Protein AF-A0A2V8MGG4-F1 (afdb_monomer_lite)

Structure (mmCIF, N/CA/C/O backbone):
data_AF-A0A2V8MGG4-F1
#
_entry.id   AF-A0A2V8MGG4-F1
#
loop_
_atom_site.group_PDB
_atom_site.id
_atom_site.type_symbol
_atom_site.label_atom_id
_atom_site.label_alt_id
_atom_site.label_comp_id
_atom_site.label_asym_id
_atom_site.label_entity_id
_atom_site.label_seq_id
_atom_site.pdbx_PDB_ins_code
_atom_site.Cartn_x
_atom_site.Cartn_y
_atom_site.Cartn_z
_atom_site.occupancy
_atom_site.B_iso_or_equiv
_atom_site.auth_seq_id
_atom_site.auth_comp_id
_atom_site.auth_asym_id
_atom_site.auth_atom_id
_atom_site.pdbx_PDB_model_num
ATOM 1 N N . MET A 1 1 ? 18.552 -48.140 46.910 1.00 31.36 1 MET A N 1
ATOM 2 C CA . MET A 1 1 ? 17.535 -48.450 47.942 1.00 31.36 1 MET A CA 1
ATOM 3 C C . MET A 1 1 ? 17.022 -47.114 48.463 1.00 31.36 1 MET A C 1
ATOM 5 O O . MET A 1 1 ? 17.850 -46.298 48.822 1.00 31.36 1 MET A O 1
ATOM 9 N N . ALA A 1 2 ? 15.774 -46.733 48.157 1.00 27.06 2 ALA A N 1
ATOM 10 C CA . ALA A 1 2 ? 14.630 -46.834 49.088 1.00 27.06 2 ALA A CA 1
ATOM 11 C C . ALA A 1 2 ? 14.833 -45.947 50.341 1.00 27.06 2 ALA A C 1
ATOM 13 O O . ALA A 1 2 ? 15.861 -46.080 50.977 1.00 27.06 2 ALA A O 1
ATOM 14 N N . TYR A 1 3 ? 13.946 -45.072 50.822 1.00 26.23 3 TYR A N 1
ATOM 15 C CA . TYR A 1 3 ? 12.543 -44.726 50.566 1.00 26.23 3 TYR A CA 1
ATOM 16 C C . TYR A 1 3 ? 12.217 -43.520 51.492 1.00 26.23 3 TYR A C 1
ATOM 18 O O . TYR A 1 3 ? 12.835 -43.413 52.545 1.00 26.23 3 TYR A O 1
ATOM 26 N N . CYS A 1 4 ? 11.161 -42.747 51.179 1.00 27.66 4 CYS A N 1
ATOM 27 C CA . CYS A 1 4 ? 10.349 -41.919 52.108 1.00 27.66 4 CYS A CA 1
ATOM 28 C C . CYS A 1 4 ? 11.014 -40.667 52.742 1.00 27.66 4 CYS A C 1
ATOM 30 O O . CYS A 1 4 ? 12.132 -40.714 53.215 1.00 27.66 4 CYS A O 1
ATOM 32 N N . THR A 1 5 ? 10.402 -39.479 52.803 1.00 29.62 5 THR A N 1
ATOM 33 C CA . THR A 1 5 ? 9.021 -39.138 53.200 1.00 29.62 5 THR A CA 1
ATOM 34 C C . THR A 1 5 ? 8.644 -37.723 52.730 1.00 29.62 5 THR A C 1
ATOM 36 O O . THR A 1 5 ? 9.403 -36.795 52.980 1.00 29.62 5 THR A O 1
ATOM 39 N N . CYS A 1 6 ? 7.440 -37.524 52.179 1.00 26.05 6 CYS A N 1
ATOM 40 C CA . CYS A 1 6 ? 6.410 -36.662 52.792 1.00 26.05 6 CYS A CA 1
ATOM 41 C C . CYS A 1 6 ? 5.117 -36.689 51.953 1.00 26.05 6 CYS A C 1
ATOM 43 O O . CYS A 1 6 ? 5.014 -36.077 50.893 1.00 26.05 6 CYS A O 1
ATOM 45 N N . ARG A 1 7 ? 4.113 -37.417 52.455 1.00 30.97 7 ARG A N 1
ATOM 46 C CA . ARG A 1 7 ? 2.713 -37.385 52.011 1.00 30.97 7 ARG A CA 1
ATOM 47 C C . ARG A 1 7 ? 1.904 -36.714 53.127 1.00 30.97 7 ARG A C 1
ATOM 49 O O . ARG A 1 7 ? 1.801 -37.278 54.212 1.00 30.97 7 ARG A O 1
ATOM 56 N N . LYS A 1 8 ? 1.259 -35.582 52.842 1.00 32.91 8 LYS A N 1
ATOM 57 C CA . LYS A 1 8 ? 0.006 -35.142 53.489 1.00 32.91 8 LYS A CA 1
ATOM 58 C C . LYS A 1 8 ? -0.890 -34.578 52.382 1.00 32.91 8 LYS A C 1
ATOM 60 O O . LYS A 1 8 ? -0.556 -33.584 51.760 1.00 32.91 8 LYS A O 1
ATOM 65 N N . ARG A 1 9 ? -1.821 -35.407 51.896 1.00 35.81 9 ARG A N 1
ATOM 66 C CA . ARG A 1 9 ? -3.281 -35.276 52.092 1.00 35.81 9 ARG A CA 1
ATOM 67 C C . ARG A 1 9 ? -3.847 -33.926 51.645 1.00 35.81 9 ARG A C 1
ATOM 69 O O . ARG A 1 9 ? -3.934 -33.013 52.450 1.00 35.81 9 ARG A O 1
ATOM 76 N N . LEU A 1 10 ? -4.360 -33.907 50.416 1.00 29.72 10 LEU A N 1
ATOM 77 C CA . LEU A 1 10 ? -5.608 -33.237 50.046 1.00 29.72 10 LEU A CA 1
ATOM 78 C C . LEU A 1 10 ? -6.302 -34.134 49.006 1.00 29.72 10 LEU A C 1
ATOM 80 O O . LEU A 1 10 ? -5.956 -34.162 47.830 1.00 29.72 10 LEU A O 1
ATOM 84 N N . HIS A 1 11 ? -7.221 -34.962 49.493 1.00 41.19 11 HIS A N 1
ATOM 85 C CA . HIS A 1 11 ? -8.247 -35.630 48.701 1.00 41.19 11 HIS A CA 1
ATOM 86 C C . HIS A 1 11 ? -9.555 -34.939 49.069 1.00 41.19 11 HIS A C 1
ATOM 88 O O . HIS A 1 11 ? -9.943 -35.022 50.231 1.00 41.19 11 HIS A O 1
ATOM 94 N N . SER A 1 12 ? -10.225 -34.312 48.105 1.00 38.16 12 SER A N 1
ATOM 95 C CA . SER A 1 12 ? -11.690 -34.343 48.029 1.00 38.16 12 SER A CA 1
ATOM 96 C C . SER A 1 12 ? -12.196 -33.705 46.728 1.00 38.16 12 SER A C 1
ATOM 98 O O . SER A 1 12 ? -12.094 -32.508 46.487 1.00 38.16 12 SER A O 1
ATOM 100 N N . GLN A 1 13 ? -12.744 -34.572 45.876 1.00 37.41 13 GLN A N 1
ATOM 101 C CA . GLN A 1 13 ? -13.994 -34.394 45.122 1.00 37.41 13 GLN A CA 1
ATOM 102 C C . GLN A 1 13 ? -14.139 -33.305 44.036 1.00 37.41 13 GLN A C 1
ATOM 104 O O . GLN A 1 13 ? -15.021 -33.463 43.201 1.00 37.41 13 GLN A O 1
ATOM 109 N N . ASN A 1 14 ? -13.268 -32.301 43.908 1.00 39.56 14 ASN A N 1
ATOM 110 C CA . ASN A 1 14 ? -13.481 -31.226 42.915 1.00 39.56 14 ASN A CA 1
ATOM 111 C C . ASN A 1 14 ? -12.861 -31.440 41.520 1.00 39.56 14 ASN A C 1
ATOM 113 O O . ASN A 1 14 ? -13.164 -30.678 40.608 1.00 39.56 14 ASN A O 1
ATOM 117 N N . CYS A 1 15 ? -12.016 -32.454 41.301 1.00 36.41 15 CYS A N 1
ATOM 118 C CA . CYS A 1 15 ? -11.406 -32.671 39.977 1.00 36.41 15 CYS A CA 1
ATOM 119 C C . CYS A 1 15 ? -12.326 -33.414 38.996 1.00 36.41 15 CYS A C 1
ATOM 121 O O . CYS A 1 15 ? -12.366 -33.066 37.820 1.00 36.41 15 CYS A O 1
ATOM 123 N N . GLU A 1 16 ? -13.105 -34.401 39.447 1.00 37.25 16 GLU A N 1
ATOM 124 C CA . GLU A 1 16 ? -13.985 -35.146 38.533 1.00 37.25 16 GLU A CA 1
ATOM 125 C C . GLU A 1 16 ? -15.190 -34.330 38.061 1.00 37.25 16 GLU A C 1
ATOM 127 O O . GLU A 1 16 ? -15.629 -34.494 36.923 1.00 37.25 16 GLU A O 1
ATOM 132 N N . GLN A 1 17 ? -15.699 -33.418 38.892 1.00 36.41 17 GLN A N 1
ATOM 133 C CA . GLN A 1 17 ? -16.793 -32.523 38.513 1.00 36.41 17 GLN A CA 1
ATOM 134 C C . GLN A 1 17 ? -16.319 -31.466 37.501 1.00 36.41 17 GLN A C 1
ATOM 136 O O . GLN A 1 17 ? -17.002 -31.209 36.511 1.00 36.41 17 GLN A O 1
ATOM 141 N N . TRP A 1 18 ? -15.071 -30.998 37.645 1.00 37.34 18 TRP A N 1
ATOM 142 C CA . TRP A 1 18 ? -14.402 -30.116 36.680 1.00 37.34 18 TRP A CA 1
ATOM 143 C C . TRP A 1 18 ? -14.206 -30.771 35.297 1.00 37.34 18 TRP A C 1
ATOM 145 O O . TRP A 1 18 ? -14.292 -30.099 34.269 1.00 37.34 18 TRP A O 1
ATOM 155 N N . PHE A 1 19 ? -13.993 -32.094 35.246 1.00 36.19 19 PHE A N 1
ATOM 156 C CA . PHE A 1 19 ? -13.905 -32.847 33.986 1.00 36.19 19 PHE A CA 1
ATOM 157 C C . PHE A 1 19 ? -15.270 -33.269 33.413 1.00 36.19 19 PHE A C 1
ATOM 159 O O . PHE A 1 19 ? -15.405 -33.363 32.191 1.00 36.19 19 PHE A O 1
ATOM 166 N N . LYS A 1 20 ? -16.292 -33.498 34.249 1.00 35.09 20 LYS A N 1
ATOM 167 C CA . LYS A 1 20 ? -17.637 -33.902 33.796 1.00 35.09 20 LYS A CA 1
ATOM 168 C C . LYS A 1 20 ? -18.452 -32.736 33.222 1.00 35.09 20 LYS A C 1
ATOM 170 O O . LYS A 1 20 ? -19.134 -32.937 32.221 1.00 35.09 20 LYS A O 1
ATOM 175 N N . GLU A 1 21 ? -18.310 -31.514 33.739 1.00 32.06 21 GLU A N 1
ATOM 176 C CA . GLU A 1 21 ? -19.031 -30.334 33.218 1.00 32.06 21 GLU A CA 1
ATOM 177 C C . GLU A 1 21 ? -18.500 -29.834 31.857 1.00 32.06 21 GLU A C 1
ATOM 179 O O . GLU A 1 21 ? -19.222 -29.186 31.100 1.00 32.06 21 GLU A O 1
ATOM 184 N N . ARG A 1 22 ? -17.277 -30.217 31.457 1.00 37.38 22 ARG A N 1
ATOM 185 C CA . ARG A 1 22 ? -16.726 -29.900 30.123 1.00 37.38 22 ARG A CA 1
ATOM 186 C C . ARG A 1 22 ? -17.190 -30.822 28.993 1.00 37.38 22 ARG A C 1
ATOM 188 O O . ARG A 1 22 ? -16.948 -30.502 27.829 1.00 37.38 22 ARG A O 1
ATOM 195 N N . ARG A 1 23 ? -17.901 -31.919 29.285 1.00 30.75 23 ARG A N 1
ATOM 196 C CA . ARG A 1 23 ? -18.494 -32.776 28.238 1.00 30.75 23 ARG A CA 1
ATOM 197 C C . ARG A 1 23 ? -19.715 -32.159 27.544 1.00 30.75 23 ARG A C 1
ATOM 199 O O . ARG A 1 23 ? -20.125 -32.684 26.519 1.00 30.75 23 ARG A O 1
ATOM 206 N N . LEU A 1 24 ? -20.228 -31.022 28.022 1.00 31.31 24 LEU A N 1
ATOM 207 C CA . LEU A 1 24 ? -21.305 -30.267 27.361 1.00 31.31 24 LEU A CA 1
ATOM 208 C C . LEU A 1 24 ? -20.807 -29.226 26.336 1.00 31.31 24 LEU A C 1
ATOM 210 O O . LEU A 1 24 ? -21.617 -28.609 25.655 1.00 31.31 24 LEU A O 1
ATOM 214 N N . TYR A 1 25 ? -19.487 -29.070 26.166 1.00 33.94 25 TYR A N 1
ATOM 215 C CA . TYR A 1 25 ? -18.874 -28.221 25.129 1.00 33.94 25 TYR A CA 1
ATOM 216 C C . TYR A 1 25 ? -17.939 -28.996 24.189 1.00 33.94 25 TYR A C 1
ATOM 218 O O . TYR A 1 25 ? -17.080 -28.413 23.524 1.00 33.94 25 TYR A O 1
ATOM 226 N N . ALA A 1 26 ? -18.115 -30.314 24.087 1.00 33.47 26 ALA A N 1
ATOM 227 C CA . ALA A 1 26 ? -17.546 -31.077 22.986 1.00 33.47 26 ALA A CA 1
ATOM 228 C C . ALA A 1 26 ? -18.386 -30.804 21.728 1.00 33.47 26 ALA A C 1
ATOM 230 O O . ALA A 1 26 ? -19.297 -31.558 21.395 1.00 33.47 26 ALA A O 1
ATOM 231 N N . ARG A 1 27 ? -18.101 -29.678 21.056 1.00 34.84 27 ARG A N 1
ATOM 232 C CA . ARG A 1 27 ? -18.523 -29.459 19.665 1.00 34.84 27 ARG A CA 1
ATOM 233 C C . ARG A 1 27 ? -18.130 -30.694 18.853 1.00 34.84 27 ARG A C 1
ATOM 235 O O . ARG A 1 27 ? -17.010 -31.188 19.002 1.00 34.84 27 ARG A O 1
ATOM 242 N N . SER A 1 28 ? -19.070 -31.191 18.054 1.00 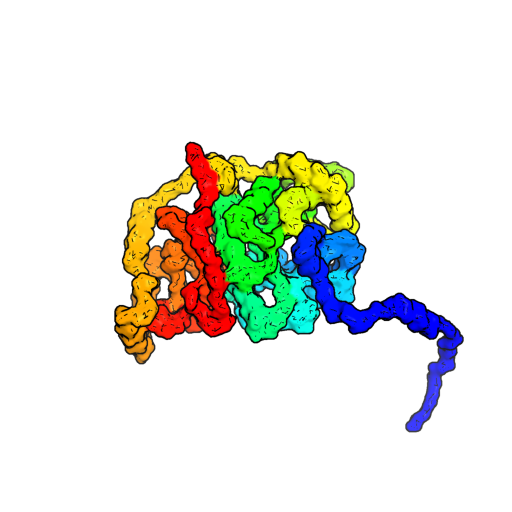33.25 28 SER A N 1
ATOM 243 C CA . SER A 1 28 ? -18.891 -32.355 17.192 1.00 33.25 28 SER A CA 1
ATOM 244 C C . SER A 1 28 ? -17.590 -32.248 16.394 1.00 33.25 28 SER A C 1
ATOM 246 O O . SER A 1 28 ? -17.192 -31.188 15.912 1.00 33.25 28 SER A O 1
ATOM 248 N N . SER A 1 29 ? -16.899 -33.375 16.280 1.00 38.41 29 SER A N 1
ATOM 249 C CA . SER A 1 29 ? -15.585 -33.512 15.654 1.00 38.41 29 SER A CA 1
ATOM 250 C C . SER A 1 29 ? -15.578 -33.351 14.126 1.00 38.41 29 SER A C 1
ATOM 252 O O . SER A 1 29 ? -14.540 -33.596 13.517 1.00 38.41 29 SER A O 1
ATOM 254 N N . GLU A 1 30 ? -16.691 -32.930 13.518 1.00 35.59 30 GLU A N 1
ATOM 255 C CA . GLU A 1 30 ? -16.883 -32.825 12.061 1.00 35.59 30 GLU A CA 1
ATOM 256 C C . GLU A 1 30 ? -16.712 -31.396 11.504 1.00 35.59 30 GLU A C 1
ATOM 258 O O . GLU A 1 30 ? -16.642 -31.220 10.296 1.00 35.59 30 GLU A O 1
ATOM 263 N N . ASP A 1 31 ? -16.532 -30.380 12.357 1.00 37.41 31 ASP A N 1
ATOM 264 C CA . ASP A 1 31 ? -16.528 -28.954 11.965 1.00 37.41 31 ASP A CA 1
ATOM 265 C C . ASP A 1 31 ? -15.112 -28.317 11.915 1.00 37.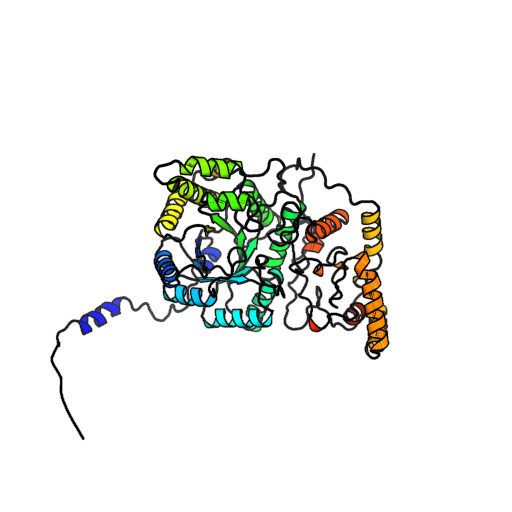41 31 ASP A C 1
ATOM 267 O O . ASP A 1 31 ? -14.929 -27.116 12.128 1.00 37.41 31 ASP A O 1
ATOM 271 N N . LYS A 1 32 ? -14.067 -29.125 11.684 1.00 39.97 32 LYS A N 1
ATOM 272 C CA . LYS A 1 32 ? -12.644 -28.721 11.760 1.00 39.97 32 LYS A CA 1
ATOM 273 C C . LYS A 1 32 ? -12.094 -28.061 10.482 1.00 39.97 32 LYS A C 1
ATOM 275 O O . LYS A 1 32 ? -10.997 -28.398 10.045 1.00 39.97 32 LYS A O 1
ATOM 280 N N . VAL A 1 33 ? -12.799 -27.092 9.906 1.00 42.56 33 VAL A N 1
ATOM 281 C CA . VAL A 1 33 ? -12.125 -26.093 9.056 1.00 42.56 33 VAL A CA 1
ATOM 282 C C . VAL A 1 33 ? -11.712 -24.944 9.978 1.00 42.56 33 VAL A C 1
ATOM 284 O O . VAL A 1 33 ? -12.579 -24.423 10.688 1.00 42.56 33 VAL A O 1
ATOM 287 N N . PRO A 1 34 ? -10.427 -24.546 10.047 1.00 50.25 34 PRO A N 1
ATOM 288 C CA . PRO A 1 34 ? -10.044 -23.319 10.733 1.00 50.25 34 PRO A CA 1
ATOM 289 C C . PRO A 1 34 ? -10.841 -22.158 10.131 1.00 50.25 34 PRO A C 1
ATOM 291 O O . PRO A 1 34 ? -10.626 -21.759 8.992 1.00 50.25 34 PRO A O 1
ATOM 294 N N . ARG A 1 35 ? -11.830 -21.654 10.873 1.00 72.38 35 ARG A N 1
ATOM 295 C CA . ARG A 1 35 ? -12.673 -20.547 10.417 1.00 72.38 35 ARG A CA 1
ATOM 296 C C . ARG A 1 35 ? -11.832 -19.280 10.401 1.00 72.38 35 ARG A C 1
ATOM 298 O O . ARG A 1 35 ? -11.462 -18.795 11.468 1.00 72.38 35 ARG A O 1
ATOM 305 N N . ASN A 1 36 ? -11.509 -18.762 9.218 1.00 91.44 36 ASN A N 1
ATOM 306 C CA . ASN A 1 36 ? -10.904 -17.444 9.039 1.00 91.44 36 ASN A CA 1
ATOM 307 C C . ASN A 1 36 ? -12.033 -16.396 9.003 1.00 91.44 36 ASN A C 1
ATOM 309 O O . ASN A 1 36 ? -12.649 -16.195 7.954 1.00 91.44 36 ASN A O 1
ATOM 313 N N . PRO A 1 37 ? -12.331 -15.699 10.118 1.00 94.62 37 PRO A N 1
ATOM 314 C CA . PRO A 1 37 ? -13.537 -14.878 10.221 1.00 94.62 37 PRO A CA 1
ATOM 315 C C . PRO A 1 37 ? -13.493 -13.650 9.309 1.00 94.62 37 PRO A C 1
ATOM 317 O O . PRO A 1 37 ? -14.540 -13.119 8.931 1.00 94.62 37 PRO A O 1
ATOM 320 N N . LEU A 1 38 ? -12.287 -13.189 8.957 1.00 96.00 38 LEU A N 1
ATOM 321 C CA . LEU A 1 38 ? -12.097 -12.101 8.006 1.00 96.00 38 LEU A CA 1
ATOM 322 C C . LEU A 1 38 ? -12.519 -12.543 6.605 1.00 96.00 38 LEU A C 1
ATOM 324 O O . LEU A 1 38 ? -13.386 -11.905 6.011 1.00 96.00 38 LEU A O 1
ATOM 328 N N . ARG A 1 39 ? -11.967 -13.660 6.121 1.00 95.38 39 ARG A N 1
ATOM 329 C CA . ARG A 1 39 ? -12.350 -14.266 4.841 1.00 95.38 39 ARG A CA 1
ATOM 330 C C . ARG A 1 39 ? -13.857 -14.508 4.763 1.00 95.38 39 ARG A C 1
ATOM 332 O O . ARG A 1 39 ? -14.507 -13.995 3.858 1.00 95.38 39 ARG A O 1
ATOM 339 N N . GLU A 1 40 ? -14.418 -15.193 5.758 1.00 94.94 40 GLU A N 1
ATOM 340 C CA . GLU A 1 40 ? -15.848 -15.522 5.805 1.00 94.94 40 GLU A CA 1
ATOM 341 C C . GLU A 1 40 ? -16.747 -14.281 5.782 1.00 94.94 40 GLU A C 1
ATOM 343 O O . GLU A 1 40 ? -17.848 -14.313 5.234 1.00 94.94 40 GLU A O 1
ATOM 348 N N . SER A 1 41 ? -16.321 -13.187 6.421 1.00 95.50 41 SER A N 1
ATOM 349 C CA . SER A 1 41 ? -17.101 -11.947 6.437 1.00 95.50 41 SER A CA 1
ATOM 350 C C . SER A 1 41 ? -17.076 -11.248 5.085 1.00 95.50 41 SER A C 1
ATOM 352 O O . SER A 1 41 ? -18.127 -10.810 4.621 1.00 95.50 41 SER A O 1
ATOM 354 N N . LEU A 1 42 ? -15.908 -11.191 4.438 1.00 95.50 42 LEU A N 1
ATOM 355 C CA . LEU A 1 42 ? -15.759 -10.573 3.122 1.00 95.50 42 LEU A CA 1
ATOM 356 C C . LEU A 1 42 ? -16.485 -11.368 2.030 1.00 95.50 42 LEU A C 1
ATOM 358 O O . LEU A 1 42 ? -17.210 -10.769 1.242 1.00 95.50 42 LEU A O 1
ATOM 362 N N . GLU A 1 43 ? -16.353 -12.698 2.013 1.00 94.56 43 GLU A N 1
ATOM 363 C CA . GLU A 1 43 ? -17.052 -13.570 1.053 1.00 94.56 43 GLU A CA 1
ATOM 364 C C . GLU A 1 43 ? -18.579 -13.494 1.215 1.00 94.56 43 GLU A C 1
ATOM 366 O O . GLU A 1 43 ? -19.313 -13.539 0.232 1.00 94.56 43 GLU A O 1
ATOM 371 N N . ALA A 1 44 ? -19.071 -13.311 2.445 1.00 95.19 44 ALA A N 1
ATOM 372 C CA . ALA A 1 44 ? -20.498 -13.166 2.723 1.00 95.19 44 ALA A CA 1
ATOM 373 C C . ALA A 1 44 ? -21.033 -11.728 2.579 1.00 95.19 44 ALA A C 1
ATOM 375 O O . ALA A 1 44 ? -22.193 -11.482 2.913 1.00 95.19 44 ALA A O 1
ATOM 376 N N . GLY A 1 45 ? -20.204 -10.760 2.172 1.00 94.75 45 GLY A N 1
ATOM 377 C CA . GLY A 1 45 ? -20.604 -9.352 2.062 1.00 94.75 45 GLY A CA 1
ATOM 378 C C . GLY A 1 45 ? -20.979 -8.694 3.399 1.00 94.75 45 GLY A C 1
ATOM 379 O O . GLY A 1 45 ? -21.700 -7.696 3.423 1.00 94.75 45 GLY A O 1
ATOM 380 N N . ARG A 1 46 ? -20.520 -9.238 4.534 1.00 95.50 46 ARG A N 1
ATOM 381 C CA . ARG A 1 46 ? -20.778 -8.671 5.864 1.00 95.50 46 ARG A CA 1
ATOM 382 C C . ARG A 1 46 ? -19.733 -7.615 6.196 1.00 95.50 46 ARG A C 1
ATOM 384 O O . ARG A 1 46 ? -18.545 -7.919 6.270 1.00 95.50 46 ARG A O 1
ATOM 391 N N . PHE A 1 47 ? -20.190 -6.401 6.503 1.00 97.56 47 PHE A N 1
ATOM 392 C CA . PHE A 1 47 ? -19.306 -5.317 6.932 1.00 97.56 47 PHE A CA 1
ATOM 393 C C . PHE A 1 47 ? -18.514 -5.705 8.190 1.00 97.56 47 PHE A C 1
ATOM 395 O O . PHE A 1 47 ? -19.101 -5.885 9.262 1.00 97.56 47 PHE A O 1
ATOM 402 N N . CYS A 1 48 ? -17.190 -5.808 8.068 1.00 96.62 48 CYS A N 1
ATOM 403 C CA . CYS A 1 48 ? -16.313 -6.296 9.133 1.00 96.62 48 CYS A CA 1
ATOM 404 C C . CYS A 1 48 ? -15.354 -5.226 9.675 1.00 96.62 48 CYS A C 1
ATOM 406 O O . CYS A 1 48 ? -15.079 -4.230 9.005 1.00 96.62 48 CYS A O 1
ATOM 408 N N . HIS A 1 49 ? -14.794 -5.449 10.869 1.00 98.44 49 HIS A N 1
ATOM 409 C CA . HIS A 1 49 ? -13.803 -4.548 11.465 1.00 98.44 49 HIS A CA 1
ATOM 410 C C . HIS A 1 49 ? -12.482 -5.278 11.707 1.00 98.44 49 HIS A C 1
ATOM 412 O O . HIS A 1 49 ? -12.439 -6.316 12.371 1.00 98.44 49 HIS A O 1
ATOM 418 N N . VAL A 1 50 ? -11.399 -4.710 11.183 1.00 98.44 50 VAL A N 1
ATOM 419 C CA . VAL A 1 50 ? -10.023 -5.158 11.424 1.00 98.44 50 VAL A CA 1
ATOM 420 C C . VAL A 1 50 ? -9.336 -4.097 12.271 1.00 98.44 50 VAL A C 1
ATOM 422 O O . VAL A 1 50 ? -9.444 -2.917 11.955 1.00 98.44 50 VAL A O 1
ATOM 425 N N . VAL A 1 51 ? -8.645 -4.485 13.341 1.00 98.25 51 VAL A N 1
ATOM 426 C CA . VAL A 1 51 ? -8.006 -3.526 14.261 1.00 98.25 51 VAL A CA 1
ATOM 427 C C . VAL A 1 51 ? -6.492 -3.598 14.136 1.00 98.25 51 VAL A C 1
ATOM 429 O O . VAL A 1 51 ? -5.912 -4.676 14.246 1.00 98.25 51 VAL A O 1
ATOM 432 N N . GLU A 1 52 ? -5.838 -2.461 13.925 1.00 96.50 52 GLU A N 1
ATOM 433 C CA . GLU A 1 52 ? -4.382 -2.374 13.863 1.00 96.50 52 GLU A CA 1
ATOM 434 C C . GLU A 1 52 ? -3.746 -2.508 15.254 1.00 96.50 52 GLU A C 1
ATOM 436 O O . GLU A 1 52 ? -4.093 -1.801 16.201 1.00 96.50 52 GLU A O 1
ATOM 441 N N . ILE A 1 53 ? -2.759 -3.395 15.359 1.00 93.50 53 ILE A N 1
ATOM 442 C CA . ILE A 1 53 ? -1.934 -3.614 16.543 1.00 93.50 53 ILE A CA 1
ATOM 443 C C . ILE A 1 53 ? -0.505 -3.196 16.200 1.00 93.50 53 ILE A C 1
ATOM 445 O O . ILE A 1 53 ? 0.220 -3.894 15.482 1.00 93.50 53 ILE A O 1
ATOM 449 N N . VAL A 1 54 ? -0.080 -2.055 16.748 1.00 88.69 54 VAL A N 1
ATOM 450 C CA . VAL A 1 54 ? 1.253 -1.504 16.482 1.00 88.69 54 VAL A CA 1
ATOM 451 C C . VAL A 1 54 ? 2.315 -2.251 17.294 1.00 88.69 54 VAL A C 1
ATOM 453 O O . VAL A 1 54 ? 2.578 -1.944 18.461 1.00 88.69 54 VAL A O 1
ATOM 456 N N . ALA A 1 55 ? 2.968 -3.222 16.658 1.00 81.75 55 ALA A N 1
ATOM 457 C CA . ALA A 1 55 ? 4.017 -4.057 17.243 1.00 81.75 55 ALA A CA 1
ATOM 458 C C . ALA A 1 55 ? 5.391 -3.349 17.267 1.00 81.75 55 ALA A C 1
ATOM 460 O O . ALA A 1 55 ? 6.363 -3.769 16.639 1.00 81.75 55 ALA A O 1
ATOM 461 N N . SER A 1 56 ? 5.488 -2.241 18.005 1.00 75.94 56 SER A N 1
ATOM 462 C CA . SER A 1 56 ? 6.749 -1.510 18.210 1.00 75.94 56 SER A CA 1
ATOM 463 C C . SER A 1 56 ? 7.667 -2.207 19.222 1.00 75.94 56 SER A C 1
ATOM 465 O O . SER A 1 56 ? 7.192 -2.758 20.215 1.00 75.94 56 SER A O 1
ATOM 467 N N . ARG A 1 57 ? 8.994 -2.093 19.040 1.00 68.69 57 ARG A N 1
ATOM 468 C CA . ARG A 1 57 ? 10.001 -2.566 20.014 1.00 68.69 57 ARG A CA 1
ATOM 469 C C . ARG A 1 57 ? 9.866 -1.933 21.400 1.00 68.69 57 ARG A C 1
ATOM 471 O O . ARG A 1 57 ? 10.262 -2.543 22.383 1.00 68.69 57 ARG A O 1
ATOM 478 N N . ILE A 1 58 ? 9.299 -0.729 21.481 1.00 66.19 58 ILE A N 1
ATOM 479 C CA . ILE A 1 58 ? 9.096 -0.010 22.749 1.00 66.19 58 ILE A CA 1
ATOM 480 C C . ILE A 1 58 ? 7.932 -0.624 23.544 1.00 66.19 58 ILE A C 1
ATOM 482 O O . ILE A 1 58 ? 7.893 -0.560 24.772 1.00 66.19 58 ILE A O 1
ATOM 486 N N . SER A 1 59 ? 6.963 -1.231 22.855 1.00 77.88 59 SER A N 1
ATOM 487 C CA . SER A 1 59 ? 5.806 -1.831 23.510 1.00 77.88 59 SER A CA 1
ATOM 488 C C . SER A 1 59 ? 6.171 -3.201 24.062 1.00 77.88 59 SER A C 1
ATOM 490 O O . SER A 1 59 ? 6.601 -4.082 23.322 1.00 77.88 59 SER A O 1
ATOM 492 N N . ARG A 1 60 ? 5.958 -3.403 25.368 1.00 84.56 60 ARG A N 1
ATOM 493 C CA . ARG A 1 60 ? 6.108 -4.724 25.992 1.00 84.56 60 ARG A CA 1
ATOM 494 C C . ARG A 1 60 ? 5.128 -5.697 25.351 1.00 84.56 60 ARG A C 1
ATOM 496 O O . ARG A 1 60 ? 3.929 -5.430 25.310 1.00 84.56 60 ARG A O 1
ATOM 503 N N . GLU A 1 61 ? 5.624 -6.848 24.928 1.00 84.56 61 GLU A N 1
ATOM 504 C CA . GLU A 1 61 ? 4.813 -7.865 24.261 1.00 84.56 61 GLU A CA 1
ATOM 505 C C . GLU A 1 61 ? 3.616 -8.329 25.093 1.00 84.56 61 GLU A C 1
ATOM 507 O O . GLU A 1 61 ? 2.521 -8.436 24.560 1.00 84.56 61 GLU A O 1
ATOM 512 N N . ALA A 1 62 ? 3.771 -8.485 26.412 1.00 86.44 62 ALA A N 1
ATOM 513 C CA . ALA A 1 62 ? 2.656 -8.819 27.303 1.00 86.44 62 ALA A CA 1
ATOM 514 C C . ALA A 1 62 ? 1.457 -7.862 27.145 1.00 86.44 62 ALA A C 1
ATOM 516 O O . ALA A 1 62 ? 0.307 -8.289 27.231 1.00 86.44 62 ALA A O 1
ATOM 517 N N . ARG A 1 63 ? 1.715 -6.578 26.856 1.00 89.06 63 ARG A N 1
ATOM 518 C CA . ARG A 1 63 ? 0.666 -5.592 26.575 1.00 89.06 63 ARG A CA 1
ATOM 519 C C . ARG A 1 63 ? -0.018 -5.863 25.238 1.00 89.06 63 ARG A C 1
ATOM 521 O O . ARG A 1 63 ? -1.236 -5.775 25.174 1.00 89.06 63 ARG A O 1
ATOM 528 N N . LEU A 1 64 ? 0.744 -6.216 24.201 1.00 88.81 64 LEU A N 1
ATOM 529 C CA . LEU A 1 64 ? 0.199 -6.594 22.891 1.00 88.81 64 LEU A CA 1
ATOM 530 C C . LEU A 1 64 ? -0.690 -7.839 23.005 1.00 88.81 64 LEU A C 1
ATOM 532 O O . LEU A 1 64 ? -1.774 -7.865 22.436 1.00 88.81 64 LEU A O 1
ATOM 536 N N . LEU A 1 65 ? -0.278 -8.834 23.796 1.00 89.94 65 LEU A N 1
ATOM 537 C CA . LEU A 1 65 ? -1.062 -10.055 24.014 1.00 89.94 65 LEU A CA 1
ATOM 538 C C . LEU A 1 65 ? -2.330 -9.806 24.830 1.00 89.94 65 LEU A C 1
ATOM 540 O O . LEU A 1 65 ? -3.362 -10.414 24.556 1.00 89.94 65 LEU A O 1
ATOM 544 N N . HIS A 1 66 ? -2.267 -8.908 25.815 1.00 93.00 66 HIS A N 1
ATOM 545 C CA . HIS A 1 66 ? -3.454 -8.481 26.549 1.00 93.00 66 HIS A CA 1
ATOM 546 C C . HIS A 1 66 ? -4.459 -7.789 25.619 1.00 93.00 66 HIS A C 1
ATOM 548 O O . HIS A 1 66 ? -5.628 -8.161 25.605 1.00 93.00 66 HIS A O 1
ATOM 554 N N . VAL A 1 67 ? -3.986 -6.855 24.786 1.00 93.12 67 VAL A N 1
ATOM 555 C CA . VAL A 1 67 ? -4.804 -6.194 23.758 1.00 93.12 67 VAL A CA 1
ATOM 556 C C . VAL A 1 67 ? -5.407 -7.224 22.804 1.00 93.12 67 VAL A C 1
ATOM 558 O O . VAL A 1 67 ? -6.608 -7.191 22.562 1.00 93.12 67 VAL A O 1
ATOM 561 N N . ALA A 1 68 ? -4.610 -8.179 22.316 1.00 94.31 68 ALA A N 1
ATOM 562 C CA . ALA A 1 68 ? -5.095 -9.220 21.416 1.00 94.31 68 ALA A CA 1
ATOM 563 C C . ALA A 1 68 ? -6.231 -10.045 22.044 1.00 94.31 68 ALA A C 1
ATOM 565 O O . ALA A 1 68 ? -7.258 -10.253 21.405 1.00 94.31 68 ALA A O 1
ATOM 566 N N . ALA A 1 69 ? -6.089 -10.446 23.312 1.00 95.06 69 ALA A N 1
ATOM 567 C CA . ALA A 1 69 ? -7.127 -11.181 24.033 1.00 95.06 69 ALA A CA 1
ATOM 568 C C . ALA A 1 69 ? -8.419 -10.361 24.214 1.00 95.06 69 ALA A C 1
ATOM 570 O O . ALA A 1 69 ? -9.513 -10.903 24.085 1.00 95.06 69 ALA A O 1
ATOM 571 N N . GLN A 1 70 ? -8.313 -9.056 24.487 1.00 96.75 70 GLN A N 1
ATOM 572 C CA . GLN A 1 70 ? -9.486 -8.184 24.609 1.00 96.75 70 GLN A CA 1
ATOM 573 C C . GLN A 1 70 ? -10.185 -7.962 23.258 1.00 96.75 70 GLN A C 1
ATOM 575 O O . GLN A 1 70 ? -11.414 -7.972 23.183 1.00 96.75 70 GLN A O 1
ATOM 580 N N . LEU A 1 71 ? -9.417 -7.791 22.179 1.00 96.06 71 LEU A N 1
ATOM 581 C CA . LEU A 1 71 ? -9.958 -7.630 20.829 1.00 96.06 71 LEU A CA 1
ATOM 582 C C . LEU A 1 71 ? -10.622 -8.913 20.318 1.00 96.06 71 LEU A C 1
ATOM 584 O O . LEU A 1 71 ? -11.663 -8.821 19.678 1.00 96.06 71 LEU A O 1
ATOM 588 N N . ALA A 1 72 ? -10.087 -10.091 20.660 1.00 95.19 72 ALA A N 1
ATOM 589 C CA . ALA A 1 72 ? -10.657 -11.388 20.280 1.00 95.19 72 ALA A CA 1
ATOM 590 C C . ALA A 1 72 ? -12.112 -11.574 20.745 1.00 95.19 72 ALA A C 1
ATOM 592 O O . ALA A 1 72 ? -12.891 -12.257 20.089 1.00 95.19 72 ALA A O 1
ATOM 593 N N . VAL A 1 73 ? -12.481 -10.962 21.874 1.00 95.56 73 VAL A N 1
ATOM 594 C CA . VAL A 1 73 ? -13.836 -11.035 22.447 1.00 95.56 73 VAL A CA 1
ATOM 595 C C . VAL A 1 73 ? -14.663 -9.772 22.192 1.00 95.56 73 VAL A C 1
ATOM 597 O O . VAL A 1 73 ? -15.747 -9.619 22.752 1.00 95.56 73 VAL A O 1
ATOM 600 N N . THR A 1 74 ? -14.163 -8.832 21.385 1.00 95.00 74 THR A N 1
ATOM 601 C CA . THR A 1 74 ? -14.884 -7.593 21.072 1.00 95.00 74 THR A CA 1
ATOM 602 C C . THR A 1 74 ? -15.854 -7.831 19.910 1.00 95.00 74 THR A C 1
ATOM 604 O O . THR A 1 74 ? -15.406 -8.166 18.812 1.00 95.00 74 THR A O 1
ATOM 607 N N . PRO A 1 75 ? -17.176 -7.641 20.103 1.00 91.94 75 PRO A N 1
ATOM 608 C CA . PRO A 1 75 ? -18.155 -7.857 19.041 1.00 91.94 75 PRO A CA 1
ATOM 609 C C . PRO A 1 75 ? -17.854 -7.028 17.787 1.00 91.94 75 PRO A C 1
ATOM 611 O O . PRO A 1 75 ? -17.544 -5.841 17.870 1.00 91.94 75 PRO A O 1
ATOM 614 N N . GLY A 1 76 ? -17.953 -7.658 16.616 1.00 90.81 76 GLY A N 1
ATOM 615 C CA . GLY A 1 76 ? -17.726 -7.013 15.319 1.00 90.81 76 GLY A CA 1
ATOM 616 C C . GLY A 1 76 ? -16.264 -6.945 14.861 1.00 90.81 76 GLY A C 1
ATOM 617 O O . GLY A 1 76 ? -16.040 -6.636 13.688 1.00 90.81 76 GLY A O 1
ATOM 618 N N . VAL A 1 77 ? -15.290 -7.260 15.725 1.00 97.06 77 VAL A N 1
ATOM 619 C CA . VAL A 1 77 ? -13.874 -7.400 15.346 1.00 97.06 77 VAL A CA 1
ATOM 620 C C . VAL A 1 77 ? -13.634 -8.804 14.795 1.00 97.06 77 VAL A C 1
ATOM 622 O O . VAL A 1 77 ? -13.923 -9.790 15.466 1.00 97.06 77 VAL A O 1
ATOM 625 N N . VAL A 1 78 ? -13.099 -8.900 13.575 1.00 97.12 78 VAL A N 1
ATOM 626 C CA . VAL A 1 78 ? -12.868 -10.191 12.893 1.00 97.12 78 VAL A CA 1
ATOM 627 C C . VAL A 1 78 ? -11.392 -10.571 12.787 1.00 97.12 78 VAL A C 1
ATOM 629 O O . VAL A 1 78 ? -11.076 -11.748 12.616 1.00 97.12 78 VAL A O 1
ATOM 632 N N . ALA A 1 79 ? -10.487 -9.591 12.884 1.00 97.88 79 ALA A N 1
ATOM 633 C CA . ALA A 1 79 ? -9.044 -9.808 12.840 1.00 97.88 79 ALA A CA 1
ATOM 634 C C . ALA A 1 79 ? -8.255 -8.659 13.489 1.00 97.88 79 ALA A C 1
ATOM 636 O O . ALA A 1 79 ? -8.714 -7.514 13.550 1.00 97.88 79 ALA A O 1
ATOM 637 N N . GLY A 1 80 ? -7.034 -8.970 13.929 1.00 97.44 80 GLY A N 1
ATOM 638 C CA . GLY A 1 80 ? -6.024 -8.006 14.360 1.00 97.44 80 GLY A CA 1
ATOM 639 C C . GLY A 1 80 ? -4.896 -7.898 13.340 1.00 97.44 80 GLY A C 1
ATOM 640 O O . GLY A 1 80 ? -4.222 -8.888 13.064 1.00 97.44 80 GLY A O 1
ATOM 641 N N . SER A 1 81 ? -4.667 -6.704 12.797 1.00 97.19 81 SER A N 1
ATOM 642 C CA . SER A 1 81 ? -3.610 -6.446 11.820 1.00 97.19 81 SER A CA 1
ATOM 643 C C . SER A 1 81 ? -2.315 -6.035 12.501 1.00 97.19 81 SER A C 1
ATOM 645 O O . SER A 1 81 ? -2.255 -5.004 13.164 1.00 97.19 81 SER A O 1
ATOM 647 N N . ILE A 1 82 ? -1.273 -6.847 12.374 1.00 95.25 82 ILE A N 1
ATOM 648 C CA . ILE A 1 82 ? -0.045 -6.717 13.157 1.00 95.25 82 ILE A CA 1
ATOM 649 C C . ILE A 1 82 ? 1.011 -6.034 12.308 1.00 95.25 82 ILE A C 1
ATOM 651 O O . ILE A 1 82 ? 1.485 -6.583 11.310 1.00 95.25 82 ILE A O 1
ATOM 655 N N . THR A 1 83 ? 1.386 -4.823 12.718 1.00 91.25 83 THR A N 1
ATOM 656 C CA . THR A 1 83 ? 2.264 -3.973 11.917 1.00 91.25 83 THR A CA 1
ATOM 657 C C . THR A 1 83 ? 3.694 -4.496 11.877 1.00 91.25 83 THR A C 1
ATOM 659 O O . THR A 1 83 ? 4.291 -4.780 12.915 1.00 91.25 83 THR A O 1
ATOM 662 N N . SER A 1 84 ? 4.289 -4.459 10.691 1.00 78.62 84 SER A N 1
ATOM 663 C CA . SER A 1 84 ? 5.719 -4.626 10.465 1.00 78.62 84 SER A CA 1
ATOM 664 C C . SER A 1 84 ? 6.303 -3.257 10.160 1.00 78.62 84 SER A C 1
ATOM 666 O O . SER A 1 84 ? 5.905 -2.618 9.189 1.00 78.62 84 SER A O 1
ATOM 668 N N . TYR A 1 85 ? 7.215 -2.788 11.009 1.00 68.56 85 TYR A N 1
ATOM 669 C CA . TYR A 1 85 ? 7.935 -1.528 10.813 1.00 68.56 85 TYR A CA 1
ATOM 670 C C . TYR A 1 85 ? 7.042 -0.282 10.619 1.00 68.56 85 TYR A C 1
ATOM 672 O O . TYR A 1 85 ? 7.135 0.421 9.611 1.00 68.56 85 TYR A O 1
ATOM 680 N N . ALA A 1 86 ? 6.175 0.022 11.593 1.00 58.06 86 ALA A N 1
ATOM 681 C CA . ALA A 1 86 ? 5.306 1.201 11.532 1.00 58.06 86 ALA A CA 1
ATOM 682 C C . ALA A 1 86 ? 6.118 2.509 11.376 1.00 58.06 86 ALA A C 1
ATOM 684 O O . ALA A 1 86 ? 6.972 2.826 12.210 1.00 58.06 86 ALA A O 1
ATOM 685 N N . GLY A 1 87 ? 5.860 3.259 10.297 1.00 55.69 87 GLY A N 1
ATOM 686 C CA . GLY A 1 87 ? 6.519 4.538 9.998 1.00 55.69 87 GLY A CA 1
ATOM 687 C C . GLY A 1 87 ? 8.035 4.442 9.786 1.00 55.69 87 GLY A C 1
ATOM 688 O O . GLY A 1 87 ? 8.761 5.367 10.152 1.00 55.69 87 GLY A O 1
ATOM 689 N N . GLY A 1 88 ? 8.535 3.304 9.287 1.00 57.41 88 GLY A N 1
ATOM 690 C CA . GLY A 1 88 ? 9.959 3.093 8.995 1.00 57.41 88 GLY A CA 1
ATOM 691 C C . GLY A 1 88 ? 10.840 2.797 10.218 1.00 57.41 88 GLY A C 1
ATOM 692 O O . GLY A 1 88 ? 12.062 2.748 10.091 1.00 57.41 88 GLY A O 1
ATOM 693 N N . SER A 1 89 ? 10.245 2.595 11.400 1.00 62.69 89 SER A N 1
ATOM 694 C CA . SER A 1 89 ? 10.956 2.241 12.638 1.00 62.69 89 SER A CA 1
ATOM 695 C C . SER A 1 89 ? 10.951 0.735 12.873 1.00 62.69 89 SER A C 1
ATOM 697 O O . SER A 1 89 ? 9.946 0.079 12.625 1.00 62.69 89 SER A O 1
ATOM 699 N N . ALA A 1 90 ? 12.035 0.168 13.403 1.00 66.81 90 ALA A N 1
ATOM 700 C CA . ALA A 1 90 ? 12.108 -1.271 13.629 1.00 66.81 90 ALA A CA 1
ATOM 701 C C . ALA A 1 90 ? 11.121 -1.758 14.712 1.00 66.81 90 ALA A C 1
ATOM 703 O O . ALA A 1 90 ? 11.080 -1.226 15.824 1.00 66.81 90 ALA A O 1
ATOM 704 N N . GLY A 1 91 ? 10.323 -2.773 14.370 1.00 73.06 91 GLY A N 1
ATOM 705 C CA . GLY A 1 91 ? 9.295 -3.370 15.229 1.00 73.06 91 GLY A CA 1
ATOM 706 C C . GLY A 1 91 ? 9.726 -4.679 15.893 1.00 73.06 91 GLY A C 1
ATOM 707 O O . GLY A 1 91 ? 10.872 -5.123 15.753 1.00 73.06 91 GLY A O 1
ATOM 708 N N . GLN A 1 92 ? 8.800 -5.280 16.640 1.00 82.12 92 GLN A N 1
ATOM 709 C CA . GLN A 1 92 ? 8.870 -6.706 16.957 1.00 82.12 92 GLN A CA 1
ATOM 710 C C . GLN A 1 92 ? 8.628 -7.523 15.681 1.00 82.12 92 GLN A C 1
ATOM 712 O O . GLN A 1 92 ? 8.058 -7.009 14.719 1.00 82.12 92 GLN A O 1
ATOM 717 N N . ASP A 1 93 ? 9.047 -8.788 15.673 1.00 88.69 93 ASP A N 1
ATOM 718 C CA . ASP A 1 93 ? 8.704 -9.702 14.583 1.00 88.69 93 ASP A CA 1
ATOM 719 C C . ASP A 1 93 ? 7.172 -9.888 14.508 1.00 88.69 93 ASP A C 1
ATOM 721 O O . ASP A 1 93 ? 6.579 -10.395 15.470 1.00 88.69 93 ASP A O 1
ATOM 725 N N . PRO A 1 94 ? 6.519 -9.464 13.408 1.00 92.06 94 PRO A N 1
ATOM 726 C CA . PRO A 1 94 ? 5.070 -9.533 13.279 1.00 92.06 94 PRO A CA 1
ATOM 727 C C . PRO A 1 94 ? 4.556 -10.976 13.240 1.00 92.06 94 PRO A C 1
ATOM 729 O O . PRO A 1 94 ? 3.463 -11.215 13.747 1.00 92.06 94 PRO A O 1
ATOM 732 N N . VAL A 1 95 ? 5.331 -11.939 12.716 1.00 94.12 95 VAL A N 1
ATOM 733 C CA . VAL A 1 95 ? 4.926 -13.355 12.666 1.00 94.12 95 VAL A CA 1
ATOM 734 C C . VAL A 1 95 ? 4.815 -13.893 14.085 1.00 94.12 95 VAL A C 1
ATOM 736 O O . VAL A 1 95 ? 3.770 -14.394 14.482 1.00 94.12 95 VAL A O 1
ATOM 739 N N . ARG A 1 96 ? 5.849 -13.669 14.898 1.00 92.69 96 ARG A N 1
ATOM 740 C CA . ARG A 1 96 ? 5.889 -14.062 16.310 1.00 92.69 96 ARG A CA 1
ATOM 741 C C . ARG A 1 96 ? 4.747 -13.459 17.135 1.00 92.69 96 ARG A C 1
ATOM 743 O O . ARG A 1 96 ? 4.089 -14.174 17.892 1.00 92.69 96 ARG A O 1
ATOM 750 N N . VAL A 1 97 ? 4.489 -12.155 16.982 1.00 92.88 97 VAL A N 1
ATOM 751 C CA . VAL A 1 97 ? 3.355 -11.487 17.652 1.00 92.88 97 VAL A CA 1
ATOM 752 C C . VAL A 1 97 ? 2.023 -12.047 17.142 1.00 92.88 97 VAL A C 1
ATOM 754 O O . VAL A 1 97 ? 1.103 -12.236 17.935 1.00 92.88 97 VAL A O 1
ATOM 757 N N . GLY A 1 98 ? 1.928 -12.370 15.851 1.00 94.75 98 GLY A N 1
ATOM 758 C CA . GLY A 1 98 ? 0.764 -12.995 15.226 1.00 94.75 98 GLY A CA 1
ATOM 759 C C . GLY A 1 98 ? 0.442 -14.377 15.746 1.00 94.75 98 GLY A C 1
ATOM 760 O O . GLY A 1 98 ? -0.704 -14.627 16.114 1.00 94.75 98 GLY A O 1
ATOM 761 N N . THR A 1 99 ? 1.444 -15.238 15.879 1.00 95.56 99 THR A N 1
ATOM 762 C CA . THR A 1 99 ? 1.296 -16.559 16.495 1.00 95.56 99 THR A CA 1
ATOM 763 C C . THR A 1 99 ? 0.753 -16.439 17.911 1.00 95.56 99 THR A C 1
ATOM 765 O O . THR A 1 99 ? -0.185 -17.138 18.298 1.00 95.56 99 THR A O 1
ATOM 768 N N . ALA A 1 100 ? 1.301 -15.507 18.688 1.00 93.94 100 ALA A N 1
ATOM 769 C CA . ALA A 1 100 ? 0.874 -15.298 20.059 1.00 93.94 100 ALA A CA 1
ATOM 770 C C . ALA A 1 100 ? -0.534 -14.672 20.149 1.00 93.94 100 ALA A C 1
ATOM 772 O O . ALA A 1 100 ? -1.308 -15.053 21.025 1.00 93.94 100 ALA A O 1
ATOM 773 N N . ALA A 1 101 ? -0.906 -13.767 19.235 1.00 94.12 101 ALA A N 1
ATOM 774 C CA . ALA A 1 101 ? -2.262 -13.218 19.135 1.00 94.12 101 ALA A CA 1
ATOM 775 C C . ALA A 1 101 ? -3.289 -14.298 18.755 1.00 94.12 101 ALA A C 1
ATOM 777 O O . ALA A 1 101 ? -4.341 -14.397 19.392 1.00 94.12 101 ALA A O 1
ATOM 778 N N . LYS A 1 102 ? -2.942 -15.172 17.802 1.00 95.50 102 LYS A N 1
ATOM 779 C CA . LYS A 1 102 ? -3.745 -16.338 17.418 1.00 95.50 102 LYS A CA 1
ATOM 780 C C . LYS A 1 102 ? -3.972 -17.282 18.593 1.00 95.50 102 LYS A C 1
ATOM 782 O O . LYS A 1 102 ? -5.103 -17.689 18.840 1.00 95.50 102 LYS A O 1
ATOM 787 N N . ALA A 1 103 ? -2.935 -17.555 19.385 1.00 94.94 103 ALA A N 1
ATOM 788 C CA . ALA A 1 103 ? -3.052 -18.352 20.609 1.00 94.94 103 ALA A CA 1
ATOM 789 C C . ALA A 1 103 ? -3.977 -17.717 21.672 1.00 94.94 103 ALA A C 1
ATOM 791 O O . ALA A 1 103 ? -4.433 -18.401 22.587 1.00 94.94 103 ALA A O 1
ATOM 792 N N . ARG A 1 104 ? -4.276 -16.414 21.562 1.00 94.31 104 ARG A N 1
ATOM 793 C CA . ARG A 1 104 ? -5.252 -15.691 22.396 1.00 94.31 104 ARG A CA 1
ATOM 794 C C . ARG A 1 104 ? -6.641 -15.577 21.760 1.00 94.31 104 ARG A C 1
ATOM 796 O O . ARG A 1 104 ? -7.501 -14.920 22.337 1.00 94.31 104 ARG A O 1
ATOM 803 N N . GLY A 1 105 ? -6.865 -16.224 20.618 1.00 93.56 105 GLY A N 1
ATOM 804 C CA . GLY A 1 105 ? -8.151 -16.261 19.921 1.00 93.56 105 GLY A CA 1
ATOM 805 C C . GLY A 1 105 ? -8.377 -15.124 18.924 1.00 93.56 105 GLY A C 1
ATOM 806 O O . GLY A 1 105 ? -9.450 -15.064 18.334 1.00 93.56 105 GLY A O 1
ATOM 807 N N . LEU A 1 106 ? -7.402 -14.232 18.712 1.00 95.75 106 LEU A N 1
ATOM 808 C CA . LEU A 1 106 ? -7.511 -13.179 17.703 1.00 95.75 106 LEU A CA 1
ATOM 809 C C . LEU A 1 106 ? -6.922 -13.656 16.377 1.00 95.75 106 LEU A C 1
ATOM 811 O O . LEU A 1 106 ? -5.729 -13.945 16.309 1.00 95.75 106 LEU A O 1
ATOM 815 N N . THR A 1 107 ? -7.725 -13.672 15.316 1.00 97.44 107 THR A N 1
ATOM 816 C CA . THR A 1 107 ? -7.253 -13.979 13.959 1.00 97.44 107 THR A CA 1
ATOM 817 C C . THR A 1 107 ? -6.224 -12.937 13.513 1.00 97.44 107 THR A C 1
ATOM 819 O O . THR A 1 107 ? -6.571 -11.756 13.404 1.00 97.44 107 THR A O 1
ATOM 822 N N . PRO A 1 108 ? -4.961 -13.318 13.263 1.00 97.31 108 PRO A N 1
ATOM 823 C CA . PRO A 1 108 ? -3.940 -12.360 12.870 1.00 97.31 108 PRO A CA 1
ATOM 824 C C . PRO A 1 108 ? -4.034 -12.032 11.375 1.00 97.31 108 PRO A C 1
ATOM 826 O O . PRO A 1 108 ? -4.353 -12.898 10.564 1.00 97.31 108 PRO A O 1
ATOM 829 N N . ASN A 1 109 ? -3.712 -10.786 11.028 1.00 97.88 109 ASN A N 1
ATOM 830 C CA . ASN A 1 109 ? -3.396 -10.323 9.678 1.00 97.88 109 ASN A CA 1
ATOM 831 C C . ASN A 1 109 ? -1.976 -9.737 9.681 1.00 97.88 109 ASN A C 1
ATOM 833 O O . ASN A 1 109 ? -1.719 -8.722 10.328 1.00 97.88 109 ASN A O 1
ATOM 837 N N . ILE A 1 110 ? -1.027 -10.402 9.026 1.00 97.50 110 ILE A N 1
ATOM 838 C CA . ILE A 1 110 ? 0.407 -10.118 9.186 1.00 97.50 110 ILE A CA 1
ATOM 839 C C . ILE A 1 110 ? 0.877 -9.113 8.143 1.00 97.50 110 ILE A C 1
ATOM 841 O O . ILE A 1 110 ? 0.806 -9.384 6.949 1.00 97.50 110 ILE A O 1
ATOM 845 N N . HIS A 1 111 ? 1.427 -7.974 8.565 1.00 96.56 111 HIS A N 1
ATOM 846 C CA . HIS A 1 111 ? 2.085 -7.065 7.626 1.00 96.56 111 HIS A CA 1
ATOM 847 C C . HIS A 1 111 ? 3.418 -7.669 7.171 1.00 96.56 111 HIS A C 1
ATOM 849 O O . HIS A 1 111 ? 4.330 -7.856 7.976 1.00 96.56 111 HIS A O 1
ATOM 855 N N . VAL A 1 112 ? 3.566 -7.900 5.869 1.00 95.62 112 VAL A N 1
ATOM 856 C CA . VAL A 1 112 ? 4.823 -8.340 5.251 1.00 95.62 112 VAL A CA 1
ATOM 857 C C . VAL A 1 112 ? 5.342 -7.204 4.376 1.00 95.62 112 VAL A C 1
ATOM 859 O O . VAL A 1 112 ? 4.652 -6.743 3.467 1.00 95.62 112 VAL A O 1
ATOM 862 N N . THR A 1 113 ? 6.544 -6.711 4.684 1.00 93.94 113 THR A N 1
ATOM 863 C CA . THR A 1 113 ? 7.160 -5.559 4.009 1.00 93.94 113 THR A CA 1
ATOM 864 C C . THR A 1 113 ? 8.412 -5.969 3.241 1.00 93.94 113 THR A C 1
ATOM 866 O O . THR A 1 113 ? 9.164 -6.837 3.679 1.00 93.94 113 THR A O 1
ATOM 869 N N . CYS A 1 114 ? 8.677 -5.295 2.123 1.00 92.88 114 CYS A N 1
ATOM 870 C CA . CYS A 1 114 ? 9.841 -5.561 1.269 1.00 92.88 114 CYS A CA 1
ATOM 871 C C . CYS A 1 114 ? 11.076 -4.710 1.639 1.00 92.88 114 CYS A C 1
ATOM 873 O O . CYS A 1 114 ? 12.016 -4.597 0.858 1.00 92.88 114 CYS A O 1
ATOM 875 N N . VAL A 1 115 ? 11.071 -4.053 2.806 1.00 90.19 115 VAL A N 1
ATOM 876 C CA . VAL A 1 115 ? 12.078 -3.036 3.167 1.00 90.19 115 VAL A CA 1
ATOM 877 C C . VAL A 1 115 ? 13.449 -3.650 3.413 1.00 90.19 115 VAL A C 1
ATOM 879 O O . VAL A 1 115 ? 14.447 -3.140 2.913 1.00 90.19 115 VAL A O 1
ATOM 882 N N . SER A 1 116 ? 13.510 -4.717 4.206 1.00 86.62 116 SER A N 1
ATOM 883 C CA . SER A 1 116 ? 14.765 -5.246 4.751 1.00 86.62 116 SER A CA 1
ATOM 884 C C . SER A 1 116 ? 15.026 -6.712 4.421 1.00 86.62 116 SER A C 1
ATOM 886 O O . SER A 1 116 ? 15.968 -7.266 4.971 1.00 86.62 116 SER A O 1
ATOM 888 N N . LYS A 1 117 ? 14.192 -7.331 3.579 1.00 88.62 117 LYS A N 1
ATOM 889 C CA . LYS A 1 117 ? 14.294 -8.745 3.208 1.00 88.62 117 LYS A CA 1
ATOM 890 C C . LYS A 1 117 ? 14.463 -8.913 1.707 1.00 88.62 117 LYS A C 1
ATOM 892 O O . LYS A 1 117 ? 13.839 -8.179 0.936 1.00 88.62 117 LYS A O 1
ATOM 897 N N . ASP A 1 118 ? 15.291 -9.874 1.320 1.00 89.56 118 ASP A N 1
ATOM 898 C CA . ASP A 1 118 ? 15.381 -10.354 -0.056 1.00 89.56 118 ASP A CA 1
ATOM 899 C C . ASP A 1 118 ? 14.231 -11.327 -0.397 1.00 89.56 118 ASP A C 1
ATOM 901 O O . ASP A 1 118 ? 13.426 -11.708 0.461 1.00 89.56 118 ASP A O 1
ATOM 905 N N . ARG A 1 119 ? 14.119 -11.729 -1.671 1.00 89.81 119 ARG A N 1
ATOM 906 C CA . ARG A 1 119 ? 13.074 -12.669 -2.116 1.00 89.81 119 ARG A CA 1
ATOM 907 C C . ARG A 1 119 ? 13.087 -14.006 -1.371 1.00 89.81 119 ARG A C 1
ATOM 909 O O . ARG A 1 119 ? 12.018 -14.562 -1.124 1.00 89.81 119 ARG A O 1
ATOM 916 N N . ARG A 1 120 ? 14.266 -14.547 -1.058 1.00 90.44 120 ARG A N 1
ATOM 917 C CA . ARG A 1 120 ? 14.394 -15.846 -0.383 1.00 90.44 120 ARG A CA 1
ATOM 918 C C . ARG A 1 120 ? 13.885 -15.728 1.050 1.00 90.44 120 ARG A C 1
ATOM 920 O O . ARG A 1 120 ? 13.049 -16.528 1.447 1.00 90.44 120 ARG A O 1
ATOM 927 N N . GLU A 1 121 ? 14.304 -14.697 1.776 1.00 92.50 121 GLU A N 1
ATOM 928 C CA . GLU A 1 121 ? 13.841 -14.435 3.143 1.00 92.50 121 GLU A CA 1
ATOM 929 C C . GLU A 1 121 ? 12.325 -14.176 3.196 1.00 92.50 121 GLU A C 1
ATOM 931 O O . GLU A 1 121 ? 11.646 -14.613 4.125 1.00 92.50 121 GLU A O 1
ATOM 936 N N . LEU A 1 122 ? 11.766 -13.472 2.201 1.00 94.31 122 LEU A N 1
ATOM 937 C CA . LEU A 1 122 ? 10.315 -13.276 2.084 1.00 94.31 122 LEU A CA 1
ATOM 938 C C . LEU A 1 122 ? 9.584 -14.600 1.846 1.00 94.31 122 LEU A C 1
ATOM 940 O O . LEU A 1 122 ? 8.563 -14.855 2.479 1.00 94.31 122 LEU A O 1
ATOM 944 N N . ARG A 1 123 ? 10.111 -15.456 0.969 1.00 95.62 123 ARG A N 1
ATOM 945 C CA . ARG A 1 123 ? 9.551 -16.782 0.703 1.00 95.62 123 ARG A CA 1
ATOM 946 C C . ARG A 1 123 ? 9.577 -17.669 1.951 1.00 95.62 123 ARG A C 1
ATOM 948 O O . ARG A 1 123 ? 8.552 -18.244 2.297 1.00 95.62 123 ARG A O 1
ATOM 955 N N . GLU A 1 124 ? 10.702 -17.729 2.659 1.00 95.56 124 GLU A N 1
ATOM 956 C CA . GLU A 1 124 ? 10.837 -18.465 3.928 1.00 95.56 124 GLU A CA 1
ATOM 957 C C . GLU A 1 124 ? 9.854 -17.952 4.994 1.00 95.56 124 GLU A C 1
ATOM 959 O O . GLU A 1 124 ? 9.201 -18.738 5.686 1.00 95.56 124 GLU A O 1
ATOM 964 N N . MET A 1 125 ? 9.682 -16.630 5.089 1.00 95.88 125 MET A N 1
ATOM 965 C CA . MET A 1 125 ? 8.688 -16.017 5.973 1.00 95.88 125 MET A CA 1
ATOM 966 C C . MET A 1 125 ? 7.256 -16.430 5.608 1.00 95.88 125 MET A C 1
ATOM 968 O O . MET A 1 125 ? 6.466 -16.701 6.508 1.00 95.88 125 MET A O 1
ATOM 972 N N . LEU A 1 126 ? 6.909 -16.486 4.319 1.00 97.62 126 LEU A N 1
ATOM 973 C CA . LEU A 1 126 ? 5.578 -16.897 3.859 1.00 97.62 126 LEU A CA 1
ATOM 974 C C . LEU A 1 126 ? 5.299 -18.379 4.147 1.00 97.62 126 LEU A C 1
ATOM 976 O O . LEU A 1 126 ? 4.195 -18.702 4.581 1.00 97.62 126 LEU A O 1
ATOM 980 N N . HIS A 1 127 ? 6.298 -19.255 3.995 1.00 97.31 127 HIS A N 1
ATOM 981 C CA . HIS A 1 127 ? 6.200 -20.645 4.456 1.00 97.31 127 HIS A CA 1
ATOM 982 C C . HIS A 1 127 ? 5.964 -20.713 5.961 1.00 97.31 127 HIS A C 1
ATOM 984 O O . HIS A 1 127 ? 5.003 -21.332 6.394 1.00 97.31 127 HIS A O 1
ATOM 990 N N . THR A 1 128 ? 6.752 -19.976 6.747 1.00 96.69 128 THR A N 1
ATOM 991 C CA . THR A 1 128 ? 6.588 -19.931 8.209 1.00 96.69 128 THR A CA 1
ATOM 992 C C . THR A 1 128 ? 5.184 -19.464 8.608 1.00 96.69 128 THR A C 1
ATOM 994 O O . THR A 1 128 ? 4.575 -20.031 9.508 1.00 96.69 128 THR A O 1
ATOM 997 N N . ILE A 1 129 ? 4.646 -18.436 7.942 1.00 96.94 129 ILE A N 1
ATOM 998 C CA . ILE A 1 129 ? 3.273 -17.952 8.154 1.00 96.94 129 ILE A CA 1
ATOM 999 C C . ILE A 1 129 ? 2.256 -19.076 7.896 1.00 96.94 129 ILE A C 1
ATOM 1001 O O . ILE A 1 129 ? 1.393 -19.314 8.743 1.00 96.94 129 ILE A O 1
ATOM 1005 N N . SER A 1 130 ? 2.398 -19.792 6.778 1.00 95.25 130 SER A N 1
ATOM 1006 C CA . SER A 1 130 ? 1.521 -20.913 6.422 1.00 95.25 130 SER A CA 1
ATOM 1007 C C . SER A 1 130 ? 1.645 -22.088 7.399 1.00 95.25 130 SER A C 1
ATOM 1009 O O . SER A 1 130 ? 0.625 -22.624 7.814 1.00 95.25 130 SER A O 1
ATOM 1011 N N . ASP A 1 131 ? 2.858 -22.455 7.822 1.00 95.50 131 ASP A N 1
ATOM 1012 C CA . ASP A 1 131 ? 3.124 -23.554 8.768 1.00 95.50 131 ASP A CA 1
ATOM 1013 C C . ASP A 1 131 ? 2.552 -23.280 10.171 1.00 95.50 131 ASP A C 1
ATOM 1015 O O . ASP A 1 131 ? 2.309 -24.194 10.958 1.00 95.50 131 ASP A O 1
ATOM 1019 N N . LEU A 1 132 ? 2.325 -22.005 10.498 1.00 95.69 132 LEU A N 1
ATOM 1020 C CA . LEU A 1 132 ? 1.666 -21.555 11.727 1.00 95.69 132 LEU A CA 1
ATOM 1021 C C . LEU A 1 132 ? 0.134 -21.463 11.580 1.00 95.69 132 LEU A C 1
ATOM 1023 O O . LEU A 1 132 ? -0.554 -20.926 12.466 1.00 95.69 132 LEU A O 1
ATOM 1027 N N . ASP A 1 133 ? -0.409 -21.962 10.465 1.00 94.44 133 ASP A N 1
ATOM 1028 C CA . ASP A 1 133 ? -1.816 -21.882 10.070 1.00 94.44 133 ASP A CA 1
ATOM 1029 C C . ASP A 1 133 ? -2.325 -20.419 10.051 1.00 94.44 133 ASP A C 1
ATOM 1031 O O . ASP A 1 133 ? -3.467 -20.125 10.424 1.00 94.44 133 ASP A O 1
ATOM 1035 N N . ILE A 1 134 ? -1.454 -19.450 9.752 1.00 96.00 134 ILE A N 1
ATOM 1036 C CA . ILE A 1 134 ? -1.838 -18.044 9.600 1.00 96.00 134 ILE A CA 1
ATOM 1037 C C . ILE A 1 134 ? -2.076 -17.779 8.118 1.00 96.00 134 ILE A C 1
ATOM 1039 O O . ILE A 1 134 ? -1.164 -17.873 7.310 1.00 96.00 134 ILE A O 1
ATOM 1043 N N . GLU A 1 135 ? -3.301 -17.395 7.775 1.00 95.56 135 GLU A N 1
ATOM 1044 C CA . GLU A 1 135 ? -3.688 -17.227 6.372 1.00 95.56 135 GLU A CA 1
ATOM 1045 C C . GLU A 1 135 ? -3.608 -15.770 5.902 1.00 95.56 135 GLU A C 1
ATOM 1047 O O . GLU A 1 135 ? -3.236 -15.494 4.764 1.00 95.56 135 GLU A O 1
ATOM 1052 N N . ASN A 1 136 ? -3.962 -14.810 6.764 1.00 98.12 136 ASN A N 1
ATOM 1053 C CA . ASN A 1 136 ? -4.107 -13.414 6.350 1.00 98.12 136 ASN A CA 1
ATOM 1054 C C . ASN A 1 136 ? -2.756 -12.693 6.330 1.00 98.12 136 ASN A C 1
ATOM 1056 O O . ASN A 1 136 ? -2.083 -12.554 7.361 1.00 98.12 136 ASN A O 1
ATOM 1060 N N . VAL A 1 137 ? -2.395 -12.173 5.160 1.00 98.25 137 VAL A N 1
ATOM 1061 C CA . VAL A 1 137 ? -1.156 -11.430 4.942 1.00 98.25 137 VAL A CA 1
ATOM 1062 C C . VAL A 1 137 ? -1.454 -10.106 4.255 1.00 98.25 137 VAL A C 1
ATOM 1064 O O . VAL A 1 137 ? -2.055 -10.051 3.185 1.00 98.25 137 VAL A O 1
ATOM 1067 N N . PHE A 1 138 ? -0.950 -9.025 4.838 1.00 98.31 138 PHE A N 1
ATOM 1068 C CA . PHE A 1 138 ? -0.993 -7.689 4.274 1.00 98.31 138 PHE A CA 1
ATOM 1069 C C . PHE A 1 138 ? 0.334 -7.362 3.578 1.00 98.31 138 PHE A C 1
ATOM 1071 O O . PHE A 1 138 ? 1.328 -7.009 4.217 1.00 98.31 138 PHE A O 1
ATOM 1078 N N . ALA A 1 139 ? 0.338 -7.474 2.247 1.00 97.81 139 ALA A N 1
ATOM 1079 C CA . ALA A 1 139 ? 1.505 -7.277 1.396 1.00 97.81 139 ALA A CA 1
ATOM 1080 C C . ALA A 1 139 ? 1.804 -5.786 1.153 1.00 97.81 139 ALA A C 1
ATOM 1082 O O . ALA A 1 139 ? 1.013 -5.035 0.565 1.00 97.81 139 ALA A O 1
ATOM 1083 N N . LEU A 1 140 ? 2.992 -5.351 1.574 1.00 95.62 140 LEU A N 1
ATOM 1084 C CA . LEU A 1 140 ? 3.413 -3.954 1.568 1.00 95.62 140 LEU A CA 1
ATOM 1085 C C . LEU A 1 140 ? 4.804 -3.790 0.945 1.00 95.62 140 LEU A C 1
ATOM 1087 O O . LEU A 1 140 ? 5.720 -4.576 1.165 1.00 95.62 140 LEU A O 1
ATOM 1091 N N . THR A 1 141 ? 5.004 -2.692 0.214 1.00 94.50 141 THR A N 1
ATOM 1092 C CA . THR A 1 141 ? 6.363 -2.261 -0.152 1.00 94.50 141 THR A CA 1
ATOM 1093 C C . THR A 1 141 ? 7.113 -1.802 1.103 1.00 94.50 141 THR A C 1
ATOM 1095 O O . THR A 1 141 ? 8.241 -2.221 1.334 1.00 94.50 141 THR A O 1
ATOM 1098 N N . GLY A 1 142 ? 6.451 -0.991 1.935 1.00 90.12 142 GLY A N 1
ATOM 1099 C CA . GLY A 1 142 ? 7.010 -0.380 3.140 1.00 90.12 142 GLY A CA 1
ATOM 1100 C C . GLY A 1 142 ? 7.638 0.999 2.907 1.00 90.12 142 GLY A C 1
ATOM 1101 O O . GLY A 1 142 ? 7.913 1.414 1.771 1.00 90.12 142 GLY A O 1
ATOM 1102 N N . ASP A 1 143 ? 7.817 1.724 4.006 1.00 88.94 143 ASP A N 1
ATOM 1103 C CA . ASP A 1 143 ? 8.408 3.063 4.025 1.00 88.94 143 ASP A CA 1
ATOM 1104 C C . ASP A 1 143 ? 9.931 2.990 3.947 1.00 88.94 143 ASP A C 1
ATOM 1106 O O . ASP A 1 143 ? 10.542 2.001 4.357 1.00 88.94 143 ASP A O 1
ATOM 1110 N N . TYR A 1 144 ? 10.557 4.040 3.412 1.00 88.62 144 TYR A N 1
ATOM 1111 C CA . TYR A 1 144 ? 12.013 4.120 3.427 1.00 88.62 144 TYR A CA 1
ATOM 1112 C C . TYR A 1 144 ? 12.506 4.308 4.878 1.00 88.62 144 TYR A C 1
ATOM 1114 O O . TYR A 1 144 ? 12.079 5.258 5.542 1.00 88.62 144 TYR A O 1
ATOM 1122 N N . PRO A 1 145 ? 13.368 3.421 5.409 1.00 85.50 145 PRO A N 1
ATOM 1123 C CA . PRO A 1 145 ? 13.776 3.476 6.807 1.00 85.50 145 PRO A CA 1
ATOM 1124 C C . PRO A 1 145 ? 14.730 4.647 7.070 1.00 85.50 145 PRO A C 1
ATOM 1126 O O . PRO A 1 145 ? 15.591 4.972 6.250 1.00 85.50 145 PRO A O 1
ATOM 1129 N N . LYS A 1 146 ? 14.619 5.256 8.256 1.00 78.69 146 LYS A N 1
ATOM 1130 C CA . LYS A 1 146 ? 15.585 6.252 8.742 1.00 78.69 146 LYS A CA 1
ATOM 1131 C C . LYS A 1 146 ? 16.711 5.516 9.485 1.00 78.69 146 LYS A C 1
ATOM 1133 O O . LYS A 1 146 ? 16.456 4.899 10.514 1.00 78.69 146 LYS A O 1
ATOM 1138 N N . GLY A 1 147 ? 17.945 5.577 8.979 1.00 73.81 147 GLY A N 1
ATOM 1139 C CA . GLY A 1 147 ? 19.141 5.091 9.692 1.00 73.81 147 GLY A CA 1
ATOM 1140 C C . GLY A 1 147 ? 19.578 3.643 9.424 1.00 73.81 147 GLY A C 1
ATOM 1141 O O . GLY A 1 147 ? 20.503 3.173 10.078 1.00 73.81 147 GLY A O 1
ATOM 1142 N N . SER A 1 148 ? 18.972 2.938 8.465 1.00 78.00 148 SER A N 1
ATOM 1143 C CA . SER A 1 148 ? 19.467 1.638 7.985 1.00 78.00 148 SER A CA 1
ATOM 1144 C C . SER A 1 148 ? 19.407 1.565 6.463 1.00 78.00 148 SER A C 1
ATOM 1146 O O . SER A 1 148 ? 18.465 2.087 5.870 1.00 78.00 148 SER A O 1
ATOM 1148 N N . THR A 1 149 ? 20.358 0.881 5.828 1.00 83.31 149 THR A N 1
ATOM 1149 C CA . THR A 1 149 ? 20.311 0.641 4.379 1.00 83.31 149 THR A CA 1
ATOM 1150 C C . THR A 1 149 ? 19.205 -0.372 4.064 1.00 83.31 149 THR A C 1
ATOM 1152 O O . THR A 1 149 ? 19.267 -1.492 4.575 1.00 83.31 149 THR A O 1
ATOM 1155 N N . PRO A 1 150 ? 18.182 -0.013 3.270 1.00 87.19 150 PRO A N 1
ATOM 1156 C CA . PRO A 1 150 ? 17.139 -0.955 2.892 1.00 87.19 150 PRO A CA 1
ATOM 1157 C C . PRO A 1 150 ? 17.613 -1.917 1.795 1.00 87.19 150 PRO A C 1
ATOM 1159 O O . PRO A 1 150 ? 18.517 -1.600 1.023 1.00 87.19 150 PRO A O 1
ATOM 1162 N N . VAL A 1 151 ? 16.953 -3.072 1.705 1.00 86.06 151 VAL A N 1
ATOM 1163 C CA . VAL A 1 151 ? 17.168 -4.081 0.661 1.00 86.06 151 VAL A CA 1
ATOM 1164 C C . VAL A 1 151 ? 16.317 -3.758 -0.569 1.00 86.06 151 VAL A C 1
ATOM 1166 O O . VAL A 1 151 ? 16.869 -3.619 -1.658 1.00 86.06 151 VAL A O 1
ATOM 1169 N N . PHE A 1 152 ? 14.993 -3.602 -0.397 1.00 88.12 152 PHE A N 1
ATOM 1170 C CA . PHE A 1 152 ? 14.023 -3.410 -1.489 1.00 88.12 152 PHE A CA 1
ATOM 1171 C C . PHE A 1 152 ? 14.313 -4.300 -2.712 1.00 88.12 152 PHE A C 1
ATOM 1173 O O . PHE A 1 152 ? 14.434 -3.823 -3.844 1.00 88.12 152 PHE A O 1
ATOM 1180 N N . ASP A 1 153 ? 14.456 -5.610 -2.485 1.00 87.06 153 ASP A N 1
ATOM 1181 C CA . ASP A 1 153 ? 14.637 -6.562 -3.587 1.00 87.06 153 ASP A CA 1
ATOM 1182 C C . ASP A 1 153 ? 13.354 -6.714 -4.418 1.00 87.06 153 ASP A C 1
ATOM 1184 O O . ASP A 1 153 ? 13.411 -6.997 -5.613 1.00 87.06 153 ASP A O 1
ATOM 1188 N N . MET A 1 154 ? 12.206 -6.470 -3.779 1.00 90.75 154 MET A N 1
ATOM 1189 C CA . MET A 1 154 ? 10.876 -6.549 -4.370 1.00 90.75 154 MET A CA 1
ATOM 1190 C C . MET A 1 154 ? 10.007 -5.344 -3.983 1.00 90.75 154 MET A C 1
ATOM 1192 O O . MET A 1 154 ? 10.260 -4.645 -2.998 1.00 90.75 154 MET A O 1
ATOM 1196 N N . ASP A 1 155 ? 8.939 -5.117 -4.741 1.00 94.81 155 ASP A N 1
ATOM 1197 C CA . ASP A 1 155 ? 7.821 -4.254 -4.378 1.00 94.81 155 ASP A CA 1
ATOM 1198 C C . ASP A 1 155 ? 6.534 -5.044 -4.075 1.00 94.81 155 ASP A C 1
ATOM 1200 O O . ASP A 1 155 ? 6.484 -6.265 -4.166 1.00 94.81 155 ASP A O 1
ATOM 1204 N N . SER A 1 156 ? 5.465 -4.346 -3.672 1.00 95.94 156 SER A N 1
ATOM 1205 C CA . SER A 1 156 ? 4.217 -4.997 -3.248 1.00 95.94 156 SER A CA 1
ATOM 1206 C C . SER A 1 156 ? 3.503 -5.747 -4.368 1.00 95.94 156 SER A C 1
ATOM 1208 O O . SER A 1 156 ? 2.802 -6.702 -4.069 1.00 95.94 156 SER A O 1
ATOM 1210 N N . VAL A 1 157 ? 3.644 -5.341 -5.633 1.00 97.00 157 VAL A N 1
ATOM 1211 C CA . VAL A 1 157 ? 3.032 -6.083 -6.747 1.00 97.00 157 VAL A CA 1
ATOM 1212 C C . VAL A 1 157 ? 3.792 -7.389 -6.960 1.00 97.00 157 VAL A C 1
ATOM 1214 O O . VAL A 1 157 ? 3.188 -8.443 -7.134 1.00 97.00 157 VAL A O 1
ATOM 1217 N N . GLU A 1 158 ? 5.119 -7.332 -6.878 1.00 95.75 158 GLU A N 1
ATOM 1218 C CA . GLU A 1 158 ? 5.986 -8.505 -6.989 1.00 95.75 158 GLU A CA 1
ATOM 1219 C C . GLU A 1 158 ? 5.790 -9.465 -5.806 1.00 95.75 158 GLU A C 1
ATOM 1221 O O . GLU A 1 158 ? 5.743 -10.672 -6.015 1.00 95.75 158 GLU A O 1
ATOM 1226 N N . LEU A 1 159 ? 5.603 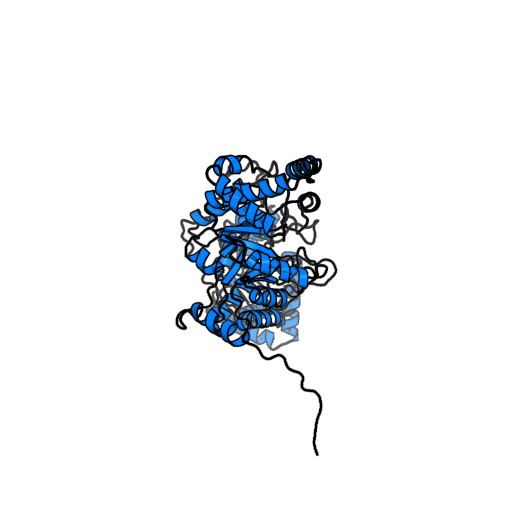-8.951 -4.585 1.00 96.81 159 LEU A N 1
ATOM 1227 C CA . LEU A 1 159 ? 5.302 -9.765 -3.402 1.00 96.81 159 LEU A CA 1
ATOM 1228 C C . LEU A 1 159 ? 3.953 -10.485 -3.531 1.00 96.81 159 LEU A C 1
ATOM 1230 O O . LEU A 1 159 ? 3.869 -11.671 -3.235 1.00 96.81 159 LEU A O 1
ATOM 1234 N N . VAL A 1 160 ? 2.910 -9.794 -4.003 1.00 98.00 160 VAL A N 1
ATOM 1235 C CA . VAL A 1 160 ? 1.602 -10.423 -4.266 1.00 98.00 160 VAL A CA 1
ATOM 1236 C C . VAL A 1 160 ? 1.733 -11.504 -5.334 1.00 98.00 160 VAL A C 1
ATOM 1238 O O . VAL A 1 160 ? 1.158 -12.576 -5.173 1.00 98.00 160 VAL A O 1
ATOM 1241 N N . THR A 1 161 ? 2.525 -11.240 -6.380 1.00 95.69 161 THR A N 1
ATOM 1242 C CA . THR A 1 161 ? 2.806 -12.229 -7.428 1.00 95.69 161 THR A CA 1
ATOM 1243 C C . THR A 1 161 ? 3.428 -13.472 -6.795 1.00 95.69 161 THR A C 1
ATOM 1245 O O . THR A 1 161 ? 2.804 -14.520 -6.892 1.00 95.69 161 THR A O 1
ATOM 1248 N N . LEU A 1 162 ? 4.526 -13.329 -6.029 1.00 95.12 162 LEU A N 1
ATOM 1249 C CA . LEU A 1 162 ? 5.198 -14.413 -5.287 1.00 95.12 162 LEU A CA 1
ATOM 1250 C C . LEU A 1 162 ? 4.231 -15.219 -4.407 1.00 95.12 162 LEU A C 1
ATOM 1252 O O . LEU A 1 162 ? 4.225 -16.446 -4.428 1.00 95.12 162 LEU A O 1
ATOM 1256 N N . MET A 1 163 ? 3.400 -14.539 -3.623 1.00 97.06 163 MET A N 1
ATOM 1257 C CA . MET A 1 163 ? 2.422 -15.201 -2.761 1.00 97.06 163 MET A CA 1
ATOM 1258 C C . MET A 1 163 ? 1.393 -16.003 -3.563 1.00 97.06 163 MET A C 1
ATOM 1260 O O . MET A 1 163 ? 0.991 -17.088 -3.146 1.00 97.06 163 MET A O 1
ATOM 1264 N N . ASN A 1 164 ? 0.974 -15.490 -4.720 1.00 95.44 164 ASN A N 1
ATOM 1265 C CA . ASN A 1 164 ? 0.048 -16.191 -5.592 1.00 95.44 164 ASN A CA 1
ATOM 1266 C C . ASN A 1 164 ? 0.684 -17.436 -6.239 1.00 95.44 164 ASN A C 1
ATOM 1268 O O . ASN A 1 164 ? 0.013 -18.457 -6.352 1.00 95.44 164 ASN A O 1
ATOM 1272 N N . GLU A 1 165 ? 1.971 -17.393 -6.597 1.00 91.88 165 GLU A N 1
ATOM 1273 C CA . GLU A 1 165 ? 2.726 -18.570 -7.083 1.00 91.88 165 GLU A CA 1
ATOM 1274 C C . GLU A 1 165 ? 2.820 -19.631 -5.994 1.00 91.88 165 GLU A C 1
ATOM 1276 O O . GLU A 1 165 ? 2.547 -20.794 -6.262 1.00 91.88 165 GLU A O 1
ATOM 1281 N N . LEU A 1 166 ? 3.149 -19.238 -4.760 1.00 95.12 166 LEU A N 1
ATOM 1282 C CA . LEU A 1 166 ? 3.197 -20.162 -3.625 1.00 95.12 166 LEU A CA 1
ATOM 1283 C C . LEU A 1 166 ? 1.835 -20.822 -3.375 1.00 95.12 166 LEU A C 1
ATOM 1285 O O . LEU A 1 166 ? 1.754 -22.024 -3.132 1.00 95.12 166 LEU A O 1
ATOM 1289 N N . ARG A 1 167 ? 0.747 -20.057 -3.489 1.00 94.44 167 ARG A N 1
ATOM 1290 C CA . ARG A 1 167 ? -0.619 -20.580 -3.371 1.00 94.44 167 ARG A CA 1
ATOM 1291 C C . ARG A 1 167 ? -0.959 -21.581 -4.481 1.00 94.44 167 ARG A C 1
ATOM 1293 O O . ARG A 1 167 ? -1.572 -22.604 -4.199 1.00 94.44 167 ARG A O 1
ATOM 1300 N N . GLN A 1 168 ? -0.556 -21.309 -5.723 1.00 91.94 168 GLN A N 1
ATOM 1301 C CA . GLN A 1 168 ? -0.873 -22.149 -6.888 1.00 91.94 168 GLN A CA 1
ATOM 1302 C C . GLN A 1 168 ? 0.021 -23.389 -7.015 1.00 91.94 168 GLN A C 1
ATOM 1304 O O . GLN A 1 168 ? -0.474 -24.471 -7.317 1.00 91.94 168 GLN A O 1
ATOM 1309 N N . ASN A 1 169 ? 1.326 -23.235 -6.797 1.00 92.75 169 ASN A N 1
ATOM 1310 C CA . ASN A 1 169 ? 2.323 -24.275 -7.051 1.00 92.75 169 ASN A CA 1
ATOM 1311 C C . ASN A 1 169 ? 2.597 -25.141 -5.818 1.00 92.75 169 ASN A C 1
ATOM 1313 O O . ASN A 1 169 ? 3.006 -26.290 -5.957 1.00 92.75 169 ASN A O 1
ATOM 1317 N N . GLU A 1 170 ? 2.412 -24.582 -4.620 1.00 94.31 170 GLU A N 1
ATOM 1318 C CA . GLU A 1 170 ? 2.827 -25.209 -3.358 1.00 94.31 170 GLU A CA 1
ATOM 1319 C C . GLU A 1 170 ? 1.683 -25.326 -2.344 1.00 94.31 170 GLU A C 1
ATOM 1321 O O . GLU A 1 170 ? 1.855 -25.920 -1.285 1.00 94.31 170 GLU A O 1
ATOM 1326 N N . GLY A 1 171 ? 0.497 -24.802 -2.669 1.00 92.62 171 GLY A N 1
ATOM 1327 C CA . GLY A 1 171 ? -0.718 -24.989 -1.876 1.00 92.62 171 GLY A CA 1
ATOM 1328 C C . GLY A 1 171 ? -0.800 -24.155 -0.595 1.00 92.62 171 GLY A C 1
ATOM 1329 O O . GLY A 1 171 ? -1.668 -24.431 0.239 1.00 92.62 171 GLY A O 1
ATOM 1330 N N . LEU A 1 172 ? 0.054 -23.135 -0.424 1.00 94.62 172 LEU A N 1
ATOM 1331 C CA . LEU A 1 172 ? -0.001 -22.256 0.751 1.00 94.62 172 LEU A CA 1
ATOM 1332 C C . LEU A 1 172 ? -1.363 -21.545 0.828 1.00 94.62 172 LEU A C 1
ATOM 1334 O O . LEU A 1 172 ? -1.815 -20.919 -0.136 1.00 94.62 172 LEU A O 1
ATOM 1338 N N . GLN A 1 173 ? -1.997 -21.596 1.999 1.00 91.88 173 GLN A N 1
ATOM 1339 C CA . GLN A 1 173 ? -3.305 -20.982 2.245 1.00 91.88 173 GLN A CA 1
ATOM 1340 C C . GLN A 1 173 ? -3.143 -19.503 2.609 1.00 91.88 173 GLN A C 1
ATOM 1342 O O . GLN A 1 173 ? -3.282 -19.110 3.761 1.00 91.88 173 GLN A O 1
ATOM 1347 N N . LEU A 1 174 ? -2.803 -18.671 1.621 1.00 95.44 174 LEU A N 1
ATOM 1348 C CA . LEU A 1 174 ? -2.611 -17.231 1.812 1.00 95.44 174 LEU A CA 1
ATOM 1349 C C . LEU A 1 174 ? -3.830 -16.434 1.333 1.00 95.44 174 LEU A C 1
ATOM 1351 O O . LEU A 1 174 ? -4.273 -16.582 0.190 1.00 95.44 174 LEU A O 1
ATOM 1355 N N . TRP A 1 175 ? -4.315 -15.539 2.193 1.00 96.38 175 TRP A N 1
ATOM 1356 C CA . TRP A 1 175 ? -5.349 -14.547 1.912 1.00 96.38 175 TRP A CA 1
ATOM 1357 C C . TRP A 1 175 ? -4.726 -13.146 1.910 1.00 96.38 175 TRP A C 1
ATOM 1359 O O . TRP A 1 175 ? -4.213 -12.668 2.926 1.00 96.38 175 TRP A O 1
ATOM 1369 N N . ILE A 1 176 ? -4.711 -12.502 0.743 1.00 98.31 176 ILE A N 1
ATOM 1370 C CA . ILE A 1 176 ? -3.770 -11.424 0.428 1.00 98.31 176 ILE A CA 1
ATOM 1371 C C . ILE A 1 176 ? -4.457 -10.057 0.444 1.00 98.31 176 ILE A C 1
ATOM 1373 O O . ILE A 1 176 ? -5.240 -9.722 -0.449 1.00 98.31 176 ILE A O 1
ATOM 1377 N N . ALA A 1 177 ? -4.087 -9.224 1.414 1.00 98.62 177 ALA A N 1
ATOM 1378 C CA . ALA A 1 177 ? -4.456 -7.814 1.477 1.00 98.62 177 ALA A CA 1
ATOM 1379 C C . ALA A 1 177 ? -3.411 -6.928 0.795 1.00 98.62 177 ALA A C 1
ATOM 1381 O O . ALA A 1 177 ? -2.205 -7.164 0.913 1.00 98.62 177 ALA A O 1
ATOM 1382 N N . VAL A 1 178 ? -3.856 -5.833 0.177 1.00 98.62 178 VAL A N 1
ATOM 1383 C CA . VAL A 1 178 ? -2.964 -4.816 -0.396 1.00 98.62 178 VAL A CA 1
ATOM 1384 C C . VAL A 1 178 ? -3.376 -3.389 -0.065 1.00 98.62 178 VAL A C 1
ATOM 1386 O O . VAL A 1 178 ? -4.543 -3.089 0.132 1.00 98.62 178 VAL A O 1
ATOM 1389 N N . ALA A 1 179 ? -2.406 -2.474 -0.036 1.00 97.25 179 ALA A N 1
ATOM 1390 C CA . ALA A 1 179 ? -2.678 -1.066 0.250 1.00 97.25 179 ALA A CA 1
ATOM 1391 C C . ALA A 1 179 ? -3.023 -0.282 -1.027 1.00 97.25 179 ALA A C 1
ATOM 1393 O O . ALA A 1 179 ? -2.379 -0.488 -2.064 1.00 97.25 179 ALA A O 1
ATOM 1394 N N . VAL A 1 180 ? -3.946 0.674 -0.928 1.00 97.25 180 VAL A N 1
ATOM 1395 C CA . VAL A 1 180 ? -4.207 1.714 -1.942 1.00 97.25 180 VAL A CA 1
ATOM 1396 C C . VAL A 1 180 ? -4.253 3.088 -1.281 1.00 97.25 180 VAL A C 1
ATOM 1398 O O . VAL A 1 180 ? -4.796 3.231 -0.193 1.00 97.25 180 VAL A O 1
ATOM 1401 N N . THR A 1 181 ? -3.699 4.122 -1.911 1.00 95.00 181 THR A N 1
ATOM 1402 C CA . THR A 1 181 ? -3.746 5.494 -1.378 1.00 95.00 181 THR A CA 1
ATOM 1403 C C . THR A 1 181 ? -4.615 6.378 -2.274 1.00 95.00 181 THR A C 1
ATOM 1405 O O . THR A 1 181 ? -4.076 6.951 -3.218 1.00 95.00 181 THR A O 1
ATOM 1408 N N . PRO A 1 182 ? -5.930 6.515 -1.999 1.00 95.12 182 PRO A N 1
ATOM 1409 C CA . PRO A 1 182 ? -6.800 7.405 -2.775 1.00 95.12 182 PRO A CA 1
ATOM 1410 C C . PRO A 1 182 ? -6.595 8.890 -2.426 1.00 95.12 182 PRO A C 1
ATOM 1412 O O . PRO A 1 182 ? -6.935 9.767 -3.209 1.00 95.12 182 PRO A O 1
ATOM 1415 N N . PHE A 1 183 ? -5.987 9.198 -1.275 1.00 94.44 183 PHE A N 1
ATOM 1416 C CA . PHE A 1 183 ? -5.761 10.563 -0.774 1.00 94.44 183 PHE A CA 1
ATOM 1417 C C . PHE A 1 183 ? -4.581 11.257 -1.460 1.00 94.44 183 PHE A C 1
ATOM 1419 O O . PHE A 1 183 ? -3.596 11.646 -0.829 1.00 94.44 183 PHE A O 1
ATOM 1426 N N . LYS A 1 184 ? -4.668 11.357 -2.786 1.00 93.31 184 LYS A N 1
ATOM 1427 C CA . LYS A 1 184 ? -3.726 12.047 -3.661 1.00 93.31 184 LYS A CA 1
ATOM 1428 C C . LYS A 1 184 ? -4.467 13.128 -4.426 1.00 93.31 184 LYS A C 1
ATOM 1430 O O . LYS A 1 184 ? -5.516 12.884 -5.014 1.00 93.31 184 LYS A O 1
ATOM 1435 N N . TYR A 1 185 ? -3.893 14.323 -4.409 1.00 91.62 185 TYR A N 1
ATOM 1436 C CA . TYR A 1 185 ? -4.563 15.541 -4.861 1.00 91.62 185 TYR A CA 1
ATOM 1437 C C . TYR A 1 185 ? -3.937 16.141 -6.119 1.00 91.62 185 TYR A C 1
ATOM 1439 O O . TYR A 1 185 ? -4.302 17.241 -6.518 1.00 91.62 185 TYR A O 1
ATOM 1447 N N . THR A 1 186 ? -3.030 15.409 -6.765 1.00 91.44 186 THR A N 1
ATOM 1448 C CA . THR A 1 186 ? -2.583 15.672 -8.133 1.00 91.44 186 THR A CA 1
ATOM 1449 C C . THR A 1 186 ? -3.014 14.508 -9.017 1.00 91.44 186 THR A C 1
ATOM 1451 O O . THR A 1 186 ? -3.068 13.362 -8.565 1.00 91.44 186 THR A O 1
ATOM 1454 N N . GLU A 1 187 ? -3.310 14.792 -10.284 1.00 92.19 187 GLU A N 1
ATOM 1455 C CA . GLU A 1 187 ? -3.681 13.762 -11.257 1.00 92.19 187 GLU A CA 1
ATOM 1456 C C . GLU A 1 187 ? -2.672 12.595 -11.331 1.00 92.19 187 GLU A C 1
ATOM 1458 O O . GLU A 1 187 ? -3.100 11.455 -11.131 1.00 92.19 187 GLU A O 1
ATOM 1463 N N . PRO A 1 188 ? -1.357 12.819 -11.559 1.00 92.44 188 PRO A N 1
ATOM 1464 C CA . PRO A 1 188 ? -0.401 11.719 -11.694 1.00 92.44 188 PRO A CA 1
ATOM 1465 C C . PRO A 1 188 ? -0.283 10.869 -10.427 1.00 92.44 188 PRO A C 1
ATOM 1467 O O . PRO A 1 188 ? -0.150 9.649 -10.522 1.00 92.44 188 PRO A O 1
ATOM 1470 N N . ASP A 1 189 ? -0.345 11.479 -9.241 1.00 92.25 189 ASP A N 1
ATOM 1471 C CA . ASP A 1 189 ? -0.259 10.720 -7.995 1.00 92.25 189 ASP A CA 1
ATOM 1472 C C . ASP A 1 189 ? -1.528 9.902 -7.762 1.00 92.25 189 ASP A C 1
ATOM 1474 O O . ASP A 1 189 ? -1.436 8.782 -7.274 1.00 92.25 189 ASP A O 1
ATOM 1478 N N . CYS A 1 190 ? -2.700 10.441 -8.101 1.00 94.00 190 CYS A N 1
ATOM 1479 C CA . CYS A 1 190 ? -3.982 9.783 -7.878 1.00 94.00 190 CYS A CA 1
ATOM 1480 C C . CYS A 1 190 ? -4.214 8.633 -8.856 1.00 94.00 190 CYS A C 1
ATOM 1482 O O . CYS A 1 190 ? -4.335 7.478 -8.445 1.00 94.00 190 CYS A O 1
ATOM 1484 N N . VAL A 1 191 ? -4.215 8.929 -10.158 1.00 94.56 191 VAL A N 1
ATOM 1485 C CA . VAL A 1 191 ? -4.553 7.947 -11.196 1.00 94.56 191 VAL A CA 1
ATOM 1486 C C . VAL A 1 191 ? -3.572 6.778 -11.159 1.00 94.56 191 VAL A C 1
ATOM 1488 O O . VAL A 1 191 ? -3.975 5.618 -11.221 1.00 94.56 191 VAL A O 1
ATOM 1491 N N . TYR A 1 192 ? -2.278 7.041 -10.961 1.00 94.75 192 TYR A N 1
ATOM 1492 C CA . TYR A 1 192 ? -1.285 5.969 -10.964 1.00 94.75 192 TYR A CA 1
ATOM 1493 C C . TYR A 1 192 ? -1.381 5.050 -9.724 1.00 94.75 192 TYR A C 1
ATOM 1495 O O . TYR A 1 192 ? -1.008 3.878 -9.802 1.00 94.75 192 TYR A O 1
ATOM 1503 N N . GLN A 1 193 ? -1.937 5.507 -8.591 1.00 96.00 193 GLN A N 1
ATOM 1504 C CA . GLN A 1 193 ? -2.250 4.604 -7.468 1.00 96.00 193 GLN A CA 1
ATOM 1505 C C . GLN A 1 193 ? -3.364 3.618 -7.829 1.00 96.00 193 GLN A C 1
ATOM 1507 O O . GLN A 1 193 ? -3.289 2.459 -7.422 1.00 96.00 193 GLN A O 1
ATOM 1512 N N . TYR A 1 194 ? -4.355 4.041 -8.618 1.00 97.12 194 TYR A N 1
ATOM 1513 C CA . TYR A 1 194 ? -5.443 3.172 -9.074 1.00 97.12 194 TYR A CA 1
ATOM 1514 C C . TYR A 1 194 ? -4.967 2.153 -10.115 1.00 97.12 194 TYR A C 1
ATOM 1516 O O . TYR A 1 194 ? -5.218 0.959 -9.958 1.00 97.12 194 TYR A O 1
ATOM 1524 N N . LEU A 1 195 ? -4.137 2.570 -11.078 1.00 96.31 195 LEU A N 1
ATOM 1525 C CA . LEU A 1 195 ? -3.497 1.640 -12.024 1.00 96.31 195 LEU A CA 1
ATOM 1526 C C . LEU A 1 195 ? -2.605 0.618 -11.304 1.00 96.31 195 LEU A C 1
ATOM 1528 O O . LEU A 1 195 ? -2.550 -0.560 -11.661 1.00 96.31 195 LEU A O 1
ATOM 1532 N N . LYS A 1 196 ? -1.909 1.048 -10.247 1.00 96.94 196 LYS A N 1
ATOM 1533 C CA . LYS A 1 196 ? -1.144 0.139 -9.395 1.00 96.94 196 LYS A CA 1
ATOM 1534 C C . LYS A 1 196 ? -2.046 -0.798 -8.586 1.00 96.94 196 LYS A C 1
ATOM 1536 O O . LYS A 1 196 ? -1.646 -1.932 -8.335 1.00 96.94 196 LYS A O 1
ATOM 1541 N N . LEU A 1 197 ? -3.230 -0.363 -8.158 1.00 98.06 197 LEU A N 1
ATOM 1542 C CA . LEU A 1 197 ? -4.191 -1.243 -7.494 1.00 98.06 197 LEU A CA 1
ATOM 1543 C C . LEU A 1 197 ? -4.680 -2.342 -8.450 1.00 98.06 197 LEU A C 1
ATOM 1545 O O . LEU A 1 197 ? -4.662 -3.510 -8.067 1.00 98.06 197 LEU A O 1
ATOM 1549 N N . GLU A 1 198 ? -5.003 -2.002 -9.700 1.00 97.31 198 GLU A N 1
ATOM 1550 C CA . GLU A 1 198 ? -5.335 -2.989 -10.741 1.00 97.31 198 GLU A CA 1
ATOM 1551 C C . GLU A 1 198 ? -4.228 -4.029 -10.914 1.00 97.31 198 GLU A C 1
ATOM 1553 O O . GLU A 1 198 ? -4.503 -5.227 -10.907 1.00 97.31 198 GLU A O 1
ATOM 1558 N N . LYS A 1 199 ? -2.962 -3.594 -10.965 1.00 95.94 199 LYS A N 1
ATOM 1559 C CA . LYS A 1 199 ? -1.810 -4.509 -10.999 1.00 95.94 199 LYS A CA 1
ATOM 1560 C C . LYS A 1 199 ? -1.800 -5.492 -9.836 1.00 95.94 199 LYS A C 1
ATOM 1562 O O . LYS A 1 199 ? -1.507 -6.666 -10.031 1.00 95.94 199 LYS A O 1
ATOM 1567 N N . LYS A 1 200 ? -2.091 -5.020 -8.623 1.00 97.94 200 LYS A N 1
ATOM 1568 C CA . LYS A 1 200 ? -2.113 -5.874 -7.430 1.00 97.94 200 LYS A CA 1
ATOM 1569 C C . LYS A 1 200 ? -3.259 -6.879 -7.473 1.00 97.94 200 LYS A C 1
ATOM 1571 O O . LYS A 1 200 ? -3.051 -8.034 -7.118 1.00 97.94 200 LYS A O 1
ATOM 1576 N N . PHE A 1 201 ? -4.442 -6.473 -7.931 1.00 97.94 201 PHE A N 1
ATOM 1577 C CA . PHE A 1 201 ? -5.554 -7.405 -8.115 1.00 97.94 201 PHE A CA 1
ATOM 1578 C C . PHE A 1 201 ? -5.265 -8.428 -9.214 1.00 97.94 201 PHE A C 1
ATOM 1580 O O . PHE A 1 201 ? -5.464 -9.618 -8.984 1.00 97.94 201 PHE A O 1
ATOM 1587 N N . ALA A 1 202 ? -4.712 -8.000 -10.351 1.00 95.06 202 ALA A N 1
ATOM 1588 C CA . ALA A 1 202 ? -4.289 -8.895 -11.427 1.00 95.06 202 ALA A CA 1
ATOM 1589 C C . ALA A 1 202 ? -3.181 -9.872 -10.987 1.00 95.06 202 ALA A C 1
ATOM 1591 O O . ALA A 1 202 ? -3.136 -11.003 -11.460 1.00 95.06 202 ALA A O 1
ATOM 1592 N N . ALA A 1 203 ? -2.315 -9.463 -10.054 1.00 95.12 203 ALA A N 1
ATOM 1593 C CA . ALA A 1 203 ? -1.289 -10.321 -9.461 1.00 95.12 203 ALA A CA 1
ATOM 1594 C C . ALA A 1 203 ? -1.840 -11.367 -8.470 1.00 95.12 203 ALA A C 1
ATOM 1596 O O . ALA A 1 203 ? -1.109 -12.283 -8.103 1.00 95.12 203 ALA A O 1
ATOM 1597 N N . GLY A 1 204 ? -3.102 -11.250 -8.037 1.00 96.12 204 GLY A N 1
ATOM 1598 C CA . GLY A 1 204 ? -3.750 -12.221 -7.148 1.00 96.12 204 GLY A CA 1
ATOM 1599 C C . GLY A 1 204 ? -4.139 -11.696 -5.764 1.00 96.12 204 GLY A C 1
ATOM 1600 O O . GLY A 1 204 ? -4.405 -12.504 -4.877 1.00 96.12 204 GLY A O 1
ATOM 1601 N N . ALA A 1 205 ? -4.182 -10.377 -5.545 1.00 98.19 205 ALA A N 1
ATOM 1602 C CA . ALA A 1 205 ? -4.702 -9.831 -4.291 1.00 98.19 205 ALA A CA 1
ATOM 1603 C C . ALA A 1 205 ? -6.205 -10.135 -4.108 1.00 98.19 205 ALA A C 1
ATOM 1605 O O . ALA A 1 205 ? -7.000 -10.086 -5.057 1.00 98.19 205 ALA A O 1
ATOM 1606 N N . ASP A 1 206 ? -6.602 -10.413 -2.868 1.00 98.19 206 ASP A N 1
ATOM 1607 C CA . ASP A 1 206 ? -7.967 -10.805 -2.511 1.00 98.19 206 ASP A CA 1
ATOM 1608 C C . ASP A 1 206 ? -8.818 -9.595 -2.126 1.00 98.19 206 ASP A C 1
ATOM 1610 O O . ASP A 1 206 ? -9.981 -9.514 -2.515 1.00 98.19 206 ASP A O 1
ATOM 1614 N N . TYR A 1 207 ? -8.228 -8.618 -1.436 1.00 98.56 207 TYR A N 1
ATOM 1615 C CA . TYR A 1 207 ? -8.896 -7.381 -1.033 1.00 98.56 207 TYR A CA 1
ATOM 1616 C C . TYR A 1 207 ? -7.898 -6.233 -0.842 1.00 98.56 207 TYR A C 1
ATOM 1618 O O . TYR A 1 207 ? -6.684 -6.442 -0.758 1.00 98.56 207 TYR A O 1
ATOM 1626 N N . ALA A 1 208 ? -8.405 -5.003 -0.766 1.00 98.75 208 ALA A N 1
ATOM 1627 C CA . ALA A 1 208 ? -7.587 -3.820 -0.526 1.00 98.75 208 ALA A CA 1
ATOM 1628 C C . ALA A 1 208 ? -7.943 -3.107 0.782 1.00 98.75 208 ALA A C 1
ATOM 1630 O O . ALA A 1 208 ? -9.064 -3.187 1.276 1.00 98.75 208 ALA A O 1
ATOM 1631 N N . ILE A 1 209 ? -6.977 -2.379 1.331 1.00 98.62 209 ILE A N 1
ATOM 1632 C CA . ILE A 1 209 ? -7.133 -1.502 2.490 1.00 98.62 209 ILE A CA 1
ATOM 1633 C C . ILE A 1 209 ? -6.668 -0.110 2.062 1.00 98.62 209 ILE A C 1
ATOM 1635 O O . ILE A 1 209 ? -5.566 0.042 1.519 1.00 98.62 209 ILE A O 1
ATOM 1639 N N . THR A 1 210 ? -7.494 0.915 2.267 1.00 97.94 210 THR A N 1
ATOM 1640 C CA . THR A 1 210 ? -7.068 2.284 1.958 1.00 97.94 210 THR A CA 1
ATOM 1641 C C . THR A 1 210 ? -5.967 2.729 2.922 1.00 97.94 210 THR A C 1
ATOM 1643 O O . THR A 1 210 ? -5.898 2.298 4.070 1.00 97.94 210 THR A O 1
ATOM 1646 N N . GLN A 1 211 ? -5.101 3.636 2.487 1.00 93.75 211 GLN A N 1
ATOM 1647 C CA . GLN A 1 211 ? -4.304 4.441 3.408 1.00 93.75 211 GLN A CA 1
ATOM 1648 C C . GLN A 1 211 ? -5.239 5.344 4.229 1.00 93.75 211 GLN A C 1
ATOM 1650 O O . GLN A 1 211 ? -6.411 5.500 3.891 1.00 93.75 211 GLN A O 1
ATOM 1655 N N . LEU A 1 212 ? -4.741 5.931 5.309 1.00 92.38 212 LEU A N 1
ATOM 1656 C CA . LEU A 1 212 ? -5.455 6.947 6.068 1.00 92.38 212 LEU A CA 1
ATOM 1657 C C . LEU A 1 212 ? -5.727 8.214 5.238 1.00 92.38 212 LEU A C 1
ATOM 1659 O O . LEU A 1 212 ? -4.823 8.744 4.591 1.00 92.38 212 LEU A O 1
ATOM 1663 N N . GLY A 1 213 ? -6.944 8.744 5.354 1.00 93.81 213 GLY A N 1
ATOM 1664 C CA . GLY A 1 213 ? -7.311 10.086 4.917 1.00 93.81 213 GLY A CA 1
ATOM 1665 C C . GLY A 1 213 ? -8.655 10.539 5.482 1.00 93.81 213 GLY A C 1
ATOM 1666 O O . GLY A 1 213 ? -9.345 9.780 6.161 1.00 93.81 213 GLY A O 1
ATOM 1667 N N . PHE A 1 214 ? -8.995 11.805 5.234 1.00 95.38 214 PHE A N 1
ATOM 1668 C CA . PHE A 1 214 ? -10.137 12.497 5.848 1.00 95.38 214 PHE A CA 1
ATOM 1669 C C . PHE A 1 214 ? -10.983 13.247 4.808 1.00 95.38 214 PHE A C 1
ATOM 1671 O O . PHE A 1 214 ? -11.463 14.349 5.056 1.00 95.38 214 PHE A O 1
ATOM 1678 N N . ASP A 1 215 ? -11.142 12.639 3.635 1.00 95.56 215 ASP A N 1
ATOM 1679 C CA . ASP A 1 215 ? -11.882 13.199 2.506 1.00 95.56 215 ASP A CA 1
ATOM 1680 C C . ASP A 1 215 ? -12.862 12.155 1.950 1.00 95.56 215 ASP A C 1
ATOM 1682 O O . ASP A 1 215 ? -12.462 11.166 1.324 1.00 95.56 215 ASP A O 1
ATOM 1686 N N . ALA A 1 216 ? -14.155 12.378 2.193 1.00 96.62 216 ALA A N 1
ATOM 1687 C CA . ALA A 1 216 ? -15.244 11.532 1.715 1.00 96.62 216 ALA A CA 1
ATOM 1688 C C . ALA A 1 216 ? -15.292 11.436 0.185 1.00 96.62 216 ALA A C 1
ATOM 1690 O O . ALA A 1 216 ? -15.587 10.365 -0.351 1.00 96.62 216 ALA A O 1
ATOM 1691 N N . LYS A 1 217 ? -14.956 12.516 -0.533 1.00 95.75 217 LYS A N 1
ATOM 1692 C CA . LYS A 1 217 ? -14.967 12.519 -1.999 1.00 95.75 217 LYS A CA 1
ATOM 1693 C C . LYS A 1 217 ? -13.930 11.555 -2.555 1.00 95.75 217 LYS A C 1
ATOM 1695 O O . LYS A 1 217 ? -14.217 10.851 -3.517 1.00 95.75 217 LYS A O 1
ATOM 1700 N N . LYS A 1 218 ? -12.756 11.446 -1.924 1.00 96.25 218 LYS A N 1
ATOM 1701 C CA . LYS A 1 218 ? -11.731 10.461 -2.315 1.00 96.25 218 LYS A CA 1
ATOM 1702 C C . LYS A 1 218 ? -12.129 9.020 -2.025 1.00 96.25 218 LYS A C 1
ATOM 1704 O O . LYS A 1 218 ? -11.808 8.135 -2.817 1.00 96.25 218 LYS A O 1
ATOM 1709 N N . PHE A 1 219 ? -12.870 8.772 -0.947 1.00 97.62 219 PHE A N 1
ATOM 1710 C CA . PHE A 1 219 ? -13.449 7.449 -0.719 1.00 97.62 219 PHE A CA 1
ATOM 1711 C C . PHE A 1 219 ? -14.495 7.090 -1.789 1.00 97.62 219 PHE A C 1
ATOM 1713 O O . PHE A 1 219 ? -14.468 5.970 -2.306 1.00 97.62 219 PHE A O 1
ATOM 1720 N N . ALA A 1 220 ? -15.375 8.027 -2.155 1.00 97.06 220 ALA A N 1
ATOM 1721 C CA . ALA A 1 220 ? -16.368 7.829 -3.211 1.00 97.06 220 ALA A CA 1
ATOM 1722 C C . ALA A 1 220 ? -15.723 7.673 -4.602 1.00 97.06 220 ALA A C 1
ATOM 1724 O O . ALA A 1 220 ? -16.132 6.817 -5.383 1.00 97.06 220 ALA A O 1
ATOM 1725 N N . GLU A 1 221 ? -14.674 8.446 -4.891 1.00 97.06 221 GLU A N 1
ATOM 1726 C CA . GLU A 1 221 ? -13.896 8.374 -6.132 1.00 97.06 221 GLU A CA 1
ATOM 1727 C C . GLU A 1 221 ? -13.289 6.983 -6.337 1.00 97.06 221 GLU A C 1
ATOM 1729 O O . GLU A 1 221 ? -13.433 6.413 -7.415 1.00 97.06 221 GLU A O 1
ATOM 1734 N N . LEU A 1 222 ? -12.666 6.405 -5.303 1.00 97.94 222 LEU A N 1
ATOM 1735 C CA . LEU A 1 222 ? -12.126 5.047 -5.381 1.00 97.94 222 LEU A CA 1
ATOM 1736 C C . LEU A 1 222 ? -13.228 4.011 -5.636 1.00 97.94 222 LEU A C 1
ATOM 1738 O O . LEU A 1 222 ? -13.036 3.114 -6.451 1.00 97.94 222 LEU A O 1
ATOM 1742 N N . ARG A 1 223 ? -14.380 4.120 -4.961 1.00 97.06 223 ARG A N 1
ATOM 1743 C CA . ARG A 1 223 ? -15.513 3.207 -5.190 1.00 97.06 223 ARG A CA 1
ATOM 1744 C C . ARG A 1 223 ? -16.005 3.283 -6.630 1.00 97.06 223 ARG A C 1
ATOM 1746 O O . ARG A 1 223 ? -16.045 2.258 -7.302 1.00 97.06 223 ARG A O 1
ATOM 1753 N N . ARG A 1 224 ? -16.255 4.499 -7.121 1.00 96.81 224 ARG A N 1
ATOM 1754 C CA . ARG A 1 224 ? -16.666 4.742 -8.505 1.00 96.81 224 ARG A CA 1
ATOM 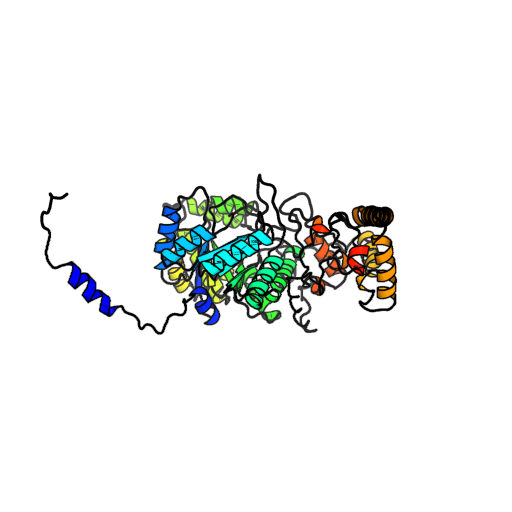1755 C C . ARG A 1 224 ? -15.641 4.218 -9.511 1.00 96.81 224 ARG A C 1
ATOM 1757 O O . ARG A 1 224 ? -16.032 3.598 -10.490 1.00 96.81 224 ARG A O 1
ATOM 1764 N N . TYR A 1 225 ? -14.345 4.394 -9.246 1.00 96.88 225 TYR A N 1
ATOM 1765 C CA . TYR A 1 225 ? -13.281 3.834 -10.083 1.00 96.88 225 TYR A CA 1
ATOM 1766 C C . TYR A 1 225 ? -13.376 2.319 -10.210 1.00 96.88 225 TYR A C 1
ATOM 1768 O O . TYR A 1 225 ? -13.300 1.790 -11.318 1.00 96.88 225 TYR A O 1
ATOM 1776 N N . LEU A 1 226 ? -13.542 1.621 -9.089 1.00 96.50 226 LEU A N 1
ATOM 1777 C CA . LEU A 1 226 ? -13.647 0.165 -9.086 1.00 96.50 226 LEU A CA 1
ATOM 1778 C C . LEU A 1 226 ? -14.901 -0.303 -9.829 1.00 96.50 226 LEU A C 1
ATOM 1780 O O . LEU A 1 226 ? -14.806 -1.236 -10.624 1.00 96.50 226 LEU A O 1
ATOM 1784 N N . ASP A 1 227 ? -16.032 0.374 -9.627 1.00 94.88 227 ASP A N 1
ATOM 1785 C CA . ASP A 1 227 ? -17.297 0.047 -10.288 1.00 94.88 227 ASP A CA 1
ATOM 1786 C C . ASP A 1 227 ? -17.214 0.278 -11.812 1.00 94.88 227 ASP A C 1
ATOM 1788 O O . ASP A 1 227 ? -17.534 -0.628 -12.584 1.00 94.88 227 ASP A O 1
ATOM 1792 N N . ASP A 1 228 ? -16.672 1.421 -12.256 1.00 94.94 228 ASP A N 1
ATOM 1793 C CA . ASP A 1 228 ? -16.475 1.759 -13.678 1.00 94.94 228 ASP A CA 1
ATOM 1794 C C . ASP A 1 228 ? -15.549 0.763 -14.406 1.00 94.94 228 ASP A C 1
ATOM 1796 O O . ASP A 1 228 ? -15.677 0.554 -15.614 1.00 94.94 228 ASP A O 1
ATOM 1800 N N . HIS A 1 229 ? -14.614 0.138 -13.682 1.00 93.56 229 HIS A N 1
ATOM 1801 C CA . HIS A 1 229 ? -13.678 -0.855 -14.223 1.00 93.56 229 HIS A CA 1
ATOM 1802 C C . HIS A 1 229 ? -14.127 -2.306 -13.973 1.00 93.56 229 HIS A C 1
ATOM 1804 O O . HIS A 1 229 ? -13.398 -3.242 -14.305 1.00 93.56 229 HIS A O 1
ATOM 1810 N N . GLY A 1 230 ? -15.319 -2.522 -13.402 1.00 95.19 230 GLY A N 1
ATOM 1811 C CA . GLY A 1 230 ? -15.866 -3.855 -13.132 1.00 95.19 230 GLY A CA 1
ATOM 1812 C C . GLY A 1 230 ? -15.084 -4.657 -12.084 1.00 95.19 230 GLY A C 1
ATOM 1813 O O . GLY A 1 230 ? -15.090 -5.889 -12.114 1.00 95.19 230 GLY A O 1
ATOM 1814 N N . ILE A 1 231 ? -14.387 -3.985 -11.167 1.00 95.69 231 ILE A N 1
ATOM 1815 C CA . ILE A 1 231 ? -13.559 -4.608 -10.133 1.00 95.69 231 ILE A CA 1
ATOM 1816 C C . ILE A 1 231 ? -14.404 -4.837 -8.876 1.00 95.69 231 ILE A C 1
ATOM 1818 O O . ILE A 1 231 ? -14.627 -3.933 -8.078 1.00 95.69 231 ILE A O 1
ATOM 1822 N N . GLN A 1 232 ? -14.815 -6.086 -8.653 1.00 94.06 232 GLN A N 1
ATOM 1823 C CA . GLN A 1 232 ? -15.673 -6.479 -7.520 1.00 94.06 232 GLN A CA 1
ATOM 1824 C C . GLN A 1 232 ? -14.902 -6.842 -6.236 1.00 94.06 232 GLN A C 1
ATOM 1826 O O . GLN A 1 232 ? -15.464 -7.400 -5.295 1.00 94.06 232 GLN A O 1
ATOM 1831 N N . LYS A 1 233 ? -13.595 -6.567 -6.184 1.00 96.75 233 LYS A N 1
ATOM 1832 C CA . LYS A 1 233 ? -12.749 -6.926 -5.038 1.00 96.75 233 LYS A CA 1
ATOM 1833 C C . LYS A 1 233 ? -13.133 -6.097 -3.795 1.00 96.75 233 LYS A C 1
ATOM 1835 O O . LYS A 1 233 ? -13.310 -4.882 -3.921 1.00 96.75 233 LYS A O 1
ATOM 1840 N N . PRO A 1 234 ? -13.225 -6.702 -2.592 1.00 98.06 234 PRO A N 1
ATOM 1841 C CA . PRO A 1 234 ? -13.545 -5.971 -1.370 1.00 98.06 234 PRO A CA 1
ATOM 1842 C C . PRO A 1 234 ? -12.505 -4.894 -1.048 1.00 98.06 234 PRO A C 1
ATOM 1844 O O . PRO A 1 234 ? -11.301 -5.088 -1.239 1.00 98.06 234 PRO A O 1
ATOM 1847 N N . VAL A 1 235 ? -12.967 -3.770 -0.496 1.00 98.69 235 VAL A N 1
ATOM 1848 C CA . VAL A 1 235 ? -12.097 -2.699 0.004 1.00 98.69 235 VAL A CA 1
ATOM 1849 C C . VAL A 1 235 ? -12.508 -2.323 1.418 1.00 98.69 235 VAL A C 1
ATOM 1851 O O . VAL A 1 235 ? -13.681 -2.056 1.675 1.00 98.69 235 VAL A O 1
ATOM 1854 N N . LEU A 1 236 ? -11.537 -2.285 2.326 1.00 98.75 236 LEU A N 1
ATOM 1855 C CA . LEU A 1 236 ? -11.695 -1.788 3.687 1.00 98.75 236 LEU A CA 1
ATOM 1856 C C . LEU A 1 236 ? -11.196 -0.344 3.739 1.00 98.75 236 LEU A C 1
ATOM 1858 O O . LEU A 1 236 ? -10.090 -0.044 3.281 1.00 98.75 236 LEU A O 1
ATOM 1862 N N . GLY A 1 237 ? -11.997 0.547 4.314 1.00 98.50 237 GLY A N 1
ATOM 1863 C CA . GLY A 1 237 ? -11.593 1.933 4.532 1.00 98.50 237 GLY A CA 1
ATOM 1864 C C . GLY A 1 237 ? -10.833 2.080 5.845 1.00 98.50 237 GLY A C 1
ATOM 1865 O O . GLY A 1 237 ? -11.236 1.528 6.869 1.00 98.50 237 GLY A O 1
ATOM 1866 N N . ASN A 1 238 ? -9.725 2.813 5.830 1.00 97.69 238 ASN A N 1
ATOM 1867 C CA . ASN A 1 238 ? -8.969 3.109 7.041 1.00 97.69 238 ASN A CA 1
ATOM 1868 C C . ASN A 1 238 ? -9.686 4.163 7.889 1.00 97.69 238 ASN A C 1
ATOM 1870 O O . ASN A 1 238 ? -10.029 5.243 7.410 1.00 97.69 238 ASN A O 1
ATOM 1874 N N . VAL A 1 239 ? -9.878 3.839 9.163 1.00 98.19 239 VAL A N 1
ATOM 1875 C CA . VAL A 1 239 ? -10.447 4.698 10.194 1.00 98.19 239 VAL A CA 1
ATOM 1876 C C . VAL A 1 239 ? -9.392 4.879 11.270 1.00 98.19 239 VAL A C 1
ATOM 1878 O O . VAL A 1 239 ? -8.995 3.918 11.922 1.00 98.19 239 VAL A O 1
ATOM 1881 N N . TYR A 1 240 ? -8.951 6.109 11.511 1.00 97.12 240 TYR A N 1
ATOM 1882 C CA . TYR A 1 240 ? -7.907 6.366 12.499 1.00 97.12 240 TYR A CA 1
ATOM 1883 C C . TYR A 1 240 ? -8.415 7.243 13.634 1.00 97.12 240 TYR A C 1
ATOM 1885 O O . TYR A 1 240 ? -8.952 8.330 13.411 1.00 97.12 240 TYR A O 1
ATOM 1893 N N . VAL A 1 241 ? -8.191 6.797 14.870 1.00 97.56 241 VAL A N 1
ATOM 1894 C CA . VAL A 1 241 ? -8.442 7.594 16.075 1.00 97.56 241 VAL A CA 1
ATOM 1895 C C . VAL A 1 241 ? -7.358 8.670 16.180 1.00 97.56 241 VAL A C 1
ATOM 1897 O O . VAL A 1 241 ? -6.309 8.497 16.803 1.00 97.56 241 VAL A O 1
ATOM 1900 N N . LEU A 1 242 ? -7.590 9.787 15.489 1.00 96.00 242 LEU A N 1
ATOM 1901 C CA . LEU A 1 242 ? -6.587 10.822 15.259 1.00 96.00 242 LEU A CA 1
ATOM 1902 C C . LEU A 1 242 ? -6.429 11.754 16.469 1.00 96.00 242 LEU A C 1
ATOM 1904 O O . LEU A 1 242 ? -7.268 12.618 16.729 1.00 96.00 242 LEU A O 1
ATOM 1908 N N . GLY A 1 243 ? -5.321 11.593 17.196 1.00 95.75 243 GLY A N 1
ATOM 1909 C CA . GLY A 1 243 ? -4.874 12.534 18.228 1.00 95.75 243 GLY A CA 1
ATOM 1910 C C . GLY A 1 243 ? -4.005 13.672 17.676 1.00 95.75 243 GLY A C 1
ATOM 1911 O O . GLY A 1 243 ? -3.413 13.545 16.604 1.00 95.75 243 GLY A O 1
ATOM 1912 N N . LEU A 1 244 ? -3.860 14.756 18.451 1.00 95.94 244 LEU A N 1
ATOM 1913 C CA . LEU A 1 244 ? -3.168 15.988 18.035 1.00 95.94 244 LEU A CA 1
ATOM 1914 C C . LEU A 1 244 ? -1.742 15.749 17.515 1.00 95.94 244 LEU A C 1
ATOM 1916 O O . LEU A 1 244 ? -1.412 16.164 16.411 1.00 95.94 244 LEU A O 1
ATOM 1920 N N . LYS A 1 245 ? -0.915 15.000 18.255 1.00 94.50 245 LYS A N 1
ATOM 1921 C CA . LYS A 1 245 ? 0.476 14.721 17.853 1.00 94.50 245 LYS A CA 1
ATOM 1922 C C . LYS A 1 245 ? 0.575 13.987 16.510 1.00 94.50 245 LYS A C 1
ATOM 1924 O O . LYS A 1 245 ? 1.527 14.196 15.766 1.00 94.50 245 LYS A O 1
ATOM 1929 N N . ALA A 1 246 ? -0.369 13.090 16.222 1.00 94.06 246 ALA A N 1
ATOM 1930 C CA . ALA A 1 246 ? -0.415 12.392 14.941 1.00 94.06 246 ALA A CA 1
ATOM 1931 C C . ALA A 1 246 ? -0.899 13.336 13.831 1.00 94.06 246 ALA A C 1
ATOM 1933 O O . ALA A 1 246 ? -0.273 13.383 12.778 1.00 94.06 246 ALA A O 1
ATOM 1934 N N . ALA A 1 247 ? -1.930 14.145 14.100 1.00 96.00 247 ALA A N 1
ATOM 1935 C CA . ALA A 1 247 ? -2.436 15.153 13.170 1.00 96.00 247 ALA A CA 1
ATOM 1936 C C . ALA A 1 247 ? -1.347 16.156 12.747 1.00 96.00 247 ALA A C 1
ATOM 1938 O O . ALA A 1 247 ? -1.160 16.390 11.558 1.00 96.00 247 ALA A O 1
ATOM 1939 N N . GLU A 1 248 ? -0.572 16.681 13.701 1.00 95.88 248 GLU A N 1
ATOM 1940 C CA . GLU A 1 248 ? 0.525 17.630 13.449 1.00 95.88 248 GLU A CA 1
ATOM 1941 C C . GLU A 1 248 ? 1.696 17.031 12.659 1.00 95.88 248 GLU A C 1
ATOM 1943 O O . GLU A 1 248 ? 2.425 17.754 11.982 1.00 95.88 248 GLU A O 1
ATOM 1948 N N . LYS A 1 249 ? 1.924 15.719 12.771 1.00 93.44 249 LYS A N 1
ATOM 1949 C CA . LYS A 1 249 ? 2.927 15.019 11.959 1.00 93.44 249 LYS A CA 1
ATOM 1950 C C . LYS A 1 249 ? 2.411 14.771 10.548 1.00 93.44 249 LYS A C 1
ATOM 1952 O O . LYS A 1 249 ? 3.098 15.074 9.577 1.00 93.44 249 LYS A O 1
ATOM 1957 N N . MET A 1 250 ? 1.180 14.283 10.433 1.00 92.81 250 MET A N 1
ATOM 1958 C CA . MET A 1 250 ? 0.569 13.970 9.144 1.00 92.81 250 MET A CA 1
ATOM 1959 C C . MET A 1 250 ? 0.308 15.230 8.314 1.00 92.81 250 MET A C 1
ATOM 1961 O O . MET A 1 250 ? 0.409 15.173 7.094 1.00 92.81 250 MET A O 1
ATOM 1965 N N . SER A 1 251 ? 0.069 16.390 8.933 1.00 91.94 251 SER A N 1
ATOM 1966 C CA . SER A 1 251 ? -0.011 17.663 8.199 1.00 91.94 251 SER A CA 1
ATOM 1967 C C . SER A 1 251 ? 1.314 18.082 7.557 1.00 91.94 251 SER A C 1
ATOM 1969 O O . SER A 1 251 ? 1.318 18.838 6.588 1.00 91.94 251 SER A O 1
ATOM 1971 N N . LYS A 1 252 ? 2.436 17.540 8.043 1.00 89.19 252 LYS A N 1
ATOM 1972 C CA . LYS A 1 252 ? 3.779 17.697 7.465 1.00 89.19 252 LYS A CA 1
ATOM 1973 C C . LYS A 1 252 ? 4.148 16.562 6.501 1.00 89.19 252 LYS A C 1
ATOM 1975 O O . LYS A 1 252 ? 5.274 16.527 6.016 1.00 89.19 252 LYS A O 1
ATOM 1980 N N . GLY A 1 253 ? 3.229 15.632 6.230 1.00 84.75 253 GLY A N 1
ATOM 1981 C CA . GLY A 1 253 ? 3.483 14.456 5.395 1.00 84.75 253 GLY A CA 1
ATOM 1982 C C . GLY A 1 253 ? 4.241 13.331 6.107 1.00 84.75 253 GLY A C 1
ATOM 1983 O O . GLY A 1 253 ? 4.889 12.523 5.443 1.00 84.75 253 GLY A O 1
ATOM 1984 N N . GLU A 1 254 ? 4.195 13.277 7.444 1.00 85.56 254 GLU A N 1
ATOM 1985 C CA . GLU A 1 254 ? 4.816 12.213 8.238 1.00 85.56 254 GLU A CA 1
ATOM 1986 C C . GLU A 1 254 ? 3.757 11.330 8.940 1.00 85.56 254 GLU A C 1
ATOM 1988 O O . GLU A 1 254 ? 3.006 11.830 9.783 1.00 85.56 254 GLU A O 1
ATOM 1993 N N . PRO A 1 255 ? 3.709 10.005 8.692 1.00 85.81 255 PRO A N 1
ATOM 1994 C CA . PRO A 1 255 ? 4.555 9.232 7.776 1.00 85.81 255 PRO A CA 1
ATOM 1995 C C . PRO A 1 255 ? 4.219 9.486 6.292 1.00 85.81 255 PRO A C 1
ATOM 1997 O O . PRO A 1 255 ? 3.130 9.987 5.994 1.00 85.81 255 PRO A O 1
ATOM 2000 N N . PRO A 1 256 ? 5.125 9.122 5.361 1.00 85.69 256 PRO A N 1
ATOM 2001 C CA . PRO A 1 256 ? 4.911 9.325 3.934 1.00 85.69 256 PRO A CA 1
ATOM 2002 C C . PRO A 1 256 ? 3.573 8.765 3.447 1.00 85.69 256 PRO A C 1
ATOM 2004 O O . PRO A 1 256 ? 3.216 7.617 3.703 1.00 85.69 256 PRO A O 1
ATOM 2007 N N . GLY A 1 257 ? 2.836 9.579 2.695 1.00 83.25 257 GLY A N 1
ATOM 2008 C CA . GLY A 1 257 ? 1.560 9.178 2.103 1.00 83.25 257 GLY A CA 1
ATOM 2009 C C . GLY A 1 257 ? 0.342 9.378 3.000 1.00 83.25 257 GLY A C 1
ATOM 2010 O O . GLY A 1 257 ? -0.771 9.244 2.497 1.00 83.25 257 GLY A O 1
ATOM 2011 N N . CYS A 1 258 ? 0.536 9.755 4.266 1.00 88.00 258 CYS A N 1
ATOM 2012 C CA . CYS A 1 258 ? -0.520 10.276 5.125 1.00 88.00 258 CYS A CA 1
ATOM 2013 C C . CYS A 1 258 ? -0.540 11.802 5.047 1.00 88.00 258 CYS A C 1
ATOM 2015 O O . CYS A 1 258 ? 0.506 12.448 5.104 1.00 88.00 258 CYS A O 1
ATOM 2017 N N . TRP A 1 259 ? -1.734 12.378 4.953 1.00 88.56 259 TRP A N 1
ATOM 2018 C CA . TRP A 1 259 ? -1.913 13.822 4.956 1.00 88.56 259 TRP A CA 1
ATOM 2019 C C . TRP A 1 259 ? -3.147 14.208 5.768 1.00 88.56 259 TRP A C 1
ATOM 2021 O O . TRP A 1 259 ? -4.192 13.563 5.679 1.00 88.56 259 TRP A O 1
ATOM 2031 N N . VAL A 1 260 ? -3.003 15.257 6.574 1.00 92.69 260 VAL A N 1
ATOM 2032 C CA . VAL A 1 260 ? -4.077 15.846 7.377 1.00 92.69 260 VAL A CA 1
ATOM 2033 C C . VAL A 1 260 ? -4.121 17.336 7.078 1.00 92.69 260 VAL A C 1
ATOM 2035 O O . VAL A 1 260 ? -3.107 18.023 7.206 1.00 92.69 260 VAL A O 1
ATOM 2038 N N . ALA A 1 261 ? -5.295 17.831 6.694 1.00 93.25 261 ALA A N 1
ATOM 2039 C CA . ALA A 1 261 ? -5.485 19.241 6.389 1.00 93.25 261 ALA A CA 1
ATOM 2040 C C . ALA A 1 261 ? -5.209 20.121 7.627 1.00 93.25 261 ALA A C 1
ATOM 2042 O O . ALA A 1 261 ? -5.610 19.741 8.735 1.00 93.25 261 ALA A O 1
ATOM 2043 N N . PRO A 1 262 ? -4.558 21.292 7.477 1.00 93.50 262 PRO A N 1
ATOM 2044 C CA . PRO A 1 262 ? -4.323 22.221 8.585 1.00 93.50 262 PRO A CA 1
ATOM 2045 C C . PRO A 1 262 ? -5.596 22.574 9.367 1.00 93.50 262 PRO A C 1
ATOM 2047 O O . PRO A 1 262 ? -5.569 22.652 10.592 1.00 93.50 262 PRO A O 1
ATOM 2050 N N . GLU A 1 263 ? -6.730 22.695 8.680 1.00 94.88 263 GLU A N 1
ATOM 2051 C CA . GLU A 1 263 ? -8.039 22.975 9.270 1.00 94.88 263 GLU A CA 1
ATOM 2052 C C . GLU A 1 263 ? -8.478 21.867 10.242 1.00 94.88 263 GLU A C 1
ATOM 2054 O O . GLU A 1 263 ? -9.027 22.147 11.310 1.00 94.88 263 GLU A O 1
ATOM 2059 N N . LEU A 1 264 ? -8.189 20.600 9.918 1.00 95.75 264 LEU A N 1
ATOM 2060 C CA . LEU A 1 264 ? -8.448 19.476 10.819 1.00 95.75 264 LEU A CA 1
ATOM 2061 C C . LEU A 1 264 ? -7.488 19.486 12.013 1.00 95.75 264 LEU A C 1
ATOM 2063 O O . LEU A 1 264 ? -7.908 19.178 13.128 1.00 95.75 264 LEU A O 1
ATOM 2067 N N . VAL A 1 265 ? -6.219 19.864 11.816 1.00 96.75 265 VAL A N 1
ATOM 2068 C CA . VAL A 1 265 ? -5.261 20.005 12.928 1.00 96.75 265 VAL A CA 1
ATOM 2069 C C . VAL A 1 265 ? -5.758 21.037 13.935 1.00 96.75 265 VAL A C 1
ATOM 2071 O O . VAL A 1 265 ? -5.779 20.751 15.130 1.00 96.75 265 VAL A O 1
ATOM 2074 N N . GLU A 1 266 ? -6.204 22.202 13.469 1.00 96.88 266 GLU A N 1
ATOM 2075 C CA . GLU A 1 266 ? -6.693 23.265 14.349 1.00 96.88 266 GLU A CA 1
ATOM 2076 C C . GLU A 1 266 ? -8.005 22.893 15.044 1.00 96.88 266 GLU A C 1
ATOM 2078 O O . GLU A 1 266 ? -8.156 23.143 16.243 1.00 96.88 266 GLU A O 1
ATOM 2083 N N . LYS A 1 267 ? -8.910 22.184 14.354 1.00 96.50 267 LYS A N 1
ATOM 2084 C CA . LYS A 1 267 ? -10.099 21.597 14.990 1.00 96.50 267 LYS A CA 1
ATOM 2085 C C . LYS A 1 267 ? -9.711 20.644 16.125 1.00 96.50 267 LYS A C 1
ATOM 2087 O O . LYS A 1 267 ? -10.209 20.783 17.240 1.00 96.50 267 LYS A O 1
ATOM 2092 N N . ILE A 1 268 ? -8.772 19.729 15.881 1.00 96.94 268 ILE A N 1
ATOM 2093 C CA . ILE A 1 268 ? -8.284 18.791 16.903 1.00 96.94 268 ILE A CA 1
ATOM 2094 C C . ILE A 1 268 ? -7.605 19.544 18.051 1.00 96.94 268 ILE A C 1
ATOM 2096 O O . ILE A 1 268 ? -7.821 19.213 19.215 1.00 96.94 268 ILE A O 1
ATOM 2100 N N . ARG A 1 269 ? -6.816 20.583 17.757 1.00 97.62 269 ARG A N 1
ATOM 2101 C CA . ARG A 1 269 ? -6.179 21.429 18.774 1.00 97.62 269 ARG A CA 1
ATOM 2102 C C . ARG A 1 269 ? -7.223 22.090 19.672 1.00 97.62 269 ARG A C 1
ATOM 2104 O O . ARG A 1 269 ? -7.057 22.081 20.890 1.00 97.62 269 ARG A O 1
ATOM 2111 N N . ALA A 1 270 ? -8.310 22.611 19.107 1.00 97.38 270 ALA A N 1
ATOM 2112 C CA . ALA A 1 270 ? -9.405 23.186 19.883 1.00 97.38 270 ALA A CA 1
ATOM 2113 C C . ALA A 1 270 ? -10.083 22.146 20.793 1.00 97.38 270 ALA A C 1
ATOM 2115 O O . ALA A 1 270 ? -10.308 22.422 21.970 1.00 97.38 270 ALA A O 1
ATOM 2116 N N . GLU A 1 271 ? -10.329 20.935 20.289 1.00 96.38 271 GLU A N 1
ATOM 2117 C CA . GLU A 1 271 ? -10.941 19.838 21.054 1.00 96.38 271 GLU A CA 1
ATOM 2118 C C . GLU A 1 271 ? -10.093 19.392 22.250 1.00 96.38 271 GLU A C 1
ATOM 2120 O O . GLU A 1 271 ? -10.643 19.008 23.281 1.00 96.38 271 GLU A O 1
ATOM 2125 N N . THR A 1 272 ? -8.759 19.493 22.167 1.00 96.00 272 THR A N 1
ATOM 2126 C CA . THR A 1 272 ? -7.881 19.148 23.304 1.00 96.00 272 THR A CA 1
ATOM 2127 C C . THR A 1 272 ? -8.079 20.028 24.542 1.00 96.00 272 THR A C 1
ATOM 2129 O O . THR A 1 272 ? -7.623 19.654 25.618 1.00 96.00 272 THR A O 1
ATOM 2132 N N . LYS A 1 273 ? -8.784 21.163 24.423 1.00 95.62 273 LYS A N 1
ATOM 2133 C CA . LYS A 1 273 ? -9.131 22.041 25.553 1.00 95.62 273 LYS A CA 1
ATOM 2134 C C . LYS A 1 273 ? -10.276 21.494 26.418 1.00 95.62 273 LYS A C 1
ATOM 2136 O O . LYS A 1 273 ? -10.530 22.034 27.493 1.00 95.62 273 LYS A O 1
ATOM 2141 N N . ALA A 1 274 ? -10.986 20.460 25.962 1.00 95.75 274 ALA A N 1
ATOM 2142 C CA . ALA A 1 274 ? -12.032 19.799 26.739 1.00 95.75 274 ALA A CA 1
ATOM 2143 C C . ALA A 1 274 ? -11.451 18.999 27.923 1.00 95.75 274 ALA A C 1
ATOM 2145 O O . ALA A 1 274 ? -10.277 18.630 27.931 1.00 95.75 274 ALA A O 1
ATOM 2146 N N . LYS A 1 275 ? -12.290 18.684 28.923 1.00 94.75 275 LYS A N 1
ATOM 2147 C CA . LYS A 1 275 ? -11.872 17.971 30.150 1.00 94.75 275 LYS A CA 1
ATOM 2148 C C . LYS A 1 275 ? -11.243 16.598 29.878 1.00 94.75 275 LYS A C 1
ATOM 2150 O O . LYS A 1 275 ? -10.359 16.175 30.613 1.00 94.75 275 LYS A O 1
ATOM 2155 N N . ASP A 1 276 ? -11.685 15.918 28.827 1.00 95.06 276 ASP A N 1
ATOM 2156 C CA . ASP A 1 276 ? -11.203 14.602 28.393 1.00 95.06 276 ASP A CA 1
ATOM 2157 C C . ASP A 1 276 ? -10.043 14.688 27.381 1.00 95.06 276 ASP A C 1
ATOM 2159 O O . ASP A 1 276 ? -9.681 13.694 26.750 1.00 95.06 276 ASP A O 1
ATOM 2163 N N . SER A 1 277 ? -9.470 15.883 27.186 1.00 93.62 277 SER A N 1
ATOM 2164 C CA . SER A 1 277 ? -8.436 16.150 26.180 1.00 93.62 277 SER A CA 1
ATOM 2165 C C . SER A 1 277 ? -8.854 15.774 24.747 1.00 93.62 277 SER A C 1
ATOM 2167 O O . SER A 1 277 ? -8.014 15.370 23.934 1.00 93.62 277 SER A O 1
ATOM 2169 N N . GLY A 1 278 ? -10.149 15.890 24.428 1.00 94.19 278 GLY A N 1
ATOM 2170 C CA . GLY A 1 278 ? -10.703 15.642 23.096 1.00 94.19 278 GLY A CA 1
ATOM 2171 C C . GLY A 1 278 ? -10.901 14.160 22.765 1.00 94.19 278 GLY A C 1
ATOM 2172 O O . GLY A 1 278 ? -10.975 13.804 21.586 1.00 94.19 278 GLY A O 1
ATOM 2173 N N . GLU A 1 279 ? -10.952 13.279 23.770 1.00 96.38 279 GLU A N 1
ATOM 2174 C CA . GLU A 1 279 ? -11.138 11.838 23.575 1.00 96.38 279 GLU A CA 1
ATOM 2175 C C . GLU A 1 279 ? -12.486 11.486 22.944 1.00 96.38 279 GLU A C 1
ATOM 2177 O O . GLU A 1 279 ? -12.515 10.794 21.925 1.00 96.38 279 GLU A O 1
ATOM 2182 N N . ALA A 1 280 ? -13.587 12.003 23.481 1.00 97.31 280 ALA A N 1
ATOM 2183 C CA . ALA A 1 280 ? -14.915 11.776 22.929 1.00 97.31 280 ALA A CA 1
ATOM 2184 C C . ALA A 1 280 ? -15.006 12.274 21.478 1.00 97.31 280 ALA A C 1
ATOM 2186 O O . ALA A 1 280 ? -15.528 11.575 20.614 1.00 97.31 280 ALA A O 1
ATOM 2187 N N . ALA A 1 281 ? -14.414 13.436 21.176 1.00 97.44 281 ALA A N 1
ATOM 2188 C CA . ALA A 1 281 ? -14.443 14.018 19.836 1.00 97.44 281 ALA A CA 1
ATOM 2189 C C . ALA A 1 281 ? -13.708 13.148 18.796 1.00 97.44 281 ALA A C 1
ATOM 2191 O O . ALA A 1 281 ? -14.234 12.906 17.705 1.00 97.44 281 ALA A O 1
ATOM 2192 N N . ARG A 1 282 ? -12.510 12.631 19.119 1.00 96.88 282 ARG A N 1
ATOM 2193 C CA . ARG A 1 282 ? -11.761 11.747 18.199 1.00 96.88 282 ARG A CA 1
ATOM 2194 C C . ARG A 1 282 ? -12.424 10.388 18.008 1.00 96.88 282 ARG A C 1
ATOM 2196 O O . ARG A 1 282 ? -12.351 9.850 16.904 1.00 96.88 282 ARG A O 1
ATOM 2203 N N . LEU A 1 283 ? -13.066 9.850 19.045 1.00 98.44 283 LEU A N 1
ATOM 2204 C CA . LEU A 1 283 ? -13.843 8.620 18.922 1.00 98.44 283 LEU A CA 1
ATOM 2205 C C . LEU A 1 283 ? -15.084 8.857 18.054 1.00 98.44 283 LEU A C 1
ATOM 2207 O O . LEU A 1 283 ? -15.309 8.091 17.122 1.00 98.44 283 LEU A O 1
ATOM 2211 N N . GLU A 1 284 ? -15.828 9.945 18.279 1.00 98.25 284 GLU A N 1
ATOM 2212 C CA . GLU A 1 284 ? -17.004 10.309 17.473 1.00 98.25 284 GLU A CA 1
ATOM 2213 C C . GLU A 1 284 ? -16.631 10.481 15.995 1.00 98.25 284 GLU A C 1
ATOM 2215 O O . GLU A 1 284 ? -17.313 9.946 15.125 1.00 98.25 284 GLU A O 1
ATOM 2220 N N . ARG A 1 285 ? -15.505 11.137 15.676 1.00 97.81 285 ARG A N 1
ATOM 2221 C CA . ARG A 1 285 ? -15.008 11.207 14.288 1.00 97.81 285 ARG A CA 1
ATOM 2222 C C . ARG A 1 285 ? -14.728 9.834 13.683 1.00 97.81 285 ARG A C 1
ATOM 2224 O O . ARG A 1 285 ? -15.071 9.607 12.526 1.00 97.81 285 ARG A O 1
ATOM 2231 N N . ALA A 1 286 ? -14.105 8.929 14.438 1.00 98.44 286 ALA A N 1
ATOM 2232 C CA . ALA A 1 286 ? -13.846 7.572 13.966 1.00 98.44 286 ALA A CA 1
ATOM 2233 C C . ALA A 1 286 ? -15.157 6.799 13.726 1.00 98.44 286 ALA A C 1
ATOM 2235 O O . ALA A 1 286 ? -15.297 6.141 12.698 1.00 98.44 286 ALA A O 1
ATOM 2236 N N . ALA A 1 287 ? -16.146 6.936 14.613 1.00 98.69 287 ALA A N 1
ATOM 2237 C CA . ALA A 1 287 ? -17.469 6.331 14.451 1.00 98.69 287 ALA A CA 1
ATOM 2238 C C . ALA A 1 287 ? -18.224 6.882 13.230 1.00 98.69 287 ALA A C 1
ATOM 2240 O O . ALA A 1 287 ? -18.775 6.108 12.447 1.00 98.69 287 ALA A O 1
ATOM 2241 N N . ARG A 1 288 ? -18.184 8.204 13.012 1.00 98.56 288 ARG A N 1
ATOM 2242 C CA . ARG A 1 288 ? -18.724 8.848 11.802 1.00 98.56 288 ARG A CA 1
ATOM 2243 C C . ARG A 1 288 ? -18.079 8.287 10.536 1.00 98.56 288 ARG A C 1
ATOM 2245 O O . ARG A 1 288 ? -18.785 7.959 9.592 1.00 98.56 288 ARG A O 1
ATOM 2252 N N . MET A 1 289 ? -16.757 8.099 10.533 1.00 98.31 289 MET A N 1
ATOM 2253 C CA . MET A 1 289 ? -16.055 7.484 9.401 1.00 98.31 289 MET A CA 1
ATOM 2254 C C . MET A 1 289 ? -16.525 6.044 9.142 1.00 98.31 289 MET A C 1
ATOM 2256 O O . MET A 1 289 ? -16.740 5.677 7.992 1.00 98.31 289 MET A O 1
ATOM 2260 N N . VAL A 1 290 ? -16.737 5.230 10.185 1.00 98.62 290 VAL A N 1
ATOM 2261 C CA . VAL A 1 290 ? -17.303 3.874 10.028 1.00 98.62 290 VAL A CA 1
ATOM 2262 C C . VAL A 1 290 ? -18.687 3.921 9.368 1.00 98.62 290 VAL A C 1
ATOM 2264 O O . VAL A 1 290 ? -18.951 3.121 8.469 1.00 98.62 290 VAL A O 1
ATOM 2267 N N . ALA A 1 291 ? -19.548 4.861 9.773 1.00 98.69 291 ALA A N 1
ATOM 2268 C CA . ALA A 1 291 ? -20.868 5.057 9.170 1.00 98.69 291 ALA A CA 1
ATOM 2269 C C . ALA A 1 291 ? -20.770 5.441 7.683 1.00 98.69 291 ALA A C 1
ATOM 2271 O O . ALA A 1 291 ? -21.414 4.807 6.848 1.00 98.69 291 ALA A O 1
ATOM 2272 N N . ILE A 1 292 ? -19.908 6.411 7.351 1.00 98.62 292 ILE A N 1
ATOM 2273 C CA . ILE A 1 292 ? -19.638 6.857 5.973 1.00 98.62 292 ILE A CA 1
ATOM 2274 C C . ILE A 1 292 ? -19.180 5.685 5.100 1.00 98.62 292 ILE A C 1
ATOM 2276 O O . ILE A 1 292 ? -19.761 5.431 4.049 1.00 98.62 292 ILE A O 1
ATOM 2280 N N . LEU A 1 293 ? -18.172 4.931 5.550 1.00 98.50 293 LEU A N 1
ATOM 2281 C CA . LEU A 1 293 ? -17.624 3.800 4.798 1.00 98.50 293 LEU A CA 1
ATOM 2282 C C . LEU A 1 293 ? -18.678 2.721 4.536 1.00 98.50 293 LEU A C 1
ATOM 2284 O O . LEU A 1 293 ? -18.756 2.195 3.426 1.00 98.50 293 LEU A O 1
ATOM 2288 N N . ARG A 1 294 ? -19.506 2.410 5.540 1.00 98.00 294 ARG A N 1
ATOM 2289 C CA . ARG A 1 294 ? -20.613 1.460 5.393 1.00 98.00 294 ARG A CA 1
ATOM 2290 C C . ARG A 1 294 ? -21.621 1.933 4.346 1.00 98.00 294 ARG A C 1
ATOM 2292 O O . ARG A 1 294 ? -21.992 1.142 3.487 1.00 98.00 294 ARG A O 1
ATOM 2299 N N . GLY A 1 295 ? -22.039 3.197 4.409 1.00 97.56 295 GLY A N 1
ATOM 2300 C CA . GLY A 1 295 ? -22.993 3.773 3.459 1.00 97.56 295 GLY A CA 1
ATOM 2301 C C . GLY A 1 295 ? -22.460 3.852 2.026 1.00 97.56 295 GLY A C 1
ATOM 2302 O O . GLY A 1 295 ? -23.186 3.569 1.081 1.00 97.56 295 GLY A O 1
ATOM 2303 N N . MET A 1 296 ? -21.160 4.114 1.863 1.00 96.50 296 MET A N 1
ATOM 2304 C CA . MET A 1 296 ? -20.475 4.134 0.563 1.00 96.50 296 MET A CA 1
ATOM 2305 C C . MET A 1 296 ? -20.210 2.742 -0.042 1.00 96.50 296 MET A C 1
ATOM 2307 O O . MET A 1 296 ? -19.632 2.650 -1.125 1.00 96.50 296 MET A O 1
ATOM 2311 N N . GLY A 1 297 ? -20.568 1.653 0.646 1.00 96.81 297 GLY A N 1
ATOM 2312 C CA . GLY A 1 297 ? -20.376 0.289 0.142 1.00 96.81 297 GLY A CA 1
ATOM 2313 C C . GLY A 1 297 ? -18.959 -0.272 0.315 1.00 96.81 297 GLY A C 1
ATOM 2314 O O . GLY A 1 297 ? -18.565 -1.186 -0.410 1.00 96.81 297 GLY A O 1
ATOM 2315 N N . TYR A 1 298 ? -18.168 0.242 1.264 1.00 98.56 298 TYR A N 1
ATOM 2316 C CA . TYR A 1 298 ? -16.935 -0.438 1.673 1.00 98.56 298 TYR A CA 1
ATOM 2317 C C . TYR A 1 298 ? -17.266 -1.749 2.393 1.00 98.56 298 TYR A C 1
ATOM 2319 O O . TYR A 1 298 ? -18.243 -1.845 3.133 1.00 98.56 298 TYR A O 1
ATOM 2327 N N . ALA A 1 299 ? -16.411 -2.758 2.228 1.00 98.31 299 ALA A N 1
ATOM 2328 C CA . ALA A 1 299 ? -16.609 -4.081 2.822 1.00 98.31 299 ALA A CA 1
ATOM 2329 C C . ALA A 1 299 ? -16.289 -4.124 4.328 1.00 98.31 299 ALA A C 1
ATOM 2331 O O . ALA A 1 299 ? -16.585 -5.102 5.012 1.00 98.31 299 ALA A O 1
ATOM 2332 N N . GLY A 1 300 ? -15.665 -3.076 4.862 1.00 98.19 300 GLY A N 1
ATOM 2333 C CA . GLY A 1 300 ? -15.332 -2.998 6.273 1.00 98.19 300 GLY A CA 1
ATOM 2334 C C . GLY A 1 300 ? -14.515 -1.769 6.638 1.00 98.19 300 GLY A C 1
ATOM 2335 O O . GLY A 1 300 ? -14.138 -0.964 5.782 1.00 98.19 300 GLY A O 1
ATOM 2336 N N . ALA A 1 301 ? -14.211 -1.660 7.928 1.00 98.56 301 ALA A N 1
ATOM 2337 C CA . ALA A 1 301 ? -13.350 -0.625 8.481 1.00 98.56 301 ALA A CA 1
ATOM 2338 C C . ALA A 1 301 ? -12.056 -1.231 9.039 1.00 98.56 301 ALA A C 1
ATOM 2340 O O . ALA A 1 301 ? -12.076 -2.192 9.810 1.00 98.56 301 ALA A O 1
ATOM 2341 N N . TYR A 1 302 ? -10.927 -0.636 8.672 1.00 98.62 302 TYR A N 1
ATOM 2342 C CA . TYR A 1 302 ? -9.621 -0.908 9.259 1.00 98.62 302 TYR A CA 1
ATOM 2343 C C . TYR A 1 302 ? -9.331 0.162 10.317 1.00 98.62 302 TYR A C 1
ATOM 2345 O O . TYR A 1 302 ? -9.041 1.304 9.971 1.00 98.62 302 TYR A O 1
ATOM 2353 N N . ILE A 1 303 ? -9.460 -0.177 11.599 1.00 98.44 303 ILE A N 1
ATOM 2354 C CA . ILE A 1 303 ? -9.401 0.770 12.717 1.00 98.44 303 ILE A CA 1
ATOM 2355 C C . ILE A 1 303 ? -7.979 0.839 13.281 1.00 98.44 303 ILE A C 1
ATOM 2357 O O . ILE A 1 303 ? -7.468 -0.146 13.810 1.00 98.44 303 ILE A O 1
ATOM 2361 N N . GLY A 1 304 ? -7.360 2.017 13.221 1.00 96.56 304 GLY A N 1
ATOM 2362 C CA . GLY A 1 304 ? -6.048 2.309 13.798 1.00 96.56 304 GLY A CA 1
ATOM 2363 C C . GLY A 1 304 ? -6.069 3.455 14.812 1.00 96.56 304 GLY A C 1
ATOM 2364 O O . GLY A 1 304 ? -7.083 4.115 15.043 1.00 96.56 304 GLY A O 1
ATOM 2365 N N . GLY A 1 305 ? -4.922 3.711 15.444 1.00 93.38 305 GLY A N 1
ATOM 2366 C CA . GLY A 1 305 ? -4.744 4.831 16.380 1.00 93.38 305 GLY A CA 1
ATOM 2367 C C . GLY A 1 305 ? -5.233 4.574 17.812 1.00 93.38 305 GLY A C 1
ATOM 2368 O O . GLY A 1 305 ? -5.072 5.432 18.680 1.00 93.38 305 GLY A O 1
ATOM 2369 N N . THR A 1 306 ? -5.780 3.391 18.105 1.00 93.25 306 THR A N 1
ATOM 2370 C CA . THR A 1 306 ? -6.098 2.964 19.472 1.00 93.25 306 THR A CA 1
ATOM 2371 C C . THR A 1 306 ? -5.894 1.463 19.660 1.00 93.25 306 THR A C 1
ATOM 2373 O O . THR A 1 306 ? -6.119 0.684 18.745 1.00 93.25 306 THR A O 1
ATOM 2376 N N . HIS A 1 307 ? -5.472 1.060 20.861 1.00 90.56 307 HIS A N 1
ATOM 2377 C CA . HIS A 1 307 ? -5.340 -0.347 21.263 1.00 90.56 307 HIS A CA 1
ATOM 2378 C C . HIS A 1 307 ? -6.338 -0.734 22.369 1.00 90.56 307 HIS A C 1
ATOM 2380 O O . HIS A 1 307 ? -6.261 -1.834 22.908 1.00 90.56 307 HIS A O 1
ATOM 2386 N N . LYS A 1 308 ? -7.229 0.180 22.773 1.00 94.06 308 LYS A N 1
ATOM 2387 C CA . LYS A 1 308 ? -8.191 -0.070 23.850 1.00 94.06 308 LYS A CA 1
ATOM 2388 C C . LYS A 1 308 ? -9.449 -0.710 23.275 1.00 94.06 308 LYS A C 1
ATOM 2390 O O . LYS A 1 308 ? -10.095 -0.122 22.406 1.00 94.06 308 LYS A O 1
ATOM 2395 N N . ALA A 1 309 ? -9.818 -1.883 23.780 1.00 95.00 309 ALA A N 1
ATOM 2396 C CA . ALA A 1 309 ? -11.010 -2.586 23.320 1.00 95.00 309 ALA A CA 1
ATOM 2397 C C . ALA A 1 309 ? -12.299 -1.793 23.593 1.00 95.00 309 ALA A C 1
ATOM 2399 O O . ALA A 1 309 ? -13.207 -1.829 22.764 1.00 95.00 309 ALA A O 1
ATOM 2400 N N . GLU A 1 310 ? -12.368 -1.013 24.684 1.00 96.75 310 GLU A N 1
ATOM 2401 C CA . GLU A 1 310 ? -13.527 -0.150 24.942 1.00 96.75 310 GLU A CA 1
ATOM 2402 C C . GLU A 1 310 ? -13.729 0.917 23.855 1.00 96.75 310 GLU A C 1
ATOM 2404 O O . GLU A 1 310 ? -14.858 1.153 23.431 1.00 96.75 310 GLU A O 1
ATOM 2409 N N . HIS A 1 311 ? -12.644 1.508 23.341 1.00 97.62 311 HIS A N 1
ATOM 2410 C CA . HIS A 1 311 ? -12.715 2.506 22.274 1.00 97.62 311 HIS A CA 1
ATOM 2411 C C . HIS A 1 311 ? -13.205 1.869 20.974 1.00 97.62 311 HIS A C 1
ATOM 2413 O O . HIS A 1 311 ? -14.073 2.420 20.306 1.00 97.62 311 HIS A O 1
ATOM 2419 N N . VAL A 1 312 ? -12.659 0.699 20.623 1.00 98.25 312 VAL A N 1
ATOM 2420 C CA . VAL A 1 312 ? -13.053 -0.038 19.415 1.00 98.25 312 VAL A CA 1
ATOM 2421 C C . VAL A 1 312 ? -14.531 -0.412 19.475 1.00 98.25 312 VAL A C 1
ATOM 2423 O O . VAL A 1 312 ? -15.259 -0.143 18.523 1.00 98.25 312 VAL A O 1
ATOM 2426 N N . ARG A 1 313 ? -14.992 -0.972 20.600 1.00 98.00 313 ARG A N 1
ATOM 2427 C CA . ARG A 1 313 ? -16.403 -1.319 20.800 1.00 98.00 313 ARG A CA 1
ATOM 2428 C C . ARG A 1 313 ? -17.307 -0.103 20.623 1.00 98.00 313 ARG A C 1
ATOM 2430 O O . ARG A 1 313 ? -18.250 -0.159 19.841 1.00 98.00 313 ARG A O 1
ATOM 2437 N N . TRP A 1 314 ? -16.971 0.999 21.292 1.00 98.44 314 TRP A N 1
ATOM 2438 C CA . TRP A 1 314 ? -17.748 2.230 21.214 1.00 98.44 314 TRP A CA 1
ATOM 2439 C C . TRP A 1 314 ? -17.819 2.771 19.779 1.00 98.44 314 TRP A C 1
ATOM 2441 O O . TRP A 1 314 ? -18.897 3.130 19.320 1.00 98.44 314 TRP A O 1
ATOM 2451 N N . ILE A 1 315 ? -16.701 2.770 19.038 1.00 98.69 315 ILE A N 1
ATOM 2452 C CA . ILE A 1 315 ? -16.656 3.210 17.631 1.00 98.69 315 ILE A CA 1
ATOM 2453 C C . ILE A 1 315 ? -17.588 2.363 16.759 1.00 98.69 315 ILE A C 1
ATOM 2455 O O . ILE A 1 315 ? -18.301 2.911 15.921 1.00 98.69 315 ILE A O 1
ATOM 2459 N N . ILE A 1 316 ? -17.587 1.041 16.953 1.00 98.38 316 ILE A N 1
ATOM 2460 C CA . ILE A 1 316 ? -18.424 0.110 16.188 1.00 98.38 316 ILE A CA 1
ATOM 2461 C C . ILE A 1 316 ? -19.908 0.363 16.476 1.00 98.38 316 ILE A C 1
ATOM 2463 O O . ILE A 1 316 ? -20.688 0.552 15.544 1.00 98.38 316 ILE A O 1
ATOM 2467 N N . GLU A 1 317 ? -20.298 0.399 17.750 1.00 98.38 317 GLU A N 1
ATOM 2468 C CA . GLU A 1 317 ? -21.690 0.609 18.172 1.00 98.38 317 GLU A CA 1
ATOM 2469 C C . GLU A 1 317 ? -22.202 1.984 17.734 1.00 98.38 317 GLU A C 1
ATOM 2471 O O . GLU A 1 317 ? -23.276 2.107 17.141 1.00 98.38 317 GLU A O 1
ATOM 2476 N N . ARG A 1 318 ? -21.401 3.030 17.953 1.00 98.50 318 ARG A N 1
ATOM 2477 C CA . ARG A 1 318 ? -21.746 4.392 17.552 1.00 98.50 318 ARG A CA 1
ATOM 2478 C C . ARG A 1 318 ? -21.814 4.540 16.033 1.00 98.50 318 ARG A C 1
ATOM 2480 O O . ARG A 1 318 ? -22.730 5.181 15.528 1.00 98.50 318 ARG A O 1
ATOM 2487 N N . GLY A 1 319 ? -20.898 3.914 15.295 1.00 98.31 319 GLY A N 1
ATOM 2488 C CA . GLY A 1 319 ? -20.918 3.908 13.832 1.00 98.31 319 GLY A CA 1
ATOM 2489 C C . GLY A 1 319 ? -22.169 3.234 13.262 1.00 98.31 319 GLY A C 1
ATOM 2490 O O . GLY A 1 319 ? -22.703 3.690 12.257 1.00 98.31 319 GLY A O 1
ATOM 2491 N N . GLN A 1 320 ? -22.691 2.196 13.924 1.00 97.38 320 GLN A N 1
ATOM 2492 C CA . GLN A 1 320 ? -23.968 1.577 13.547 1.00 97.38 320 GLN A CA 1
ATOM 2493 C C . GLN A 1 320 ? -25.158 2.514 13.786 1.00 97.38 320 GLN A C 1
ATOM 2495 O O . GLN A 1 320 ? -26.028 2.612 12.927 1.00 97.38 320 GLN A O 1
ATOM 2500 N N . GLN A 1 321 ? -25.179 3.237 14.909 1.00 98.25 321 GLN A N 1
ATOM 2501 C CA . GLN A 1 321 ? -26.231 4.222 15.201 1.00 98.25 321 GLN A CA 1
ATOM 2502 C C . GLN A 1 321 ? -26.247 5.375 14.191 1.00 98.25 321 GLN A C 1
ATOM 2504 O O . GLN A 1 321 ? -27.310 5.872 13.834 1.00 98.25 321 GLN A O 1
ATOM 2509 N N . LEU A 1 322 ? -25.065 5.795 13.738 1.00 98.31 322 LEU A N 1
ATOM 2510 C CA . LEU A 1 322 ? -24.885 6.880 12.774 1.00 98.31 322 LEU A CA 1
ATOM 2511 C C . LEU A 1 322 ? -25.087 6.442 11.316 1.00 98.31 322 LEU A C 1
ATOM 2513 O O . LEU A 1 322 ? -25.164 7.296 10.436 1.00 98.31 322 LEU A O 1
ATOM 2517 N N . ALA A 1 323 ? -25.183 5.136 11.046 1.00 97.06 323 ALA A N 1
ATOM 2518 C CA . ALA A 1 323 ? -25.278 4.601 9.691 1.00 97.06 323 ALA A CA 1
ATOM 2519 C C . ALA A 1 323 ? -26.418 5.208 8.849 1.00 97.06 323 ALA A C 1
ATOM 2521 O O . ALA A 1 323 ? -26.166 5.468 7.679 1.00 97.06 323 ALA A O 1
ATOM 2522 N N . PRO A 1 324 ? -27.624 5.505 9.376 1.00 98.06 324 PRO A N 1
ATOM 2523 C CA . PRO A 1 324 ? -28.678 6.149 8.584 1.00 98.06 324 PRO A CA 1
ATOM 2524 C C . PRO A 1 324 ? -28.355 7.581 8.127 1.00 98.06 324 PRO A C 1
ATOM 2526 O O . PRO A 1 324 ? -28.965 8.057 7.180 1.00 98.06 324 PRO A O 1
ATOM 2529 N N . GLN A 1 325 ? -27.413 8.268 8.782 1.00 97.62 325 GLN A N 1
ATOM 2530 C CA . GLN A 1 325 ? -27.049 9.672 8.523 1.00 97.62 325 GLN A CA 1
ATOM 2531 C C . GLN A 1 325 ? -25.748 9.797 7.715 1.00 97.62 325 GLN A C 1
ATOM 2533 O O . GLN A 1 325 ? -25.120 10.854 7.676 1.00 97.62 325 GLN A O 1
ATOM 2538 N N . TRP A 1 326 ? -25.287 8.705 7.103 1.00 97.94 326 TRP A N 1
ATOM 2539 C CA . TRP A 1 326 ? -23.956 8.645 6.504 1.00 97.94 326 TRP A CA 1
ATOM 2540 C C . TRP A 1 326 ? -23.730 9.681 5.390 1.00 97.94 326 TRP A C 1
ATOM 2542 O O . TRP A 1 326 ? -22.602 10.146 5.248 1.00 97.94 326 TRP A O 1
ATOM 2552 N N . GLU A 1 327 ? -24.763 10.066 4.631 1.00 97.75 327 GLU A N 1
ATOM 2553 C CA . GLU A 1 327 ? -24.663 11.051 3.539 1.00 97.75 327 GLU A CA 1
ATOM 2554 C C . GLU A 1 327 ? -24.342 12.457 4.062 1.00 97.75 327 GLU A C 1
ATOM 2556 O O . GLU A 1 327 ? -23.425 13.116 3.569 1.00 97.75 327 GLU A O 1
ATOM 2561 N N . GLU A 1 328 ? -25.046 12.890 5.111 1.00 97.44 328 GLU A N 1
ATOM 2562 C CA . GLU A 1 328 ? -24.785 14.160 5.793 1.00 97.44 328 GLU A CA 1
ATOM 2563 C C . GLU A 1 328 ? -23.369 14.160 6.377 1.00 97.44 328 GLU A C 1
ATOM 2565 O O . GLU A 1 328 ? -22.572 15.057 6.101 1.00 97.44 328 GLU A O 1
ATOM 2570 N N . LEU A 1 329 ? -23.001 13.086 7.082 1.00 97.50 329 LEU A N 1
ATOM 2571 C CA . LEU A 1 329 ? -21.663 12.927 7.652 1.00 97.50 329 LEU A CA 1
ATOM 2572 C C . LEU A 1 329 ? -20.564 12.940 6.579 1.00 97.50 329 LEU A C 1
ATOM 2574 O O . LEU A 1 329 ? -19.486 13.491 6.806 1.00 97.50 329 LEU A O 1
ATOM 2578 N N . ALA A 1 330 ? -20.822 12.344 5.413 1.00 96.38 330 ALA A N 1
ATOM 2579 C CA . ALA A 1 330 ? -19.899 12.358 4.286 1.00 96.38 330 ALA A CA 1
ATOM 2580 C C . ALA A 1 330 ? -19.713 13.777 3.735 1.00 96.38 330 ALA A C 1
ATOM 2582 O O . ALA A 1 330 ? -18.585 14.160 3.432 1.00 96.38 330 ALA A O 1
ATOM 2583 N N . SER A 1 331 ? -20.783 14.575 3.660 1.00 94.44 331 SER A N 1
ATOM 2584 C CA . SER A 1 331 ? -20.705 15.975 3.221 1.00 94.44 331 SER A CA 1
ATOM 2585 C C . SER A 1 331 ? -19.875 16.858 4.167 1.00 94.44 331 SER A C 1
ATOM 2587 O O . SER A 1 331 ? -19.183 17.769 3.713 1.00 94.44 331 SER A O 1
ATOM 2589 N N . GLU A 1 332 ? -19.869 16.550 5.469 1.00 93.62 332 GLU A N 1
ATOM 2590 C CA . GLU A 1 332 ? -19.048 17.247 6.468 1.00 93.62 332 GLU A CA 1
ATOM 2591 C C . GLU A 1 332 ? -17.566 16.837 6.425 1.00 93.62 332 GLU A C 1
ATOM 2593 O O . GLU A 1 332 ? -16.684 17.604 6.829 1.00 93.62 332 GLU A O 1
ATOM 2598 N N . LEU A 1 333 ? -17.264 15.618 5.965 1.00 92.50 333 LEU A N 1
ATOM 2599 C CA . LEU A 1 333 ? -15.908 15.076 5.898 1.00 92.50 333 LEU A CA 1
ATOM 2600 C C . LEU A 1 333 ? -15.185 15.554 4.627 1.00 92.50 333 LEU A C 1
ATOM 2602 O O . LEU A 1 333 ? -14.895 14.782 3.713 1.00 92.50 333 LEU A O 1
ATOM 2606 N N . SER A 1 334 ? -14.864 16.846 4.595 1.00 87.75 334 SER A N 1
ATOM 2607 C CA . SER A 1 334 ? -14.216 17.504 3.458 1.00 87.75 334 SER A CA 1
ATOM 2608 C C . SER A 1 334 ? -12.896 18.165 3.864 1.00 87.75 334 SER A C 1
ATOM 2610 O O . SER A 1 334 ? -12.763 19.390 3.848 1.00 87.75 334 SER A O 1
ATOM 2612 N N . TYR A 1 335 ? -11.896 17.359 4.230 1.00 91.94 335 TYR A N 1
ATOM 2613 C CA . TYR A 1 335 ? -10.543 17.847 4.503 1.00 91.94 335 TYR A CA 1
ATOM 2614 C C . TYR A 1 335 ? -9.627 17.563 3.315 1.00 91.94 335 TYR A C 1
ATOM 2616 O O . TYR A 1 335 ? -8.847 16.614 3.353 1.00 91.94 335 TYR A O 1
ATOM 2624 N N . SER A 1 336 ? -9.721 18.399 2.277 1.00 88.69 336 SER A N 1
ATOM 2625 C CA . SER A 1 336 ? -8.892 18.367 1.066 1.00 88.69 336 SER A CA 1
ATOM 2626 C C . SER A 1 336 ? -8.154 19.701 0.862 1.00 88.69 336 SER A C 1
ATOM 2628 O O . SER A 1 336 ? -8.633 20.741 1.317 1.00 88.69 336 SER A O 1
ATOM 2630 N N . PRO A 1 337 ? -7.020 19.742 0.138 1.00 85.69 337 PRO A N 1
ATOM 2631 C CA . PRO A 1 337 ? -6.421 21.006 -0.289 1.00 85.69 337 PRO A CA 1
ATOM 2632 C C . PRO A 1 337 ? -7.364 21.788 -1.218 1.00 85.69 337 PRO A C 1
ATOM 2634 O O . PRO A 1 337 ? -8.162 21.195 -1.940 1.00 85.69 337 PRO A O 1
ATOM 2637 N N . LYS A 1 338 ? -7.224 23.119 -1.282 1.00 81.38 338 LYS A N 1
ATOM 2638 C CA . LYS A 1 338 ? -8.032 23.962 -2.191 1.00 81.38 338 LYS A CA 1
ATOM 2639 C C . LYS A 1 338 ? -7.832 23.628 -3.674 1.00 81.38 338 LYS A C 1
ATOM 2641 O O . LYS A 1 338 ? -8.759 23.754 -4.460 1.00 81.38 338 LYS A O 1
ATOM 2646 N N . SER A 1 339 ? -6.628 23.203 -4.051 1.00 83.62 339 SER A N 1
ATOM 2647 C CA . SER A 1 339 ? -6.263 22.807 -5.417 1.00 83.62 339 SER A CA 1
ATOM 2648 C C . SER A 1 339 ? -6.382 21.294 -5.638 1.00 83.62 339 SER A C 1
ATOM 2650 O O . SER A 1 339 ? -5.586 20.719 -6.380 1.00 83.62 339 SER A O 1
ATOM 2652 N N . ALA A 1 340 ? -7.289 20.627 -4.920 1.00 89.31 340 ALA A N 1
ATOM 2653 C CA . ALA A 1 340 ? -7.449 19.183 -4.989 1.00 89.31 340 ALA A CA 1
ATOM 2654 C C . ALA A 1 340 ? -7.919 18.724 -6.372 1.00 89.31 340 ALA A C 1
ATOM 2656 O O . ALA A 1 340 ? -8.952 19.161 -6.872 1.00 89.31 340 ALA A O 1
ATOM 2657 N N . PHE A 1 341 ? -7.175 17.794 -6.966 1.00 91.50 341 PHE A N 1
ATOM 2658 C CA . PHE A 1 341 ? -7.634 17.033 -8.119 1.00 91.50 341 PHE A CA 1
ATOM 2659 C C . PHE A 1 341 ? -8.616 15.939 -7.688 1.00 91.50 341 PHE A C 1
ATOM 2661 O O . PHE A 1 341 ? -8.281 15.128 -6.820 1.00 91.50 341 PHE A O 1
ATOM 2668 N N . TYR A 1 342 ? -9.759 15.857 -8.370 1.00 92.75 342 TYR A N 1
ATOM 2669 C CA . TYR A 1 342 ? -10.691 14.731 -8.312 1.00 92.75 342 TYR A CA 1
ATOM 2670 C C . TYR A 1 342 ? -10.897 14.170 -9.720 1.00 92.75 342 TYR A C 1
ATOM 2672 O O . TYR A 1 342 ? -11.130 14.922 -10.659 1.00 92.75 342 TYR A O 1
ATOM 2680 N N . MET A 1 343 ? -10.819 12.850 -9.879 1.00 90.06 343 MET A N 1
ATOM 2681 C CA . MET A 1 343 ? -10.812 12.182 -11.187 1.00 90.06 343 MET A CA 1
ATOM 2682 C C . MET A 1 343 ? -12.102 12.404 -11.990 1.00 90.06 343 MET A C 1
ATOM 2684 O O . MET A 1 343 ? -12.062 12.473 -13.220 1.00 90.06 343 MET A O 1
ATOM 2688 N N . TYR A 1 344 ? -13.228 12.519 -11.284 1.00 90.00 344 TYR A N 1
ATOM 2689 C CA . TYR A 1 344 ? -14.569 12.616 -11.861 1.00 90.00 344 TYR A CA 1
ATOM 2690 C C . TYR A 1 344 ? -15.193 14.010 -11.778 1.00 90.00 344 TYR A C 1
ATOM 2692 O O . TYR A 1 344 ? -16.309 14.191 -12.262 1.00 90.00 344 TYR A O 1
ATOM 2700 N N . GLU A 1 345 ? -14.510 14.981 -11.171 1.00 86.38 345 GLU A N 1
ATOM 2701 C CA . GLU A 1 345 ? -14.964 16.373 -11.154 1.00 86.38 345 GLU A CA 1
ATOM 2702 C C . GLU A 1 345 ? -14.139 17.185 -12.165 1.00 86.38 345 GLU A C 1
ATOM 2704 O O . GLU A 1 345 ? -12.952 16.901 -12.356 1.00 86.38 345 GLU A O 1
ATOM 2709 N N . PRO A 1 346 ? -14.724 18.198 -12.825 1.00 70.44 346 PRO A N 1
ATOM 2710 C CA . PRO A 1 346 ? -13.961 19.118 -13.659 1.00 70.44 346 PRO A CA 1
ATOM 2711 C C . PRO A 1 346 ? -12.828 19.750 -12.842 1.00 70.44 346 PRO A C 1
ATOM 2713 O O . PRO A 1 346 ? -13.059 20.442 -11.851 1.00 70.44 346 PRO A O 1
ATOM 2716 N N . SER A 1 347 ? -11.587 19.478 -13.238 1.00 63.06 347 SER A N 1
ATOM 2717 C CA . SER A 1 347 ? -10.416 19.949 -12.505 1.00 63.06 347 SER A CA 1
ATOM 2718 C C . SER A 1 347 ? -10.212 21.450 -12.709 1.00 63.06 347 SER A C 1
ATOM 2720 O O . SER A 1 347 ? -10.031 21.900 -13.837 1.00 63.06 347 SER A O 1
ATOM 2722 N N . THR A 1 348 ? -10.130 22.206 -11.612 1.00 55.34 348 THR A N 1
ATOM 2723 C CA . THR A 1 348 ? -9.603 23.584 -11.602 1.00 55.34 348 THR A CA 1
ATOM 2724 C C . THR A 1 348 ? -8.074 23.623 -11.541 1.00 55.34 348 THR A C 1
ATOM 2726 O O . THR A 1 348 ? -7.473 24.689 -11.683 1.00 55.34 348 THR A O 1
ATOM 2729 N N . ALA A 1 349 ? -7.422 22.472 -11.324 1.00 53.59 349 ALA A N 1
ATOM 2730 C CA . ALA A 1 349 ? -5.970 22.386 -11.304 1.00 53.59 349 ALA A CA 1
ATOM 2731 C C . ALA A 1 349 ? -5.405 22.743 -12.691 1.00 53.59 349 ALA A C 1
ATOM 2733 O O . ALA A 1 349 ? -5.962 22.306 -13.706 1.00 53.59 349 ALA A O 1
ATOM 2734 N N . PRO A 1 350 ? -4.308 23.522 -12.750 1.00 49.88 350 PRO A N 1
ATOM 2735 C CA . PRO A 1 350 ? -3.717 23.938 -14.012 1.00 49.88 350 PRO A CA 1
ATOM 2736 C C . PRO A 1 350 ? -3.413 22.716 -14.877 1.00 49.88 350 PRO A C 1
ATOM 2738 O O . PRO A 1 350 ? -2.886 21.713 -14.385 1.00 49.88 350 PRO A O 1
ATOM 2741 N N . ARG A 1 351 ? -3.736 22.802 -16.178 1.00 51.12 351 ARG A N 1
ATOM 2742 C CA . ARG A 1 351 ? -3.304 21.796 -17.156 1.00 51.12 351 ARG A CA 1
ATOM 2743 C C . ARG A 1 351 ? -1.812 21.570 -16.960 1.00 51.12 351 ARG A C 1
ATOM 2745 O O . ARG A 1 351 ? -1.044 22.533 -16.963 1.00 51.12 351 ARG A O 1
ATOM 2752 N N . LEU A 1 352 ? -1.419 20.303 -16.822 1.00 53.06 352 LEU A N 1
ATOM 2753 C CA . LEU A 1 352 ? -0.013 19.923 -16.896 1.00 53.06 352 LEU A CA 1
ATOM 2754 C C . LEU A 1 352 ? 0.575 20.592 -18.137 1.00 53.06 352 LEU A C 1
ATOM 2756 O O . LEU A 1 352 ? 0.022 20.453 -19.235 1.00 53.06 352 LEU A O 1
ATOM 2760 N N . ALA A 1 353 ? 1.643 21.367 -17.940 1.00 53.09 353 ALA A N 1
ATOM 2761 C CA . ALA A 1 353 ? 2.325 22.007 -19.047 1.00 53.09 353 ALA A CA 1
ATOM 2762 C C . ALA A 1 353 ? 2.672 20.910 -20.065 1.00 53.09 353 ALA A C 1
ATOM 2764 O O . ALA A 1 353 ? 3.188 19.859 -19.668 1.00 53.09 353 ALA A O 1
ATOM 2765 N N . PRO A 1 354 ? 2.343 21.091 -21.354 1.00 55.19 354 PRO A N 1
ATOM 2766 C CA . PRO A 1 354 ? 2.684 20.095 -22.351 1.00 55.19 354 PRO A CA 1
ATOM 2767 C C . PRO A 1 354 ? 4.189 19.852 -22.292 1.00 55.19 354 PRO A C 1
ATOM 2769 O O . PRO A 1 354 ? 4.956 20.810 -22.179 1.00 55.19 354 PRO A O 1
ATOM 2772 N N . LEU A 1 355 ? 4.591 18.578 -22.383 1.00 60.62 355 LEU A N 1
ATOM 2773 C CA . LEU A 1 355 ? 5.999 18.182 -22.429 1.00 60.62 355 LEU A CA 1
ATOM 2774 C C . LEU A 1 355 ? 6.777 19.143 -23.336 1.00 60.62 355 LEU A C 1
ATOM 2776 O O . LEU A 1 355 ? 6.312 19.506 -24.430 1.00 60.62 355 LEU A O 1
ATOM 2780 N N . GLY A 1 356 ? 7.956 19.569 -22.891 1.00 63.53 356 GLY A N 1
ATOM 2781 C CA . GLY A 1 356 ? 8.816 20.444 -23.671 1.00 63.53 356 GLY A CA 1
ATOM 2782 C C . GLY A 1 356 ? 9.098 19.831 -25.044 1.00 63.53 356 GLY A C 1
ATOM 2783 O O . GLY A 1 356 ? 9.039 18.614 -25.228 1.00 63.53 356 GLY A O 1
ATOM 2784 N N . TRP A 1 357 ? 9.418 20.656 -26.043 1.00 60.06 357 TRP A N 1
ATOM 2785 C CA . TRP A 1 357 ? 9.694 20.162 -27.400 1.00 60.06 357 TRP A CA 1
ATOM 2786 C C . TRP A 1 357 ? 10.795 19.086 -27.415 1.00 60.06 357 TRP A C 1
ATOM 2788 O O . TRP A 1 357 ? 10.686 18.115 -28.157 1.00 60.06 357 TRP A O 1
ATOM 2798 N N . ARG A 1 358 ? 11.805 19.206 -26.537 1.00 59.06 358 ARG A N 1
ATOM 2799 C CA . ARG A 1 358 ? 12.853 18.193 -26.339 1.00 59.06 358 ARG A CA 1
ATOM 2800 C C . ARG A 1 358 ? 12.289 16.873 -25.842 1.00 59.06 358 ARG A C 1
ATOM 2802 O O . ARG A 1 358 ? 12.669 15.829 -26.344 1.00 59.06 358 ARG A O 1
ATOM 2809 N N . GLU A 1 359 ? 11.388 16.909 -24.871 1.00 64.06 359 GLU A N 1
ATOM 2810 C CA . GLU A 1 359 ? 10.795 15.709 -24.282 1.00 64.06 359 GLU A CA 1
ATOM 2811 C C . GLU A 1 359 ? 9.831 15.042 -25.253 1.00 64.06 359 GLU A C 1
ATOM 2813 O O . GLU A 1 359 ? 9.852 13.824 -25.357 1.00 64.06 359 GLU A O 1
ATOM 2818 N N . ARG A 1 360 ? 9.064 15.822 -26.028 1.00 63.50 360 ARG A N 1
ATOM 2819 C CA . ARG A 1 360 ? 8.248 15.310 -27.138 1.00 63.50 360 ARG A CA 1
ATOM 2820 C C . ARG A 1 360 ? 9.097 14.689 -28.241 1.00 63.50 360 ARG A C 1
ATOM 2822 O O . ARG A 1 360 ? 8.762 13.606 -28.704 1.00 63.50 360 ARG A O 1
ATOM 2829 N N . ALA A 1 361 ? 10.194 15.337 -28.631 1.00 63.78 361 ALA A N 1
ATOM 2830 C CA . ALA A 1 361 ? 11.124 14.811 -29.625 1.00 63.78 361 ALA A CA 1
ATOM 2831 C C . ALA A 1 361 ? 11.815 13.534 -29.129 1.00 63.78 361 ALA A C 1
ATOM 2833 O O . ALA A 1 361 ? 11.890 12.566 -29.870 1.00 63.78 361 ALA A O 1
ATOM 2834 N N . VAL A 1 362 ? 12.248 13.497 -27.866 1.00 63.94 362 VAL A N 1
ATOM 2835 C CA . VAL A 1 362 ? 12.770 12.297 -27.195 1.00 63.94 362 VAL A CA 1
ATOM 2836 C C . VAL A 1 362 ? 11.698 11.205 -27.175 1.00 63.94 362 VAL A C 1
ATOM 2838 O O . VAL A 1 362 ? 11.989 10.086 -27.580 1.00 63.94 362 VAL A O 1
ATOM 2841 N N . ASN A 1 363 ? 10.453 11.513 -26.800 1.00 63.84 363 ASN A N 1
ATOM 2842 C CA . ASN A 1 363 ? 9.362 10.536 -26.816 1.00 63.84 363 ASN A CA 1
ATOM 2843 C C . ASN A 1 363 ? 9.178 9.964 -28.231 1.00 63.84 363 ASN A C 1
ATOM 2845 O O . ASN A 1 363 ? 9.340 8.767 -28.446 1.00 63.84 363 ASN A O 1
ATOM 2849 N N . ALA A 1 364 ? 8.947 10.824 -29.224 1.00 62.69 364 ALA A N 1
ATOM 2850 C CA . ALA A 1 364 ? 8.742 10.420 -30.612 1.00 62.69 364 ALA A CA 1
ATOM 2851 C C . ALA A 1 364 ? 9.935 9.637 -31.186 1.00 62.69 364 ALA A C 1
ATOM 2853 O O . ALA A 1 364 ? 9.746 8.617 -31.840 1.00 62.69 364 ALA A O 1
ATOM 2854 N N . PHE A 1 365 ? 11.164 10.074 -30.906 1.00 64.12 365 PHE A N 1
ATOM 2855 C CA . PHE A 1 365 ? 12.383 9.431 -31.386 1.00 64.12 365 PHE A CA 1
ATOM 2856 C C . PHE A 1 365 ? 12.576 8.039 -30.779 1.00 64.12 365 PHE A C 1
ATOM 2858 O O . PHE A 1 365 ? 12.880 7.095 -31.501 1.00 64.12 365 PHE A O 1
ATOM 2865 N N . TRP A 1 366 ? 12.363 7.874 -29.471 1.00 61.22 366 TRP A N 1
ATOM 2866 C CA . TRP A 1 366 ? 12.605 6.593 -28.804 1.00 61.22 366 TRP A CA 1
ATOM 2867 C C . TRP A 1 366 ? 11.439 5.615 -28.939 1.00 61.22 366 TRP A C 1
ATOM 2869 O O . TRP A 1 366 ? 11.667 4.407 -28.922 1.00 61.22 366 TRP A O 1
ATOM 2879 N N . HIS A 1 367 ? 10.205 6.072 -29.167 1.00 57.06 367 HIS A N 1
ATOM 2880 C CA . HIS A 1 367 ? 9.101 5.167 -29.508 1.00 57.06 367 HIS A CA 1
ATOM 2881 C C . HIS A 1 367 ? 9.283 4.485 -30.881 1.00 57.06 367 HIS A C 1
ATOM 2883 O O . HIS A 1 367 ? 8.602 3.494 -31.142 1.00 57.06 367 HIS A O 1
ATOM 2889 N N . VAL A 1 368 ? 10.205 4.937 -31.746 1.00 48.44 368 VAL A N 1
ATOM 2890 C CA . VAL A 1 368 ? 10.297 4.478 -33.146 1.00 48.44 368 VAL A CA 1
ATOM 2891 C C . VAL A 1 368 ? 11.285 3.314 -33.389 1.00 48.44 368 VAL A C 1
ATOM 2893 O O . VAL A 1 368 ? 10.921 2.435 -34.175 1.00 48.44 368 VAL A O 1
ATOM 2896 N N . PRO A 1 369 ? 12.423 3.158 -32.675 1.00 50.75 369 PRO A N 1
ATOM 2897 C CA . PRO A 1 369 ? 13.219 1.928 -32.735 1.00 50.75 369 PRO A CA 1
ATOM 2898 C C . PRO A 1 369 ? 13.499 1.346 -31.337 1.00 50.75 369 PRO A C 1
ATOM 2900 O O . PRO A 1 369 ? 14.528 1.626 -30.723 1.00 50.75 369 PRO A O 1
ATOM 2903 N N . SER A 1 370 ? 12.606 0.491 -30.826 1.00 55.34 370 SER A N 1
ATOM 2904 C CA . SER A 1 370 ? 12.871 -0.289 -29.608 1.00 55.34 370 SER A CA 1
ATOM 2905 C C . SER A 1 370 ? 13.037 -1.779 -29.936 1.00 55.34 370 SER A C 1
ATOM 2907 O O . SER A 1 370 ? 12.305 -2.297 -30.783 1.00 55.34 370 SER A O 1
ATOM 2909 N N . PRO A 1 371 ? 13.940 -2.512 -29.255 1.00 53.47 371 PRO A N 1
ATOM 2910 C CA . PRO A 1 371 ? 14.084 -3.962 -29.419 1.00 53.47 371 PRO A CA 1
ATOM 2911 C C . PRO A 1 371 ? 12.789 -4.734 -29.172 1.00 53.47 371 PRO A C 1
ATOM 2913 O O . PRO A 1 371 ? 12.624 -5.812 -29.723 1.00 53.47 371 PRO A O 1
ATOM 2916 N N . LYS A 1 372 ? 11.840 -4.181 -28.396 1.00 54.44 372 LYS A N 1
ATOM 2917 C CA . LYS A 1 372 ? 10.511 -4.787 -28.223 1.00 54.44 372 LYS A CA 1
ATOM 2918 C C . LYS A 1 372 ? 9.740 -4.936 -29.535 1.00 54.44 372 LYS A C 1
ATOM 2920 O O . LYS A 1 372 ? 8.864 -5.784 -29.609 1.00 54.44 372 LYS A O 1
ATOM 2925 N N . ARG A 1 373 ? 10.029 -4.110 -30.547 1.00 56.84 373 ARG A N 1
ATOM 2926 C CA . ARG A 1 373 ? 9.406 -4.223 -31.873 1.00 56.84 373 ARG A CA 1
ATOM 2927 C C . ARG A 1 373 ? 10.026 -5.330 -32.725 1.00 56.84 373 ARG A C 1
ATOM 2929 O O . ARG A 1 373 ? 9.503 -5.595 -33.799 1.00 56.84 373 ARG A O 1
ATOM 2936 N N . ILE A 1 374 ? 11.114 -5.969 -32.278 1.00 65.50 374 ILE A N 1
ATOM 2937 C CA . ILE A 1 374 ? 11.657 -7.167 -32.923 1.00 65.50 374 ILE A CA 1
ATOM 2938 C C . ILE A 1 374 ? 10.856 -8.362 -32.388 1.00 65.50 374 ILE A C 1
ATOM 2940 O O . ILE A 1 374 ? 11.032 -8.718 -31.221 1.00 65.50 374 ILE A O 1
ATOM 2944 N N . PRO A 1 375 ? 9.986 -8.989 -33.201 1.00 62.53 375 PRO A N 1
ATOM 2945 C CA . PRO A 1 375 ? 9.148 -10.080 -32.729 1.00 62.53 375 PRO A CA 1
ATOM 2946 C C . PRO A 1 375 ? 10.016 -11.260 -32.302 1.00 62.53 375 PRO A C 1
ATOM 2948 O O . PRO A 1 375 ? 10.919 -11.687 -33.034 1.00 62.53 375 PRO A O 1
ATOM 2951 N N . GLU A 1 376 ? 9.729 -11.806 -31.126 1.00 66.94 376 GLU A N 1
ATOM 2952 C CA . GLU A 1 376 ? 10.363 -13.035 -30.665 1.00 66.94 376 GLU A CA 1
ATOM 2953 C C . GLU A 1 376 ? 10.129 -14.160 -31.675 1.00 66.94 376 GLU A C 1
ATOM 2955 O O . GLU A 1 376 ? 9.037 -14.332 -32.210 1.00 66.94 376 GLU A O 1
ATOM 2960 N N . GLY A 1 377 ? 11.183 -14.914 -31.985 1.00 70.12 377 GLY A N 1
ATOM 2961 C CA . GLY A 1 377 ? 11.116 -15.999 -32.969 1.00 70.12 377 GLY A CA 1
ATOM 2962 C C . GLY A 1 377 ? 11.215 -15.563 -34.439 1.00 70.12 377 GLY A C 1
ATOM 2963 O O . GLY A 1 377 ? 11.425 -16.426 -35.295 1.00 70.12 377 GLY A O 1
ATOM 2964 N N . GLY A 1 378 ? 11.168 -14.261 -34.742 1.00 81.38 378 GLY A N 1
ATOM 2965 C CA . GLY A 1 378 ? 11.395 -13.733 -36.092 1.00 81.38 378 GLY A CA 1
ATOM 2966 C C . GLY A 1 378 ? 12.831 -13.933 -36.602 1.00 81.38 378 GLY A C 1
ATOM 2967 O O . GLY A 1 378 ? 13.759 -14.189 -35.831 1.00 81.38 378 GLY A O 1
ATOM 2968 N N . VAL A 1 379 ? 13.045 -13.779 -37.915 1.00 84.38 379 VAL A N 1
ATOM 2969 C CA . VAL A 1 379 ? 14.368 -13.954 -38.559 1.00 84.38 379 VAL A CA 1
ATOM 2970 C C . VAL A 1 379 ? 15.413 -13.009 -37.960 1.00 84.38 379 VAL A C 1
ATOM 2972 O O . VAL A 1 379 ? 16.494 -13.448 -37.572 1.00 84.38 379 VAL A O 1
ATOM 2975 N N . LEU A 1 380 ? 15.059 -11.730 -37.799 1.00 83.31 380 LEU A N 1
ATOM 2976 C CA . LEU A 1 380 ? 15.937 -10.725 -37.198 1.00 83.31 380 LEU A CA 1
ATOM 2977 C C . LEU A 1 380 ? 16.283 -11.062 -35.740 1.00 83.31 380 LEU A C 1
ATOM 2979 O O . LEU A 1 380 ? 17.429 -10.907 -35.327 1.00 83.31 380 LEU A O 1
ATOM 2983 N N . HIS A 1 381 ? 15.319 -11.590 -34.978 1.00 83.88 381 HIS A N 1
ATOM 2984 C CA . HIS A 1 381 ? 15.545 -12.043 -33.606 1.00 83.88 381 HIS A CA 1
ATOM 2985 C C . HIS A 1 381 ? 16.518 -13.227 -33.552 1.00 83.88 381 HIS A C 1
ATOM 2987 O O . HIS A 1 381 ? 17.423 -13.244 -32.721 1.00 83.88 381 HIS A O 1
ATOM 2993 N N . LYS A 1 382 ? 16.360 -14.217 -34.443 1.00 86.56 382 LYS A N 1
ATOM 2994 C CA . LYS A 1 382 ? 17.259 -15.380 -34.532 1.00 86.56 382 LYS A CA 1
ATOM 2995 C C . LYS A 1 382 ? 18.681 -14.963 -34.910 1.00 86.56 382 LYS A C 1
ATOM 2997 O O . LYS A 1 382 ? 19.623 -15.408 -34.261 1.00 86.56 382 LYS A O 1
ATOM 3002 N N . LEU A 1 383 ? 18.832 -14.071 -35.891 1.00 90.00 383 LEU A N 1
ATOM 3003 C CA . LEU A 1 383 ? 20.134 -13.532 -36.286 1.00 90.00 383 LEU A CA 1
ATOM 3004 C C . LEU A 1 383 ? 20.804 -12.788 -35.125 1.00 90.00 383 LEU A C 1
ATOM 3006 O O . LEU A 1 383 ? 21.951 -13.073 -34.785 1.00 90.00 383 LEU A O 1
ATOM 3010 N N . ALA A 1 384 ? 20.071 -11.880 -34.478 1.00 89.00 384 ALA A N 1
ATOM 3011 C CA . ALA A 1 384 ? 20.569 -11.142 -33.326 1.00 89.00 384 ALA A CA 1
ATOM 3012 C C . ALA A 1 384 ? 20.960 -12.085 -32.177 1.00 89.00 384 ALA A C 1
ATOM 3014 O O . ALA A 1 384 ? 22.031 -11.923 -31.601 1.00 89.00 384 ALA A O 1
ATOM 3015 N N . LYS A 1 385 ? 20.164 -13.123 -31.892 1.00 89.75 385 LYS A N 1
ATOM 3016 C CA . LYS A 1 385 ? 20.498 -14.154 -30.898 1.00 89.75 385 LYS A CA 1
ATOM 3017 C C . LYS A 1 385 ? 21.829 -14.845 -31.199 1.00 89.75 385 LYS A C 1
ATOM 3019 O O . LYS A 1 385 ? 22.632 -15.005 -30.283 1.00 89.75 385 LYS A O 1
ATOM 3024 N N . THR A 1 386 ? 22.093 -15.208 -32.454 1.00 91.88 386 THR A N 1
ATOM 3025 C CA . THR A 1 386 ? 23.379 -15.801 -32.858 1.00 91.88 386 THR A CA 1
ATOM 3026 C C . THR A 1 386 ? 24.536 -14.823 -32.656 1.00 91.88 386 THR A C 1
ATOM 3028 O O . THR A 1 386 ? 25.548 -15.183 -32.057 1.00 91.88 386 THR A O 1
ATOM 3031 N N . VAL A 1 387 ? 24.374 -13.570 -33.094 1.00 92.94 387 VAL A N 1
ATOM 3032 C CA . VAL A 1 387 ? 25.401 -12.525 -32.954 1.00 92.94 387 VAL A CA 1
ATOM 3033 C C . VAL A 1 387 ? 25.706 -12.247 -31.483 1.00 92.94 387 VAL A C 1
ATOM 3035 O O . VAL A 1 387 ? 26.860 -12.327 -31.069 1.00 92.94 387 VAL A O 1
ATOM 3038 N N . PHE A 1 388 ? 24.688 -11.973 -30.666 1.00 92.31 388 PHE A N 1
ATOM 3039 C CA . PHE A 1 388 ? 24.876 -11.698 -29.242 1.00 92.31 388 PHE A CA 1
ATOM 3040 C C . PHE A 1 388 ? 25.375 -12.924 -28.473 1.00 92.31 388 PHE A C 1
ATOM 3042 O O . PHE A 1 388 ? 26.168 -12.759 -27.551 1.00 92.31 388 PHE A O 1
ATOM 3049 N N . GLY A 1 389 ? 25.002 -14.140 -28.882 1.00 91.94 389 GLY A N 1
ATOM 3050 C CA . GLY A 1 389 ? 25.579 -15.374 -28.346 1.00 91.94 389 GLY A CA 1
ATOM 3051 C C . GLY A 1 389 ? 27.081 -15.479 -28.609 1.00 91.94 389 GLY A C 1
ATOM 3052 O O . GLY A 1 389 ? 27.840 -15.809 -27.703 1.00 91.94 389 GLY A O 1
ATOM 3053 N N . TRP A 1 390 ? 27.538 -15.133 -29.812 1.00 94.12 390 TRP A N 1
ATOM 3054 C CA . TRP A 1 390 ? 28.966 -15.096 -30.137 1.00 94.12 390 TRP A CA 1
ATOM 3055 C C . TRP A 1 390 ? 29.721 -13.990 -29.384 1.00 94.12 390 TRP A C 1
ATOM 3057 O O . TRP A 1 390 ? 30.831 -14.224 -28.903 1.00 94.12 390 TRP A O 1
ATOM 3067 N N . ILE A 1 391 ? 29.118 -12.802 -29.237 1.00 92.06 391 ILE A N 1
ATOM 3068 C CA . ILE A 1 391 ? 29.694 -11.695 -28.452 1.00 92.06 391 ILE A CA 1
ATOM 3069 C C . ILE A 1 391 ? 29.857 -12.110 -26.985 1.00 92.06 391 ILE A C 1
ATOM 3071 O O . ILE A 1 391 ? 30.892 -11.832 -26.384 1.00 92.06 391 ILE A O 1
ATOM 3075 N N . ASP A 1 392 ? 28.862 -12.792 -26.419 1.00 91.56 392 ASP A N 1
ATOM 3076 C CA . ASP A 1 392 ? 28.847 -13.224 -25.020 1.00 91.56 392 ASP A CA 1
ATOM 3077 C C . ASP A 1 392 ? 29.975 -14.215 -24.679 1.00 91.56 392 ASP A C 1
ATOM 3079 O O . ASP A 1 392 ? 30.574 -14.123 -23.610 1.00 91.56 392 ASP A O 1
ATOM 3083 N N . HIS A 1 393 ? 30.367 -15.081 -25.622 1.00 91.88 393 HIS A N 1
ATOM 3084 C CA . HIS A 1 393 ? 31.521 -15.981 -25.458 1.00 91.88 393 HIS A CA 1
ATOM 3085 C C . HIS A 1 393 ? 32.875 -15.247 -25.437 1.00 91.88 393 HIS A C 1
ATOM 3087 O O . HIS A 1 393 ? 33.909 -15.862 -25.177 1.00 91.88 393 HIS A O 1
ATOM 3093 N N . ARG A 1 394 ? 32.903 -13.936 -25.719 1.00 93.94 394 ARG A N 1
ATOM 3094 C CA . ARG A 1 394 ? 34.111 -13.102 -25.734 1.00 93.94 394 ARG A CA 1
ATOM 3095 C C . ARG A 1 394 ? 34.030 -12.045 -24.624 1.00 93.94 394 ARG A C 1
ATOM 3097 O O . ARG A 1 394 ? 33.501 -10.955 -24.854 1.00 93.94 394 ARG A O 1
ATOM 3104 N N . PRO A 1 395 ? 34.626 -12.290 -23.438 1.00 89.31 395 PRO A N 1
ATOM 3105 C CA . PRO A 1 395 ? 34.480 -11.409 -22.274 1.00 89.31 395 PRO A CA 1
ATOM 3106 C C . PRO A 1 395 ? 34.918 -9.956 -22.494 1.00 89.31 395 PRO A C 1
ATOM 3108 O O . PRO A 1 395 ? 34.441 -9.050 -21.812 1.00 89.31 395 PRO A O 1
ATOM 3111 N N . SER A 1 396 ? 35.863 -9.699 -23.402 1.00 92.00 396 SER A N 1
ATOM 3112 C CA . SER A 1 396 ? 36.264 -8.336 -23.771 1.00 92.00 396 SER A CA 1
ATOM 3113 C C . SER A 1 396 ? 35.170 -7.614 -24.560 1.00 92.00 396 SER A C 1
ATOM 3115 O O . SER A 1 396 ? 34.834 -6.482 -24.223 1.00 92.00 396 SER A O 1
ATOM 3117 N N . LEU A 1 397 ? 34.567 -8.271 -25.556 1.00 93.00 397 LEU A N 1
ATOM 3118 C CA . LEU A 1 397 ? 33.508 -7.688 -26.381 1.00 93.00 397 LEU A CA 1
ATOM 3119 C C . LEU A 1 397 ? 32.219 -7.478 -25.586 1.00 93.00 397 LEU A C 1
ATOM 3121 O O . LEU A 1 397 ? 31.628 -6.405 -25.679 1.00 93.00 397 LEU A O 1
ATOM 3125 N N . ALA A 1 398 ? 31.818 -8.451 -24.763 1.00 90.94 398 ALA A N 1
ATOM 3126 C CA . ALA A 1 398 ? 30.641 -8.325 -23.904 1.00 90.94 398 ALA A CA 1
ATOM 3127 C C . ALA A 1 398 ? 30.758 -7.130 -22.937 1.00 90.94 398 ALA A C 1
ATOM 3129 O O . ALA A 1 398 ? 29.811 -6.356 -22.787 1.00 90.94 398 ALA A O 1
ATOM 3130 N N . ARG A 1 399 ? 31.944 -6.922 -22.340 1.00 91.69 399 ARG A N 1
ATOM 3131 C CA . ARG A 1 399 ? 32.229 -5.757 -21.483 1.00 91.69 399 ARG A CA 1
ATOM 3132 C C . ARG A 1 399 ? 32.246 -4.444 -22.260 1.00 91.69 399 ARG A C 1
ATOM 3134 O O . ARG A 1 399 ? 31.722 -3.450 -21.771 1.00 91.69 399 ARG A O 1
ATOM 3141 N N . SER A 1 400 ? 32.829 -4.414 -23.457 1.00 93.44 400 SER A N 1
ATOM 3142 C CA . SER A 1 400 ? 32.812 -3.211 -24.300 1.00 93.44 400 SER A CA 1
ATOM 3143 C C . SER A 1 400 ? 31.391 -2.826 -24.715 1.00 93.44 400 SER A C 1
ATOM 3145 O O . SER A 1 400 ? 31.048 -1.646 -24.678 1.00 93.44 400 SER A O 1
ATOM 3147 N N . LEU A 1 401 ? 30.550 -3.810 -25.048 1.00 92.69 401 LEU A N 1
ATOM 3148 C CA . LEU A 1 401 ? 29.141 -3.587 -25.359 1.00 92.69 401 LEU A CA 1
ATOM 3149 C C . LEU A 1 401 ? 28.372 -3.056 -24.144 1.00 92.69 401 LEU A C 1
ATOM 3151 O O . LEU A 1 401 ? 27.643 -2.080 -24.280 1.00 92.69 401 LEU A O 1
ATOM 3155 N N . GLU A 1 402 ? 28.551 -3.648 -22.960 1.00 93.31 402 GLU A N 1
ATOM 3156 C CA . GLU A 1 402 ? 27.927 -3.145 -21.729 1.00 93.31 402 GLU A CA 1
ATOM 3157 C C . GLU A 1 402 ? 28.336 -1.697 -21.433 1.00 93.31 402 GLU A C 1
ATOM 3159 O O . GLU A 1 402 ? 27.470 -0.861 -21.179 1.00 93.31 402 GLU A O 1
ATOM 3164 N N . ARG A 1 403 ? 29.625 -1.365 -21.563 1.00 93.12 403 ARG A N 1
ATOM 3165 C CA . ARG A 1 403 ? 30.119 0.004 -21.363 1.00 93.12 403 ARG A CA 1
ATOM 3166 C C . ARG A 1 403 ? 29.528 0.979 -22.370 1.00 93.12 403 ARG A C 1
ATOM 3168 O O . ARG A 1 403 ? 29.144 2.079 -21.983 1.00 93.12 403 ARG A O 1
ATOM 3175 N N . ALA A 1 404 ? 29.433 0.585 -23.639 1.00 91.94 404 ALA A N 1
ATOM 3176 C CA . ALA A 1 404 ? 28.798 1.396 -24.673 1.00 91.94 404 ALA A CA 1
ATOM 3177 C C . ALA A 1 404 ? 27.304 1.601 -24.375 1.00 91.94 404 ALA A C 1
ATOM 3179 O O . ALA A 1 404 ? 26.807 2.726 -24.422 1.00 91.94 404 ALA A O 1
ATOM 3180 N N . GLU A 1 405 ? 26.589 0.540 -23.989 1.00 90.19 405 GLU A N 1
ATOM 3181 C CA . GLU A 1 405 ? 25.198 0.641 -23.554 1.00 90.19 405 GLU A CA 1
ATOM 3182 C C . GLU A 1 405 ? 25.033 1.581 -22.365 1.00 90.19 405 GLU A C 1
ATOM 3184 O O . GLU A 1 405 ? 24.116 2.400 -22.362 1.00 90.19 405 GLU A O 1
ATOM 3189 N N . PHE A 1 406 ? 25.884 1.459 -21.348 1.00 91.19 406 PHE A N 1
ATOM 3190 C CA . PHE A 1 406 ? 25.820 2.293 -20.158 1.00 91.19 406 PHE A CA 1
ATOM 3191 C C . PHE A 1 406 ? 26.142 3.752 -20.489 1.00 91.19 406 PHE A C 1
ATOM 3193 O O . PHE A 1 406 ? 25.384 4.635 -20.091 1.00 91.19 406 PHE A O 1
ATOM 3200 N N . ALA A 1 407 ? 27.180 4.009 -21.288 1.00 91.06 407 ALA A N 1
ATOM 3201 C CA . ALA A 1 407 ? 27.566 5.350 -21.726 1.00 91.06 407 ALA A CA 1
ATOM 3202 C C . ALA A 1 407 ? 26.459 6.062 -22.519 1.00 91.06 407 ALA A C 1
ATOM 3204 O O . ALA A 1 407 ? 26.312 7.273 -22.400 1.00 91.06 407 ALA A O 1
ATOM 3205 N N . VAL A 1 408 ? 25.643 5.322 -23.279 1.00 87.62 408 VAL A N 1
ATOM 3206 C CA . VAL A 1 408 ? 24.493 5.882 -24.009 1.00 87.62 408 VAL A CA 1
ATOM 3207 C C . VAL A 1 408 ? 23.253 5.996 -23.114 1.00 87.62 408 VAL A C 1
ATOM 3209 O O . VAL A 1 408 ? 22.621 7.049 -23.038 1.00 87.62 408 VAL A O 1
ATOM 3212 N N . LYS A 1 409 ? 22.875 4.920 -22.413 1.00 87.25 409 LYS A N 1
ATOM 3213 C CA . LYS A 1 409 ? 21.602 4.840 -21.673 1.00 87.25 409 LYS A CA 1
ATOM 3214 C C . LYS A 1 409 ? 21.633 5.591 -20.340 1.00 87.25 409 LYS A C 1
ATOM 3216 O O . LYS A 1 409 ? 20.574 5.992 -19.856 1.00 87.25 409 LYS A O 1
ATOM 3221 N N . SER A 1 410 ? 22.799 5.738 -19.712 1.00 89.69 410 SER A N 1
ATOM 3222 C CA . SER A 1 410 ? 22.947 6.460 -18.443 1.00 89.69 410 SER A CA 1
ATOM 3223 C C . SER A 1 410 ? 22.575 7.941 -18.587 1.00 89.69 410 SER A C 1
ATOM 3225 O O . SER A 1 410 ? 21.599 8.345 -17.953 1.00 89.69 410 SER A O 1
ATOM 3227 N N . PRO A 1 411 ? 23.207 8.735 -19.478 1.00 86.94 411 PRO A N 1
ATOM 3228 C CA . PRO A 1 411 ? 22.832 10.139 -19.658 1.00 86.94 411 PRO A CA 1
ATOM 3229 C C . PRO A 1 411 ? 21.432 10.316 -20.265 1.00 86.94 411 PRO A C 1
ATOM 3231 O O . PRO A 1 411 ? 20.745 11.274 -19.924 1.00 86.94 411 PRO A O 1
ATOM 3234 N N . ALA A 1 412 ? 20.978 9.398 -21.128 1.00 83.38 412 ALA A N 1
ATOM 3235 C CA . ALA A 1 412 ? 19.677 9.524 -21.790 1.00 83.38 412 ALA A CA 1
ATOM 3236 C C . ALA A 1 412 ? 18.481 9.198 -20.874 1.00 83.38 412 ALA A C 1
ATOM 3238 O O . ALA A 1 412 ? 17.449 9.865 -20.941 1.00 83.38 412 ALA A O 1
ATOM 3239 N N . PHE A 1 413 ? 18.597 8.166 -20.028 1.00 86.19 413 PHE A N 1
ATOM 3240 C CA . PHE A 1 413 ? 17.451 7.583 -19.306 1.00 86.19 413 PHE A CA 1
ATOM 3241 C C . PHE A 1 413 ? 17.706 7.330 -17.814 1.00 86.19 413 PHE A C 1
ATOM 3243 O O . PHE A 1 413 ? 16.833 6.799 -17.121 1.00 86.19 413 PHE A O 1
ATOM 3250 N N . GLY A 1 414 ? 18.902 7.656 -17.314 1.00 87.19 414 GLY A N 1
ATOM 3251 C CA . GLY A 1 414 ? 19.326 7.362 -15.945 1.00 87.19 414 GLY A CA 1
ATOM 3252 C C . GLY A 1 414 ? 19.630 5.881 -15.702 1.00 87.19 414 GLY A C 1
ATOM 3253 O O . GLY A 1 414 ? 19.437 5.392 -14.590 1.00 87.19 414 GLY A O 1
ATOM 3254 N N . CYS A 1 415 ? 20.044 5.134 -16.731 1.00 90.25 415 CYS A N 1
ATOM 3255 C CA . CYS A 1 415 ? 20.376 3.712 -16.608 1.00 90.25 415 CYS A CA 1
ATOM 3256 C C . CYS A 1 415 ? 21.328 3.428 -15.433 1.00 90.25 415 CYS A C 1
ATOM 3258 O O . CYS A 1 415 ? 22.320 4.122 -15.257 1.00 90.25 415 CYS A O 1
ATOM 3260 N N . GLN A 1 416 ? 21.042 2.368 -14.670 1.00 92.00 416 GLN A N 1
ATOM 3261 C CA . GLN A 1 416 ? 21.851 1.913 -13.526 1.00 92.00 416 GLN A CA 1
ATOM 3262 C C . GLN A 1 416 ? 22.587 0.585 -13.798 1.00 92.00 416 GLN A C 1
ATOM 3264 O O . GLN A 1 416 ? 22.977 -0.111 -12.868 1.00 92.00 416 GLN A O 1
ATOM 3269 N N . SER A 1 417 ? 22.702 0.182 -15.071 1.00 91.50 417 SER A N 1
ATOM 3270 C CA . SER A 1 417 ? 23.300 -1.092 -15.517 1.00 91.50 417 SER A CA 1
ATOM 3271 C C . SER A 1 417 ? 22.830 -2.335 -14.731 1.00 91.50 417 SER A C 1
ATOM 3273 O O . SER A 1 417 ? 23.604 -3.180 -14.284 1.00 91.50 417 SER A O 1
ATOM 3275 N N . CYS A 1 418 ? 21.513 -2.469 -14.538 1.00 90.75 418 CYS A N 1
ATOM 3276 C CA . CYS A 1 418 ? 20.941 -3.623 -13.828 1.00 90.75 418 CYS A CA 1
ATOM 3277 C C . CYS A 1 418 ? 20.892 -4.920 -14.660 1.00 90.75 418 CYS A C 1
ATOM 3279 O O . CYS A 1 418 ? 20.374 -5.917 -14.170 1.00 90.75 418 CYS A O 1
ATOM 3281 N N . GLY A 1 419 ? 21.313 -4.899 -15.931 1.00 89.94 419 GLY A N 1
ATOM 3282 C CA . GLY A 1 419 ? 21.230 -6.042 -16.855 1.00 89.94 419 GLY A CA 1
ATOM 3283 C C . GLY A 1 419 ? 19.816 -6.452 -17.302 1.00 89.94 419 GLY A C 1
ATOM 3284 O O . GLY A 1 419 ? 19.689 -7.243 -18.228 1.00 89.94 419 GLY A O 1
ATOM 3285 N N . ASN A 1 420 ? 18.759 -5.891 -16.700 1.00 90.19 420 ASN A N 1
ATOM 3286 C CA . ASN A 1 420 ? 17.353 -6.260 -16.913 1.00 90.19 420 ASN A CA 1
ATOM 3287 C C . ASN A 1 420 ? 16.548 -5.054 -17.431 1.00 90.19 420 ASN A C 1
ATOM 3289 O O . ASN A 1 420 ? 15.817 -4.407 -16.673 1.00 90.19 420 ASN A O 1
ATOM 3293 N N . CYS A 1 421 ? 16.750 -4.663 -18.688 1.00 89.75 421 CYS A N 1
ATOM 3294 C CA . CYS A 1 421 ? 16.254 -3.381 -19.190 1.00 89.75 421 CYS A CA 1
ATOM 3295 C C . CYS A 1 421 ? 14.744 -3.403 -19.482 1.00 89.75 421 CYS A C 1
ATOM 3297 O O . CYS A 1 421 ? 14.293 -4.087 -20.391 1.00 89.75 421 CYS A O 1
ATOM 3299 N N . VAL A 1 422 ? 13.992 -2.579 -18.746 1.00 90.44 422 VAL A N 1
ATOM 3300 C CA . VAL A 1 422 ? 12.527 -2.410 -18.876 1.00 90.44 422 VAL A CA 1
ATOM 3301 C C . VAL A 1 422 ? 12.133 -0.970 -19.225 1.00 90.44 422 VAL A C 1
ATOM 3303 O O . VAL A 1 422 ? 10.979 -0.577 -19.111 1.00 90.44 422 VAL A O 1
ATOM 3306 N N . ILE A 1 423 ? 13.093 -0.138 -19.644 1.00 88.62 423 ILE A N 1
ATOM 3307 C CA . ILE A 1 423 ? 12.818 1.267 -19.979 1.00 88.62 423 ILE A CA 1
ATOM 3308 C C . ILE A 1 423 ? 11.761 1.445 -21.082 1.00 88.62 423 ILE A C 1
ATOM 3310 O O . ILE A 1 423 ? 11.010 2.409 -20.973 1.00 88.62 423 ILE A O 1
ATOM 3314 N N . PRO A 1 424 ? 11.603 0.546 -22.082 1.00 84.44 424 PRO A N 1
ATOM 3315 C CA . PRO A 1 424 ? 10.535 0.706 -23.065 1.00 84.44 424 PRO A CA 1
ATOM 3316 C C . PRO A 1 424 ? 9.146 0.352 -22.505 1.00 84.44 424 PRO A C 1
ATOM 3318 O O . PRO A 1 424 ? 8.151 0.585 -23.176 1.00 84.44 424 PRO A O 1
ATOM 3321 N N . ASP A 1 425 ? 9.043 -0.286 -21.333 1.00 86.31 425 ASP A N 1
ATOM 3322 C CA . ASP A 1 425 ? 7.780 -0.442 -20.584 1.00 86.31 425 ASP A CA 1
ATOM 3323 C C . ASP A 1 425 ? 7.511 0.770 -19.689 1.00 86.31 425 ASP A C 1
ATOM 3325 O O . ASP A 1 425 ? 6.370 1.107 -19.397 1.00 86.31 425 ASP A O 1
ATOM 3329 N N . MET A 1 426 ? 8.581 1.436 -19.260 1.00 90.56 426 MET A N 1
ATOM 3330 C CA . MET A 1 426 ? 8.565 2.543 -18.308 1.00 90.56 426 MET A CA 1
ATOM 3331 C C . MET A 1 426 ? 8.715 3.898 -19.006 1.00 90.56 426 MET A C 1
ATOM 3333 O O . MET A 1 426 ? 9.359 4.796 -18.468 1.00 90.56 426 MET A O 1
ATOM 3337 N N . GLN A 1 427 ? 8.188 4.042 -20.227 1.00 88.50 427 GLN A N 1
ATOM 3338 C CA . GLN A 1 427 ? 8.183 5.313 -20.967 1.00 88.50 427 GLN A CA 1
ATOM 3339 C C . GLN A 1 427 ? 9.572 5.987 -21.026 1.00 88.50 427 GLN A C 1
ATOM 3341 O O . GLN A 1 427 ? 9.744 7.193 -20.816 1.00 88.50 427 GLN A O 1
ATOM 3346 N N . TYR A 1 428 ? 10.606 5.169 -21.237 1.00 87.50 428 TYR A N 1
ATOM 3347 C CA . TYR A 1 428 ? 12.015 5.561 -21.289 1.00 87.50 428 TYR A CA 1
ATOM 3348 C C . TYR A 1 428 ? 12.533 6.265 -20.024 1.00 87.50 428 TYR A C 1
ATOM 3350 O O . TYR A 1 428 ? 13.403 7.136 -20.082 1.00 87.50 428 TYR A O 1
ATOM 3358 N N . VAL A 1 429 ? 12.011 5.885 -18.858 1.00 89.75 429 VAL A N 1
ATOM 3359 C CA . VAL A 1 429 ? 12.531 6.265 -17.539 1.00 89.75 429 VAL A CA 1
ATOM 3360 C C . VAL A 1 429 ? 13.091 5.017 -16.868 1.00 89.75 429 VAL A C 1
ATOM 3362 O O . VAL A 1 429 ? 12.402 4.007 -16.749 1.00 89.75 429 VAL A O 1
ATOM 3365 N N . CYS A 1 430 ? 14.349 5.046 -16.415 1.00 92.19 430 CYS A N 1
ATOM 3366 C CA . CYS A 1 430 ? 14.907 3.902 -15.700 1.00 92.19 430 CYS A CA 1
ATOM 3367 C C . CYS A 1 430 ? 14.313 3.800 -14.279 1.00 92.19 430 CYS A C 1
ATOM 3369 O O . CYS A 1 430 ? 14.597 4.668 -13.442 1.00 92.19 430 CYS A O 1
ATOM 3371 N N . PRO A 1 431 ? 13.555 2.731 -13.950 1.00 93.12 431 PRO A N 1
ATOM 3372 C CA . PRO A 1 431 ? 12.906 2.600 -12.643 1.00 93.12 431 PRO A CA 1
ATOM 3373 C C . PRO A 1 431 ? 13.913 2.411 -11.500 1.00 93.12 431 PRO A C 1
ATOM 3375 O O . PRO A 1 431 ? 13.656 2.782 -10.359 1.00 93.12 431 PRO A O 1
ATOM 3378 N N . GLN A 1 432 ? 15.117 1.927 -11.820 1.00 91.88 432 GLN A N 1
ATOM 3379 C CA . GLN A 1 432 ? 16.215 1.754 -10.864 1.00 91.88 432 GLN A CA 1
ATOM 3380 C C . GLN A 1 432 ? 16.761 3.085 -10.324 1.00 91.88 432 GLN A C 1
ATOM 3382 O O . GLN A 1 432 ? 17.517 3.088 -9.363 1.00 91.88 432 GLN A O 1
ATOM 3387 N N . THR A 1 433 ? 16.367 4.221 -10.909 1.00 93.06 433 THR A N 1
ATOM 3388 C CA . THR A 1 433 ? 16.678 5.544 -10.351 1.00 93.06 433 THR A CA 1
ATOM 3389 C C . THR A 1 433 ? 15.767 5.927 -9.181 1.00 93.06 433 THR A C 1
ATOM 3391 O O . THR A 1 433 ? 16.005 6.956 -8.546 1.00 93.06 433 THR A O 1
ATOM 3394 N N . CYS A 1 434 ? 14.713 5.153 -8.899 1.00 93.94 434 CYS A N 1
ATOM 3395 C CA . CYS A 1 434 ? 13.931 5.279 -7.675 1.00 93.94 434 CYS A CA 1
ATOM 3396 C C . CYS A 1 434 ? 14.808 4.890 -6.473 1.00 93.94 434 CYS A C 1
ATOM 3398 O O . CYS A 1 434 ? 15.406 3.817 -6.511 1.00 93.94 434 CYS A O 1
ATOM 3400 N N . PRO A 1 435 ? 14.833 5.669 -5.377 1.00 92.62 435 PRO A N 1
ATOM 3401 C CA . PRO A 1 435 ? 15.569 5.285 -4.166 1.00 92.62 435 PRO A CA 1
ATOM 3402 C C . PRO A 1 435 ? 15.113 3.946 -3.564 1.00 92.62 435 PRO A C 1
ATOM 3404 O O . PRO A 1 435 ? 15.910 3.233 -2.968 1.00 92.62 435 PRO A O 1
ATOM 3407 N N . LYS A 1 436 ? 13.843 3.573 -3.774 1.00 92.44 436 LYS A N 1
ATOM 3408 C CA . LYS A 1 436 ? 13.284 2.262 -3.405 1.00 92.44 436 LYS A CA 1
ATOM 3409 C C . LYS A 1 436 ? 13.442 1.185 -4.492 1.00 92.44 436 LYS A C 1
ATOM 3411 O O . LYS A 1 436 ? 12.923 0.095 -4.328 1.00 92.44 436 LYS A O 1
ATOM 3416 N N . GLN A 1 437 ? 14.057 1.507 -5.634 1.00 90.75 437 GLN A N 1
ATOM 3417 C CA . GLN A 1 437 ? 14.273 0.622 -6.794 1.00 90.75 437 GLN A CA 1
ATOM 3418 C C . GLN A 1 437 ? 13.037 -0.150 -7.305 1.00 90.75 437 GLN A C 1
ATOM 3420 O O . GLN A 1 437 ? 13.182 -1.173 -7.973 1.00 90.75 437 GLN A O 1
ATOM 3425 N N . LEU A 1 438 ? 11.832 0.364 -7.034 1.00 93.62 438 LEU A N 1
ATOM 3426 C CA . LEU A 1 438 ? 10.560 -0.266 -7.404 1.00 93.62 438 LEU A CA 1
ATOM 3427 C C . LEU A 1 438 ? 10.478 -0.501 -8.913 1.00 93.62 438 LEU A C 1
ATOM 3429 O O . LEU A 1 438 ? 11.006 0.302 -9.685 1.00 93.62 438 LEU A O 1
ATOM 3433 N N . ARG A 1 439 ? 9.751 -1.536 -9.340 1.00 92.75 439 ARG A N 1
ATOM 3434 C CA . ARG A 1 439 ? 9.435 -1.776 -10.759 1.00 92.75 439 ARG A CA 1
ATOM 3435 C C . ARG A 1 439 ? 7.961 -1.572 -11.093 1.00 92.75 439 ARG A C 1
ATOM 3437 O O . ARG A 1 439 ? 7.630 -1.316 -12.246 1.00 92.75 439 ARG A O 1
ATOM 3444 N N . ASN A 1 440 ? 7.097 -1.578 -10.084 1.00 94.75 440 ASN A N 1
ATOM 3445 C CA . ASN A 1 440 ? 5.663 -1.338 -10.188 1.00 94.75 440 ASN A CA 1
ATOM 3446 C C . ASN A 1 440 ? 5.240 -0.210 -9.234 1.00 94.75 440 ASN A C 1
ATOM 3448 O O . ASN A 1 440 ? 4.411 -0.392 -8.336 1.00 94.75 440 ASN A O 1
ATOM 3452 N N . GLY A 1 441 ? 5.872 0.961 -9.357 1.00 89.81 441 GLY A N 1
ATOM 3453 C CA . GLY A 1 441 ? 5.476 2.143 -8.594 1.00 89.81 441 GLY A CA 1
ATOM 3454 C C . GLY A 1 441 ? 4.180 2.790 -9.104 1.00 89.81 441 GLY A C 1
ATOM 3455 O O . GLY A 1 441 ? 3.527 2.235 -9.986 1.00 89.81 441 GLY A O 1
ATOM 3456 N N . PRO A 1 442 ? 3.797 3.947 -8.538 1.00 94.31 442 PRO A N 1
ATOM 3457 C CA . PRO A 1 442 ? 4.478 4.678 -7.463 1.00 94.31 442 PRO A CA 1
ATOM 3458 C C . PRO A 1 442 ? 4.401 3.987 -6.089 1.00 94.31 442 PRO A C 1
ATOM 3460 O O . PRO A 1 442 ? 3.675 3.015 -5.883 1.00 94.31 442 PRO A O 1
ATOM 3463 N N . CYS A 1 443 ? 5.190 4.454 -5.119 1.00 93.69 443 CYS A N 1
ATOM 3464 C CA . CYS A 1 443 ? 4.958 4.144 -3.703 1.00 93.69 443 CYS A CA 1
ATOM 3465 C C . CYS A 1 443 ? 3.805 4.992 -3.145 1.00 93.69 443 CYS A C 1
ATOM 3467 O O . CYS A 1 443 ? 3.452 6.012 -3.730 1.00 93.69 443 CYS A O 1
ATOM 3469 N N . GLY A 1 444 ? 3.250 4.613 -1.991 1.00 90.62 444 GLY A N 1
ATOM 3470 C CA . GLY A 1 444 ? 2.217 5.412 -1.319 1.00 90.62 444 GLY A CA 1
ATOM 3471 C C . GLY A 1 444 ? 2.707 6.787 -0.848 1.00 90.62 444 GLY A C 1
ATOM 3472 O O . GLY A 1 444 ? 1.897 7.699 -0.713 1.00 90.62 444 GLY A O 1
ATOM 3473 N N . GLY A 1 445 ? 4.018 6.971 -0.652 1.00 90.44 445 GLY A N 1
ATOM 3474 C CA . GLY A 1 445 ? 4.585 8.206 -0.113 1.00 90.44 445 GLY A CA 1
ATOM 3475 C C . GLY A 1 445 ? 4.800 9.350 -1.100 1.00 90.44 445 GLY A C 1
ATOM 3476 O O . GLY A 1 445 ? 5.186 10.426 -0.656 1.00 90.44 445 GLY A O 1
ATOM 3477 N N . THR A 1 446 ? 4.543 9.175 -2.405 1.00 90.94 446 THR A N 1
ATOM 3478 C CA . THR A 1 446 ? 4.634 10.293 -3.365 1.00 90.94 446 THR A CA 1
ATOM 3479 C C . THR A 1 446 ? 3.772 11.459 -2.885 1.00 90.94 446 THR A C 1
ATOM 3481 O O . THR A 1 446 ? 2.621 11.244 -2.500 1.00 90.94 446 THR A O 1
ATOM 3484 N N . ASN A 1 447 ? 4.324 12.668 -2.858 1.00 88.69 447 ASN A N 1
ATOM 3485 C CA . ASN A 1 447 ? 3.654 13.824 -2.272 1.00 88.69 447 ASN A CA 1
ATOM 3486 C C . ASN A 1 447 ? 3.612 14.976 -3.272 1.00 88.69 447 ASN A C 1
ATOM 3488 O O . ASN A 1 447 ? 4.622 15.643 -3.483 1.00 88.69 447 ASN A O 1
ATOM 3492 N N . ASN A 1 448 ? 2.455 15.195 -3.893 1.00 87.56 448 ASN A N 1
ATOM 3493 C CA . ASN A 1 448 ? 2.247 16.233 -4.903 1.00 87.56 448 ASN A CA 1
ATOM 3494 C C . ASN A 1 448 ? 3.305 16.178 -6.015 1.00 87.56 448 ASN A C 1
ATOM 3496 O O . ASN A 1 448 ? 3.907 17.179 -6.395 1.00 87.56 448 ASN A O 1
ATOM 3500 N N . GLY A 1 449 ? 3.572 14.966 -6.494 1.00 88.94 449 GLY A N 1
ATOM 3501 C CA . GLY A 1 449 ? 4.554 14.687 -7.529 1.00 88.94 449 GLY A CA 1
ATOM 3502 C C . GLY A 1 449 ? 6.021 14.623 -7.070 1.00 88.94 449 GLY A C 1
ATOM 3503 O O . GLY A 1 449 ? 6.896 14.293 -7.874 1.00 88.94 449 GLY A O 1
ATOM 3504 N N . GLN A 1 450 ? 6.317 14.887 -5.794 1.00 91.94 450 GLN A N 1
ATOM 3505 C CA . GLN A 1 450 ? 7.663 14.796 -5.207 1.00 91.94 450 GLN A CA 1
ATOM 3506 C C . GLN A 1 450 ? 7.969 13.378 -4.699 1.00 91.94 450 GLN A C 1
ATOM 3508 O O . GLN A 1 450 ? 7.075 12.629 -4.291 1.00 91.94 450 GLN A O 1
ATOM 3513 N N . CYS A 1 451 ? 9.249 12.997 -4.696 1.00 93.38 451 CYS A N 1
ATOM 3514 C CA . CYS A 1 451 ? 9.713 11.743 -4.106 1.00 93.38 451 CYS A CA 1
ATOM 3515 C C . CYS A 1 451 ? 9.694 11.802 -2.568 1.00 93.38 451 CYS A C 1
ATOM 3517 O O . CYS A 1 451 ? 10.173 12.763 -1.981 1.00 93.38 451 CYS A O 1
ATOM 3519 N N . GLU A 1 452 ? 9.227 10.734 -1.906 1.00 90.19 452 GLU A N 1
ATOM 3520 C CA . GLU A 1 452 ? 9.226 10.669 -0.431 1.00 90.19 452 GLU A CA 1
ATOM 3521 C C . GLU A 1 452 ? 10.630 10.623 0.196 1.00 90.19 452 GLU A C 1
ATOM 3523 O O . GLU A 1 452 ? 10.795 10.987 1.354 1.00 90.19 452 GLU A O 1
ATOM 3528 N N . VAL A 1 453 ? 11.627 10.124 -0.544 1.00 91.31 453 VAL A N 1
ATOM 3529 C CA . VAL A 1 453 ? 12.984 9.885 -0.018 1.00 91.31 453 VAL A CA 1
ATOM 3530 C C . VAL A 1 453 ? 13.903 11.069 -0.298 1.00 91.31 453 VAL A C 1
ATOM 3532 O O . VAL A 1 453 ? 14.789 11.358 0.496 1.00 91.31 453 VAL A O 1
ATOM 3535 N N . ILE A 1 454 ? 13.704 11.733 -1.439 1.00 92.12 454 ILE A N 1
ATOM 3536 C CA . ILE A 1 454 ? 14.499 12.881 -1.890 1.00 92.12 454 ILE A CA 1
ATOM 3537 C C . ILE A 1 454 ? 13.502 14.003 -2.215 1.00 92.12 454 ILE A C 1
ATOM 3539 O O . ILE A 1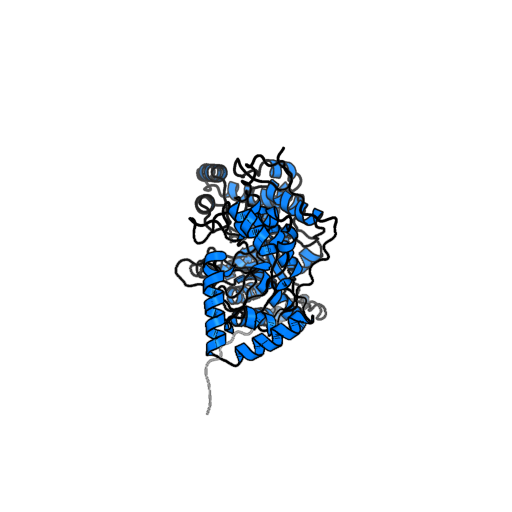 454 ? 13.039 14.070 -3.358 1.00 92.12 454 ILE A O 1
ATOM 3543 N N . PRO A 1 455 ? 13.110 14.825 -1.225 1.00 86.69 455 PRO A N 1
ATOM 3544 C CA . PRO A 1 455 ? 12.039 15.814 -1.370 1.00 86.69 455 PRO A CA 1
ATOM 3545 C C . PRO A 1 455 ? 12.278 16.869 -2.452 1.00 86.69 455 PRO A C 1
ATOM 3547 O O . PRO A 1 455 ? 11.323 17.451 -2.948 1.00 86.69 455 PRO A O 1
ATOM 3550 N N . GLU A 1 456 ? 13.529 17.114 -2.838 1.00 88.81 456 GLU A N 1
ATOM 3551 C CA . GLU A 1 456 ? 13.911 18.073 -3.882 1.00 88.81 456 GLU A CA 1
ATOM 3552 C C . GLU A 1 456 ? 13.740 17.495 -5.297 1.00 88.81 456 GLU A C 1
ATOM 3554 O O . GLU A 1 456 ? 13.935 18.186 -6.300 1.00 88.81 456 GLU A O 1
ATOM 3559 N N . ARG A 1 457 ? 13.417 16.200 -5.402 1.00 89.94 457 ARG A N 1
ATOM 3560 C CA . ARG A 1 457 ? 13.357 15.464 -6.660 1.00 89.94 457 ARG A CA 1
ATOM 3561 C C . ARG A 1 457 ? 11.922 15.068 -6.998 1.00 89.94 457 ARG A C 1
ATOM 3563 O O . ARG A 1 457 ? 11.288 14.289 -6.288 1.00 89.94 457 ARG A O 1
ATOM 3570 N N . SER A 1 458 ? 11.486 15.456 -8.198 1.00 91.12 458 SER A N 1
ATOM 3571 C CA . SER A 1 458 ? 10.263 14.929 -8.818 1.00 91.12 458 SER A CA 1
ATOM 3572 C C . SER A 1 458 ? 10.294 13.396 -8.896 1.00 91.12 458 SER A C 1
ATOM 3574 O O . SER A 1 458 ? 11.280 12.781 -9.328 1.00 91.12 458 SER A O 1
ATOM 3576 N N . CYS A 1 459 ? 9.197 12.774 -8.471 1.00 94.25 459 CYS A N 1
ATOM 3577 C CA . CYS A 1 459 ? 9.035 11.333 -8.465 1.00 94.25 459 CYS A CA 1
ATOM 3578 C C . CYS A 1 459 ? 9.136 10.779 -9.889 1.00 94.25 459 CYS A C 1
ATOM 3580 O O . CYS A 1 459 ? 8.469 11.234 -10.816 1.00 94.25 459 CYS A O 1
ATOM 3582 N N . ILE A 1 460 ? 9.947 9.737 -10.070 1.00 94.50 460 ILE A N 1
ATOM 3583 C CA . ILE A 1 460 ? 10.153 9.142 -11.396 1.00 94.50 460 ILE A CA 1
ATOM 3584 C C . ILE A 1 460 ? 8.854 8.605 -12.004 1.00 94.50 460 ILE A C 1
ATOM 3586 O O . ILE A 1 460 ? 8.697 8.618 -13.218 1.00 94.50 460 ILE A O 1
ATOM 3590 N N . TRP A 1 461 ? 7.917 8.170 -11.161 1.00 95.12 461 TRP A N 1
ATOM 3591 C CA . TRP A 1 461 ? 6.641 7.600 -11.577 1.00 95.12 461 TRP A CA 1
ATOM 3592 C C . TRP A 1 461 ? 5.683 8.668 -12.098 1.00 95.12 461 TRP A C 1
ATOM 3594 O O . TRP A 1 461 ? 4.896 8.386 -12.990 1.00 95.12 461 TRP A O 1
ATOM 3604 N N . VAL A 1 462 ? 5.815 9.909 -11.628 1.00 92.94 462 VAL A N 1
ATOM 3605 C CA . VAL A 1 462 ? 5.092 11.054 -12.198 1.00 92.94 462 VAL A CA 1
ATOM 3606 C C . VAL A 1 462 ? 5.572 11.298 -13.623 1.00 92.94 462 VAL A C 1
ATOM 3608 O O . VAL A 1 462 ? 4.757 11.381 -14.530 1.00 92.94 462 VAL A O 1
ATOM 3611 N N . LYS A 1 463 ? 6.890 11.261 -13.855 1.00 90.25 463 LYS A N 1
ATOM 3612 C CA . LYS A 1 463 ? 7.457 11.385 -15.209 1.00 90.25 463 LYS A CA 1
ATOM 3613 C C . LYS A 1 463 ? 7.011 10.256 -16.140 1.00 90.25 463 LYS A C 1
ATOM 3615 O O . LYS A 1 463 ? 6.730 10.501 -17.309 1.00 90.25 463 LYS A O 1
ATOM 3620 N N . VAL A 1 464 ? 6.958 9.018 -15.637 1.00 93.12 464 VAL A N 1
ATOM 3621 C CA . VAL A 1 464 ? 6.429 7.868 -16.395 1.00 93.12 464 VAL A CA 1
ATOM 3622 C C . VAL A 1 464 ? 4.967 8.110 -16.773 1.00 93.12 464 VAL A C 1
ATOM 3624 O O . VAL A 1 464 ? 4.607 7.939 -17.936 1.00 93.12 464 VAL A O 1
ATOM 3627 N N . TYR A 1 465 ? 4.148 8.554 -15.816 1.00 93.19 465 TYR A N 1
ATOM 3628 C CA . TYR A 1 465 ? 2.740 8.871 -16.042 1.00 93.19 465 TYR A CA 1
ATOM 3629 C C . TYR A 1 465 ? 2.555 9.976 -17.083 1.00 93.19 465 TYR A C 1
ATOM 3631 O O . TYR A 1 465 ? 1.806 9.803 -18.038 1.00 93.19 465 TYR A O 1
ATOM 3639 N N . GLU A 1 466 ? 3.266 11.094 -16.942 1.00 89.19 466 GLU A N 1
ATOM 3640 C CA . GLU A 1 466 ? 3.171 12.240 -17.851 1.00 89.19 466 GLU A CA 1
ATOM 3641 C C . GLU A 1 466 ? 3.537 11.863 -19.289 1.00 89.19 466 GLU A C 1
ATOM 3643 O O . GLU A 1 466 ? 2.847 12.262 -20.230 1.00 89.19 466 GLU A O 1
ATOM 3648 N N . ARG A 1 467 ? 4.583 11.046 -19.472 1.00 88.19 467 ARG A N 1
ATOM 3649 C CA . ARG A 1 467 ? 4.983 10.546 -20.794 1.00 88.19 467 ARG A CA 1
ATOM 3650 C C . ARG A 1 467 ? 3.960 9.586 -21.389 1.00 88.19 467 ARG A C 1
ATOM 3652 O O . ARG A 1 467 ? 3.609 9.758 -22.554 1.00 88.19 467 ARG A O 1
ATOM 3659 N N . ALA A 1 468 ? 3.441 8.643 -20.599 1.00 88.75 468 ALA A N 1
ATOM 3660 C CA . ALA A 1 468 ? 2.377 7.743 -21.044 1.00 88.75 468 ALA A CA 1
ATOM 3661 C C . ALA A 1 468 ? 1.112 8.521 -21.423 1.00 88.75 468 ALA A C 1
ATOM 3663 O O . ALA A 1 468 ? 0.521 8.262 -22.467 1.00 88.75 468 ALA A O 1
ATOM 3664 N N . LYS A 1 469 ? 0.717 9.516 -20.620 1.00 87.56 469 LYS A N 1
ATOM 3665 C CA . LYS A 1 469 ? -0.429 10.382 -20.917 1.00 87.56 469 LYS A CA 1
ATOM 3666 C C . LYS A 1 469 ? -0.227 11.142 -22.224 1.00 87.56 469 LYS A C 1
ATOM 3668 O O . LYS A 1 469 ? -1.115 11.139 -23.069 1.00 87.56 469 LYS A O 1
ATOM 3673 N N . ALA A 1 470 ? 0.943 11.749 -22.420 1.00 83.00 470 ALA A N 1
ATOM 3674 C CA . ALA A 1 470 ? 1.263 12.469 -23.650 1.00 83.00 470 ALA A CA 1
ATOM 3675 C C . ALA A 1 470 ? 1.314 11.561 -24.891 1.00 83.00 470 ALA A C 1
ATOM 3677 O O . ALA A 1 470 ? 1.050 12.031 -25.995 1.00 83.00 470 ALA A O 1
ATOM 3678 N N . ALA A 1 471 ? 1.642 10.279 -24.713 1.00 80.38 471 ALA A N 1
ATOM 3679 C CA . ALA A 1 471 ? 1.627 9.265 -25.766 1.00 80.38 471 ALA A CA 1
ATOM 3680 C C . ALA A 1 471 ? 0.257 8.579 -25.948 1.00 80.38 471 ALA A C 1
ATOM 3682 O O . ALA A 1 471 ? 0.110 7.771 -26.858 1.00 80.38 471 ALA A O 1
ATOM 3683 N N . ASN A 1 472 ? -0.747 8.891 -25.114 1.00 81.75 472 ASN A N 1
ATOM 3684 C CA . ASN A 1 472 ? -2.026 8.175 -25.046 1.00 81.75 472 ASN A CA 1
ATOM 3685 C C . ASN A 1 472 ? -1.868 6.660 -24.758 1.00 81.75 472 ASN A C 1
ATOM 3687 O O . ASN A 1 472 ? -2.622 5.828 -25.257 1.00 81.75 472 ASN A O 1
ATOM 3691 N N . GLU A 1 473 ? -0.882 6.304 -23.930 1.00 85.62 473 GLU A N 1
ATOM 3692 C CA . GLU A 1 473 ? -0.507 4.931 -23.560 1.00 85.62 473 GLU A CA 1
ATOM 3693 C C . GLU A 1 473 ? -0.722 4.645 -22.058 1.00 85.62 473 GLU A C 1
ATOM 3695 O O . GLU A 1 473 ? -0.052 3.793 -21.482 1.00 85.62 473 GLU A O 1
ATOM 3700 N N . LEU A 1 474 ? -1.640 5.339 -21.371 1.00 89.06 474 LEU A N 1
ATOM 3701 C CA . LEU A 1 474 ? -1.849 5.142 -19.922 1.00 89.06 474 LEU A CA 1
ATOM 3702 C C . LEU A 1 474 ? -2.186 3.691 -19.540 1.00 89.06 474 LEU A C 1
ATOM 3704 O O . LEU A 1 474 ? -1.710 3.204 -18.515 1.00 89.06 474 LEU A O 1
ATOM 3708 N N . GLU A 1 475 ? -2.928 2.973 -20.386 1.00 88.31 475 GLU A N 1
ATOM 3709 C CA . GLU A 1 475 ? -3.225 1.546 -20.188 1.00 88.31 475 GLU A CA 1
ATOM 3710 C C . GLU A 1 475 ? -1.954 0.684 -20.136 1.00 88.31 475 GLU A C 1
ATOM 3712 O O . GLU A 1 475 ? -1.902 -0.312 -19.414 1.00 88.31 475 GLU A O 1
ATOM 3717 N N . SER A 1 476 ? -0.880 1.086 -20.831 1.00 87.44 476 SER A N 1
ATOM 3718 C CA . SER A 1 476 ? 0.389 0.351 -20.819 1.00 87.44 476 SER A CA 1
ATOM 3719 C C . SER A 1 476 ? 1.018 0.316 -19.423 1.00 87.44 476 SER A C 1
ATOM 3721 O O . SER A 1 476 ? 1.813 -0.573 -19.119 1.00 87.44 476 SER A O 1
ATOM 3723 N N . LEU A 1 477 ? 0.664 1.261 -18.545 1.00 92.06 477 LEU A N 1
ATOM 3724 C CA . LEU A 1 477 ? 1.182 1.322 -17.181 1.00 92.06 477 LEU A CA 1
ATOM 3725 C C . LEU A 1 477 ? 0.614 0.223 -16.276 1.00 92.06 477 LEU A C 1
ATOM 3727 O O . LEU A 1 477 ? 1.190 -0.018 -15.210 1.00 92.06 477 LEU A O 1
ATOM 3731 N N . LYS A 1 478 ? -0.454 -0.468 -16.703 1.00 91.56 478 LYS A N 1
ATOM 3732 C CA . LYS A 1 478 ? -1.035 -1.641 -16.029 1.00 91.56 478 LYS A CA 1
ATOM 3733 C C . LYS A 1 478 ? -0.202 -2.912 -16.229 1.00 91.56 478 LYS A C 1
ATOM 3735 O O . LYS A 1 478 ? -0.360 -3.868 -15.477 1.00 91.56 478 LYS A O 1
ATOM 3740 N N . VAL A 1 479 ? 0.752 -2.919 -17.163 1.00 89.75 479 VAL A N 1
ATOM 3741 C CA . VAL A 1 479 ? 1.630 -4.073 -17.421 1.00 89.75 479 VAL A CA 1
ATOM 3742 C C . VAL A 1 479 ? 2.525 -4.362 -16.216 1.00 89.75 479 VAL A C 1
ATOM 3744 O O . VAL A 1 479 ? 3.319 -3.513 -15.803 1.00 89.75 479 VAL A O 1
ATOM 3747 N N . TYR A 1 480 ? 2.410 -5.564 -15.646 1.00 91.88 480 TYR A N 1
ATOM 3748 C CA . TYR A 1 480 ? 3.282 -6.037 -14.570 1.00 91.88 480 TYR A CA 1
ATOM 3749 C C . TYR A 1 480 ? 4.737 -6.130 -15.031 1.00 91.88 480 TYR A C 1
ATOM 3751 O O . TYR A 1 480 ? 5.034 -6.737 -16.061 1.00 91.88 480 TYR A O 1
ATOM 3759 N N . ILE A 1 481 ? 5.644 -5.562 -14.239 1.00 92.31 481 ILE A N 1
ATOM 3760 C CA . ILE A 1 481 ? 7.082 -5.640 -14.476 1.00 92.31 481 ILE A CA 1
ATOM 3761 C C . ILE A 1 481 ? 7.699 -6.573 -13.433 1.00 92.31 481 ILE A C 1
ATOM 3763 O O . ILE A 1 481 ? 7.609 -6.262 -12.246 1.00 92.31 481 ILE A O 1
ATOM 3767 N N . PRO A 1 482 ? 8.346 -7.678 -13.834 1.00 90.19 482 PRO A N 1
ATOM 3768 C CA . PRO A 1 482 ? 8.942 -8.601 -12.882 1.00 90.19 482 PRO A CA 1
ATOM 3769 C C . PRO A 1 482 ? 10.231 -8.049 -12.259 1.00 90.19 482 PRO A C 1
ATOM 3771 O O . PRO A 1 482 ? 10.921 -7.217 -12.879 1.00 90.19 482 PRO A O 1
ATOM 3774 N N . PRO A 1 483 ? 10.610 -8.576 -11.082 1.00 87.88 483 PRO A N 1
ATOM 3775 C CA . PRO A 1 483 ? 11.802 -8.154 -10.360 1.00 87.88 483 PRO A CA 1
ATOM 3776 C C . PRO A 1 483 ? 13.081 -8.425 -11.162 1.00 87.88 483 PRO A C 1
ATOM 3778 O O . PRO A 1 483 ? 13.146 -9.396 -11.927 1.00 87.88 483 PRO A O 1
ATOM 3781 N N . PRO A 1 484 ? 14.118 -7.578 -11.014 1.00 87.19 484 PRO A N 1
ATOM 3782 C CA . PRO A 1 484 ? 15.371 -7.763 -11.734 1.00 87.19 484 PRO A CA 1
ATOM 3783 C C . PRO A 1 484 ? 16.083 -9.038 -11.272 1.00 87.19 484 PRO A C 1
ATOM 3785 O O . PRO A 1 484 ? 16.168 -9.306 -10.076 1.00 87.19 484 PRO A O 1
ATOM 3788 N N . ASP A 1 485 ? 16.689 -9.774 -12.202 1.00 86.62 485 ASP A N 1
ATOM 3789 C CA . ASP A 1 485 ? 17.705 -10.764 -11.851 1.00 86.62 485 ASP A CA 1
ATOM 3790 C C . ASP A 1 485 ? 19.000 -10.034 -11.459 1.00 86.62 485 ASP A C 1
ATOM 3792 O O . ASP A 1 485 ? 19.726 -9.510 -12.312 1.00 86.62 485 ASP A O 1
ATOM 3796 N N . ARG A 1 486 ? 19.267 -9.958 -10.151 1.00 85.56 486 ARG A N 1
ATOM 3797 C CA . ARG A 1 486 ? 20.411 -9.225 -9.590 1.00 85.56 486 ARG A CA 1
ATOM 3798 C C . ARG A 1 486 ? 21.763 -9.812 -10.012 1.00 85.56 486 ARG A C 1
ATOM 3800 O O . ARG A 1 486 ? 22.744 -9.068 -10.006 1.00 85.56 486 ARG A O 1
ATOM 3807 N N . SER A 1 487 ? 21.819 -11.079 -10.440 1.00 86.81 487 SER A N 1
ATOM 3808 C CA . SER A 1 487 ? 23.054 -11.710 -10.938 1.00 86.81 487 SER A CA 1
ATOM 3809 C C . SER A 1 487 ? 23.558 -11.096 -12.250 1.00 86.81 487 SER A C 1
ATOM 3811 O O . SER A 1 487 ? 24.738 -11.192 -12.570 1.00 86.81 487 SER A O 1
ATOM 3813 N N . LEU A 1 488 ? 22.685 -10.401 -12.987 1.00 90.38 488 LEU A N 1
ATOM 3814 C CA . LEU A 1 488 ? 22.999 -9.764 -14.269 1.00 90.38 488 LEU A CA 1
ATOM 3815 C C . LEU A 1 488 ? 23.505 -8.325 -14.130 1.00 90.38 488 LEU A C 1
ATOM 3817 O O . LEU A 1 488 ? 23.704 -7.637 -15.135 1.00 90.38 488 LEU A O 1
ATOM 3821 N N . LYS A 1 489 ? 23.678 -7.816 -12.909 1.00 91.31 489 LYS A N 1
ATOM 3822 C CA . LYS A 1 489 ? 24.166 -6.451 -12.702 1.00 91.31 489 LYS A CA 1
ATOM 3823 C C . LYS A 1 489 ? 25.541 -6.271 -13.359 1.00 91.31 489 LYS A C 1
ATOM 3825 O O . LYS A 1 489 ? 26.435 -7.085 -13.160 1.00 91.31 489 LYS A O 1
ATOM 3830 N N . GLY A 1 490 ? 25.708 -5.194 -14.129 1.00 90.12 490 GLY A N 1
ATOM 3831 C CA . GLY A 1 490 ? 26.944 -4.922 -14.872 1.00 90.12 490 GLY A CA 1
ATOM 3832 C C . GLY A 1 490 ? 27.139 -5.793 -16.119 1.00 90.12 490 GLY A C 1
ATOM 3833 O O . GLY A 1 490 ? 28.259 -5.907 -16.610 1.00 90.12 490 GLY A O 1
ATOM 3834 N N . THR A 1 491 ? 26.072 -6.417 -16.630 1.00 92.44 491 THR A N 1
ATOM 3835 C CA . THR A 1 491 ? 26.076 -7.130 -17.918 1.00 92.44 491 THR A CA 1
ATOM 3836 C C . THR A 1 491 ? 25.219 -6.398 -18.957 1.00 92.44 491 THR A C 1
ATOM 3838 O O . THR A 1 491 ? 24.309 -5.636 -18.618 1.00 92.44 491 THR A O 1
ATOM 3841 N N . SER A 1 492 ? 25.512 -6.625 -20.241 1.00 92.31 492 SER A N 1
ATOM 3842 C CA . SER A 1 492 ? 24.792 -6.016 -21.366 1.00 92.31 492 SER A CA 1
ATOM 3843 C C . SER A 1 492 ? 23.319 -6.427 -21.363 1.00 92.31 492 SER A C 1
ATOM 3845 O O . SER A 1 492 ? 22.978 -7.610 -21.429 1.00 92.31 492 SER A O 1
ATOM 3847 N N . ALA A 1 493 ? 22.424 -5.437 -21.351 1.00 90.00 493 ALA A N 1
ATOM 3848 C CA . ALA A 1 493 ? 20.998 -5.718 -21.399 1.00 90.00 493 ALA A CA 1
ATOM 3849 C C . ALA A 1 493 ? 20.555 -6.215 -22.782 1.00 90.00 493 ALA A C 1
ATOM 3851 O O . ALA A 1 493 ? 19.557 -6.923 -22.864 1.00 90.00 493 ALA A O 1
ATOM 3852 N N . TRP A 1 494 ? 21.272 -5.871 -23.860 1.00 89.31 494 TRP A N 1
ATOM 3853 C CA . TRP A 1 494 ? 21.001 -6.429 -25.189 1.00 89.31 494 TRP A CA 1
ATOM 3854 C C . TRP A 1 494 ? 21.371 -7.910 -25.261 1.00 89.31 494 TRP A C 1
ATOM 3856 O O . TRP A 1 494 ? 20.550 -8.711 -25.703 1.00 89.31 494 TRP A O 1
ATOM 3866 N N . ILE A 1 495 ? 22.548 -8.296 -24.758 1.00 90.62 495 ILE A N 1
ATOM 3867 C CA . ILE A 1 495 ? 22.923 -9.713 -24.646 1.00 90.62 495 ILE A CA 1
ATOM 3868 C C . ILE A 1 495 ? 21.852 -10.464 -23.856 1.00 90.62 495 ILE A C 1
ATOM 3870 O O . ILE A 1 495 ? 21.324 -11.470 -24.331 1.00 90.62 495 ILE A O 1
ATOM 3874 N N . ASN A 1 496 ? 21.459 -9.938 -22.695 1.00 91.00 496 ASN A N 1
ATOM 3875 C CA . ASN A 1 496 ? 20.450 -10.596 -21.872 1.00 91.00 496 ASN A CA 1
ATOM 3876 C C . ASN A 1 496 ? 19.083 -10.675 -22.561 1.00 91.00 496 ASN A C 1
ATOM 3878 O O . ASN A 1 496 ? 18.427 -11.711 -22.461 1.00 91.00 496 ASN A O 1
ATOM 3882 N N . TYR A 1 497 ? 18.698 -9.641 -23.319 1.00 87.44 497 TYR A N 1
ATOM 3883 C CA . TYR A 1 497 ? 17.469 -9.621 -24.111 1.00 87.44 497 TYR A CA 1
ATOM 3884 C C . TYR A 1 497 ? 17.418 -10.759 -25.126 1.00 87.44 497 TYR A C 1
ATOM 3886 O O . TYR A 1 497 ? 16.440 -11.506 -25.158 1.00 87.44 497 TYR A O 1
ATOM 3894 N N . PHE A 1 498 ? 18.451 -10.895 -25.958 1.00 87.88 498 PHE A N 1
ATOM 3895 C CA . PHE A 1 498 ? 18.441 -11.861 -27.059 1.00 87.88 498 PHE A CA 1
ATOM 3896 C C . PHE A 1 498 ? 18.739 -13.291 -26.602 1.00 87.88 498 PHE A C 1
ATOM 3898 O O . PHE A 1 498 ? 18.311 -14.250 -27.248 1.00 87.88 498 PHE A O 1
ATOM 3905 N N . LEU A 1 499 ? 19.436 -13.447 -25.474 1.00 88.81 499 LEU A N 1
ATOM 3906 C CA . LEU A 1 499 ? 19.719 -14.745 -24.865 1.00 88.81 499 LEU A CA 1
ATOM 3907 C C . LEU A 1 499 ? 18.660 -15.190 -23.847 1.00 88.81 499 LEU A C 1
ATOM 3909 O O . LEU A 1 499 ? 18.845 -16.229 -23.220 1.00 88.81 499 LEU A O 1
ATOM 3913 N N . ASN A 1 500 ? 17.552 -14.453 -23.701 1.00 86.69 500 ASN A N 1
ATOM 3914 C CA . ASN A 1 500 ? 16.473 -14.752 -22.750 1.00 86.69 500 ASN A CA 1
ATOM 3915 C C . ASN A 1 500 ? 16.972 -14.896 -21.302 1.00 86.69 500 ASN A C 1
ATOM 3917 O O . ASN A 1 500 ? 16.531 -15.775 -20.559 1.00 86.69 500 ASN A O 1
ATOM 3921 N N . ARG A 1 501 ? 17.933 -14.057 -20.907 1.00 86.19 501 ARG A N 1
ATOM 3922 C CA . ARG A 1 501 ? 18.505 -14.077 -19.560 1.00 86.19 501 ARG A CA 1
ATOM 3923 C C . ARG A 1 501 ? 17.851 -13.083 -18.627 1.00 86.19 501 ARG A C 1
ATOM 3925 O O . ARG A 1 501 ? 18.024 -13.252 -17.441 1.00 86.19 501 ARG A O 1
ATOM 3932 N N . ASP A 1 502 ? 17.161 -12.048 -19.066 1.00 86.38 502 ASP A N 1
ATOM 3933 C CA . ASP A 1 502 ? 16.574 -11.082 -18.135 1.00 86.38 502 ASP A CA 1
ATOM 3934 C C . ASP A 1 502 ? 15.092 -11.339 -17.845 1.00 86.38 502 ASP A C 1
ATOM 3936 O O . ASP A 1 502 ? 14.392 -12.008 -18.602 1.00 86.38 502 ASP A O 1
ATOM 3940 N N . SER A 1 503 ? 14.616 -10.775 -16.735 1.00 84.75 503 SER A N 1
ATOM 3941 C CA . SER A 1 503 ? 13.203 -10.803 -16.351 1.00 84.75 503 SER A CA 1
ATOM 3942 C C . SER A 1 503 ? 12.449 -9.622 -16.966 1.00 84.75 503 SER A C 1
ATOM 3944 O O . SER A 1 503 ? 12.829 -8.461 -16.758 1.00 84.75 503 SER A O 1
ATOM 3946 N N . ARG A 1 504 ? 11.344 -9.896 -17.670 1.00 83.56 504 ARG A N 1
ATOM 3947 C CA . ARG A 1 504 ? 10.509 -8.870 -18.325 1.00 83.56 504 ARG A CA 1
ATOM 3948 C C . ARG A 1 504 ? 9.031 -9.264 -18.440 1.00 83.56 504 ARG A C 1
ATOM 3950 O O . ARG A 1 504 ? 8.710 -10.438 -18.250 1.00 83.56 504 ARG A O 1
ATOM 3957 N N . PRO A 1 505 ? 8.134 -8.321 -18.781 1.00 82.88 505 PRO A N 1
ATOM 3958 C CA . PRO A 1 505 ? 6.731 -8.646 -19.032 1.00 82.88 505 PRO A CA 1
ATOM 3959 C C . PRO A 1 505 ? 6.586 -9.770 -20.066 1.00 82.88 505 PRO A C 1
ATOM 3961 O O . PRO A 1 505 ? 7.287 -9.771 -21.078 1.00 82.88 505 PRO A O 1
ATOM 3964 N N . GLY A 1 506 ? 5.728 -10.756 -19.788 1.00 75.25 506 GLY A N 1
ATOM 3965 C CA . GLY A 1 506 ? 5.514 -11.933 -20.645 1.00 75.25 506 GLY A CA 1
ATOM 3966 C C . GLY A 1 506 ? 6.626 -12.994 -20.621 1.00 75.25 506 GLY A C 1
ATOM 3967 O O . GLY A 1 506 ? 6.414 -14.100 -21.106 1.00 75.25 506 GLY A O 1
ATOM 3968 N N . ARG A 1 507 ? 7.796 -12.691 -20.041 1.00 71.69 507 ARG A N 1
ATOM 3969 C CA . ARG A 1 507 ? 8.914 -13.629 -19.832 1.00 71.69 507 ARG A CA 1
ATOM 3970 C C . ARG A 1 507 ? 9.533 -13.441 -18.437 1.00 71.69 507 ARG A C 1
ATOM 3972 O O . ARG A 1 507 ? 10.677 -12.987 -18.322 1.00 71.69 507 ARG A O 1
ATOM 3979 N N . PRO A 1 508 ? 8.798 -13.726 -17.352 1.00 67.62 508 PRO A N 1
ATOM 3980 C CA . PRO A 1 508 ? 9.409 -13.814 -16.033 1.00 67.62 508 PRO A CA 1
ATOM 3981 C C . PRO A 1 508 ? 10.336 -15.045 -15.971 1.00 67.62 508 PRO A C 1
ATOM 3983 O O . PRO A 1 508 ? 9.977 -16.125 -16.438 1.00 67.62 508 PRO A O 1
ATOM 3986 N N . LYS A 1 509 ? 11.550 -14.904 -15.422 1.00 63.03 509 LYS A N 1
ATOM 3987 C CA . LYS A 1 509 ? 12.435 -16.058 -15.179 1.00 63.03 509 LYS A CA 1
ATOM 3988 C C . LYS A 1 509 ? 11.855 -16.971 -14.085 1.00 63.03 509 LYS A C 1
ATOM 3990 O O . LYS A 1 509 ? 11.244 -16.473 -13.143 1.00 63.03 509 LYS A O 1
ATOM 3995 N N . LEU A 1 510 ? 12.085 -18.283 -14.255 1.00 46.28 510 LEU A N 1
ATOM 3996 C CA . LEU A 1 510 ? 11.624 -19.435 -13.452 1.00 46.28 510 LEU A CA 1
ATOM 3997 C C . LEU A 1 510 ? 11.240 -19.113 -11.997 1.00 46.28 510 LEU A C 1
ATOM 3999 O O . LEU A 1 510 ? 12.052 -18.602 -11.228 1.00 46.28 510 LEU A O 1
ATOM 4003 N N . GLY A 1 511 ? 10.005 -19.476 -11.644 1.00 49.12 511 GLY A N 1
ATOM 4004 C CA . GLY A 1 511 ? 9.372 -19.236 -10.346 1.00 49.12 511 GLY A CA 1
ATOM 4005 C C . GLY A 1 511 ? 8.094 -18.412 -10.479 1.00 49.12 511 GLY A C 1
ATOM 4006 O O . GLY A 1 511 ? 7.100 -18.771 -9.865 1.00 49.12 511 GLY A O 1
ATOM 4007 N N . ALA A 1 512 ? 8.084 -17.413 -11.372 1.00 40.19 512 ALA A N 1
ATOM 4008 C CA . ALA A 1 512 ? 6.974 -16.472 -11.470 1.00 40.19 512 ALA A CA 1
ATOM 4009 C C . ALA A 1 512 ? 5.951 -16.765 -12.584 1.00 40.19 512 ALA A C 1
ATOM 4011 O O . ALA A 1 512 ? 6.333 -16.780 -13.757 1.00 40.19 512 ALA A O 1
ATOM 4012 N N . PRO A 1 513 ? 4.647 -16.967 -12.282 1.00 38.59 513 PRO A N 1
ATOM 4013 C CA . PRO A 1 513 ? 3.601 -16.932 -13.279 1.00 38.59 513 PRO A CA 1
ATOM 4014 C C . PRO A 1 513 ? 3.489 -15.506 -13.818 1.00 38.59 513 PRO A C 1
ATOM 4016 O O . PRO A 1 513 ? 3.638 -14.510 -13.110 1.00 38.59 513 PRO A O 1
ATOM 4019 N N . THR A 1 514 ? 3.214 -15.408 -15.112 1.00 43.53 514 THR A N 1
ATOM 4020 C CA . THR A 1 514 ? 2.861 -14.129 -15.723 1.00 43.53 514 THR A CA 1
ATOM 4021 C C . THR A 1 514 ? 1.427 -13.821 -15.293 1.00 43.53 514 THR A C 1
ATOM 4023 O O . THR A 1 514 ? 0.545 -14.607 -15.650 1.00 43.53 514 THR A O 1
ATOM 4026 N N . PRO A 1 515 ? 1.138 -12.736 -14.544 1.00 47.66 515 PRO A N 1
ATOM 4027 C CA . PRO A 1 515 ? -0.247 -12.338 -14.342 1.00 47.66 515 PRO A CA 1
ATOM 4028 C C . PRO A 1 515 ? -0.859 -12.117 -15.723 1.00 47.66 515 PRO A C 1
ATOM 4030 O O . PRO A 1 515 ? -0.302 -11.384 -16.546 1.00 47.66 515 PRO A O 1
ATOM 4033 N N . THR A 1 516 ? -1.958 -12.817 -16.010 1.00 38.66 516 THR A N 1
ATOM 4034 C CA . THR A 1 516 ? -2.652 -12.648 -17.287 1.00 38.66 516 THR A CA 1
ATOM 4035 C C . THR A 1 516 ? -3.146 -11.204 -17.313 1.00 38.66 516 THR A C 1
ATOM 4037 O O . THR A 1 516 ? -3.879 -10.822 -16.397 1.00 38.66 516 THR A O 1
ATOM 4040 N N . PRO A 1 517 ? -2.719 -10.366 -18.277 1.00 38.94 517 PRO A N 1
ATOM 4041 C CA . PRO A 1 517 ? -3.272 -9.027 -18.385 1.00 38.94 517 PRO A CA 1
ATOM 4042 C C . PRO A 1 517 ? -4.787 -9.175 -18.515 1.00 38.94 517 PRO A C 1
ATOM 4044 O O . PRO A 1 517 ? -5.259 -9.957 -19.343 1.00 38.94 517 PRO A O 1
ATOM 4047 N N . ALA A 1 518 ? -5.544 -8.477 -17.664 1.00 38.22 518 ALA A N 1
ATOM 4048 C CA . ALA A 1 518 ? -6.990 -8.428 -17.818 1.00 38.22 518 ALA A CA 1
ATOM 4049 C C . ALA A 1 518 ? -7.289 -8.018 -19.272 1.00 38.22 518 ALA A C 1
ATOM 4051 O O . ALA A 1 518 ? -6.614 -7.113 -19.778 1.00 38.22 518 ALA A O 1
ATOM 4052 N N . PRO A 1 519 ? -8.224 -8.688 -19.972 1.00 30.59 519 PRO A N 1
ATOM 4053 C CA . PRO A 1 519 ? -8.567 -8.300 -21.330 1.00 30.59 519 PRO A CA 1
ATOM 40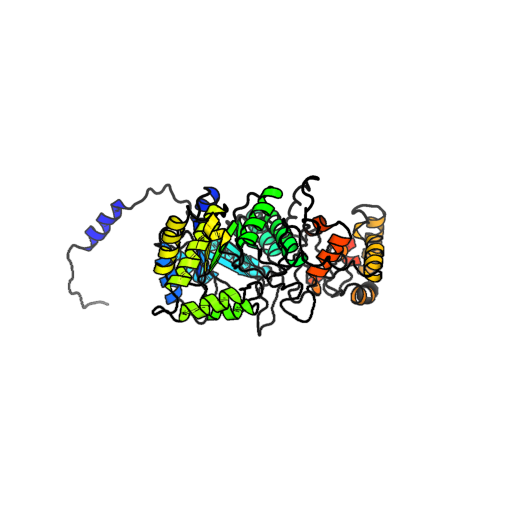54 C C . PRO A 1 519 ? -8.946 -6.819 -21.321 1.00 30.59 519 PRO A C 1
ATOM 4056 O O . PRO A 1 519 ? -9.859 -6.413 -20.600 1.00 30.59 519 PRO A O 1
ATOM 4059 N N . ILE A 1 520 ? -8.203 -6.015 -22.084 1.00 36.44 520 ILE A N 1
ATOM 4060 C CA . ILE A 1 520 ? -8.496 -4.598 -22.284 1.00 36.44 520 ILE A CA 1
ATOM 4061 C C . ILE A 1 520 ? -9.832 -4.565 -23.025 1.00 36.44 520 ILE A C 1
ATOM 4063 O O . ILE A 1 520 ? -9.879 -4.795 -24.232 1.00 36.44 520 ILE A O 1
ATOM 4067 N N . LYS A 1 521 ? -10.936 -4.345 -22.309 1.00 35.69 521 LYS A N 1
ATOM 4068 C CA . LYS A 1 521 ? -12.202 -4.021 -22.965 1.00 35.69 521 LYS A CA 1
ATOM 4069 C C . LYS A 1 521 ? -11.995 -2.659 -23.626 1.00 35.69 521 LYS A C 1
ATOM 4071 O O . LYS A 1 521 ? -11.621 -1.710 -22.946 1.00 35.69 521 LYS A O 1
ATOM 4076 N N . GLU A 1 522 ? -12.231 -2.537 -24.933 1.00 36.00 522 GLU A N 1
ATOM 4077 C CA . GLU A 1 522 ? -12.082 -1.258 -25.660 1.00 36.00 522 GLU A CA 1
ATOM 4078 C C . GLU A 1 522 ? -12.919 -0.111 -25.052 1.00 36.00 522 GLU A C 1
ATOM 4080 O O . GLU A 1 522 ? -12.608 1.066 -25.249 1.00 36.00 522 GLU A O 1
ATOM 4085 N N . GLU A 1 523 ? -13.933 -0.447 -24.249 1.00 36.81 523 GLU A N 1
ATOM 4086 C CA . GLU A 1 523 ? -14.804 0.483 -23.528 1.00 36.81 523 GLU A CA 1
ATOM 4087 C C . GLU A 1 523 ? -14.227 1.001 -22.191 1.00 36.81 523 GLU A C 1
ATOM 4089 O O . GLU A 1 523 ? -14.741 1.986 -21.658 1.00 36.81 523 GLU A O 1
ATOM 4094 N N . SER A 1 524 ? -13.136 0.422 -21.665 1.00 44.53 524 SER A N 1
ATOM 4095 C CA . SER A 1 524 ? -12.529 0.789 -20.369 1.00 44.53 524 SER A CA 1
ATOM 4096 C C . SER A 1 524 ? -11.366 1.783 -20.487 1.00 44.53 524 SER A C 1
ATOM 4098 O O . SER A 1 524 ? -10.390 1.687 -19.743 1.00 44.53 524 SER A O 1
ATOM 4100 N N . LYS A 1 525 ? -11.414 2.719 -21.443 1.00 56.69 525 LYS A N 1
ATOM 4101 C CA . LYS A 1 525 ? -10.412 3.797 -21.503 1.00 56.69 525 LYS A CA 1
ATOM 4102 C C . LYS A 1 525 ? -10.467 4.599 -20.204 1.00 56.69 525 LYS A C 1
ATOM 4104 O O . LYS A 1 525 ? -11.555 5.022 -19.816 1.00 56.69 525 LYS A O 1
ATOM 4109 N N . ILE A 1 526 ? -9.317 4.859 -19.577 1.00 58.91 526 ILE A N 1
ATOM 4110 C CA . ILE A 1 526 ? -9.221 5.783 -18.435 1.00 58.91 526 ILE A CA 1
ATOM 4111 C C . ILE A 1 526 ? -9.853 7.131 -18.819 1.00 58.91 526 ILE A C 1
ATOM 4113 O O . ILE A 1 526 ? -9.297 7.907 -19.600 1.00 58.91 526 ILE A O 1
ATOM 4117 N N . LYS A 1 527 ? -11.038 7.411 -18.269 1.00 60.22 527 LYS A N 1
ATOM 4118 C CA . LYS A 1 527 ? -11.746 8.684 -18.432 1.00 60.22 527 LYS A CA 1
ATOM 4119 C C . LYS A 1 527 ? -11.359 9.588 -17.268 1.00 60.22 527 LYS A C 1
ATOM 4121 O O . LYS A 1 527 ? -11.878 9.440 -16.168 1.00 60.22 527 LYS A O 1
ATOM 4126 N N . VAL A 1 528 ? -10.435 10.513 -17.507 1.00 59.59 528 VAL A N 1
ATOM 4127 C CA . VAL A 1 528 ? -10.206 11.647 -16.601 1.00 59.59 528 VAL A CA 1
ATOM 4128 C C . VAL A 1 528 ? -11.101 12.792 -17.061 1.00 59.59 528 VAL A C 1
ATOM 4130 O O . VAL A 1 528 ? -11.118 13.101 -18.255 1.00 59.59 528 VAL A O 1
ATOM 4133 N N . ALA A 1 529 ? -11.846 13.411 -16.141 1.00 55.91 529 ALA A N 1
ATOM 4134 C CA . ALA A 1 529 ? -12.637 14.595 -16.460 1.00 55.91 529 ALA A CA 1
ATOM 4135 C C . ALA A 1 529 ? -11.733 15.685 -17.065 1.00 55.91 529 ALA A C 1
ATOM 4137 O O . ALA A 1 529 ? -10.700 16.054 -16.502 1.00 55.91 529 ALA A O 1
ATOM 4138 N N . VAL A 1 530 ? -12.099 16.175 -18.250 1.00 43.22 530 VAL A N 1
ATOM 4139 C CA . VAL A 1 530 ? -11.343 17.229 -18.936 1.00 43.22 530 VAL A CA 1
ATOM 4140 C C . VAL A 1 530 ? -11.639 18.563 -18.233 1.00 43.22 530 VAL A C 1
ATOM 4142 O O . VAL A 1 530 ? -12.806 18.819 -17.931 1.00 43.22 530 VAL A O 1
ATOM 4145 N N . PRO A 1 531 ? -10.631 19.414 -17.952 1.00 43.62 531 PRO A N 1
ATOM 4146 C CA . PRO A 1 531 ? -10.876 20.773 -17.465 1.00 43.62 531 PRO A CA 1
ATOM 4147 C C . PRO A 1 531 ? -11.766 21.534 -18.456 1.00 43.62 531 PRO A C 1
ATOM 4149 O O . PRO A 1 531 ? -11.540 21.401 -19.664 1.00 43.62 531 PRO A O 1
ATOM 4152 N N . GLN A 1 532 ? -12.749 22.291 -17.954 1.00 36.12 532 GLN A N 1
ATOM 4153 C CA . GLN A 1 532 ? -13.562 23.198 -18.778 1.00 36.12 532 GLN A CA 1
ATOM 4154 C C . GLN A 1 532 ? -12.714 24.307 -19.399 1.00 36.12 532 GLN A C 1
ATOM 4156 O O . GLN A 1 532 ? -11.775 24.786 -18.718 1.00 36.12 532 GLN A O 1
#

Secondary structure (DSSP, 8-state):
------------SHHHHHHHGGGGG---TT--S---HHHHHHHTT--EEEEEE--BTTS-HHHHHHHHHHHHTSTTEEEEEE-SSGGGS-B--HHHHHHHHHHTTPPEEEEEESSS--HHHHHHHHHHHHHTT--EEEEE--PPPSSS-------HHHHHHHHHHHHHHS----EEEEEE-----SHHHHHHHHHHHHHHHHTT--EEEEPP--BHHHHHHHHHHHHHTT----EEEEEE---HHHHHHHTTT-STT----HHHHHHHHHHTTSTTTTHHHHHHHHHHHHHHHHHTT-SEEEEES---HHHHHHHHHHHHHHGGGHHHHHHH-B---TT---TTSPP-SPPPPP--HHHHHHHHHHTSS-GGGS-TTSHHHHHHHHHHHHHHT-HHHHHHHHHHHHHHHHHHH-----S---TTTTTT--GGGSTT--SS---TT-BTTB-SS-TTSB-HHHHHHHHHHHTT-GGGGGS--PPP-GGGTTS-HHHHHHTT-S-BTTB--TTPPPPPPPP--TT----PPPP-

pLDDT: mean 84.39, std 18.9, range [26.05, 98.75]

Foldseek 3Di:
DDDDDDDDDDDDDDPVVVVVVCVVPPDDPPPPDPDQQVVVLLVVLHAAEEEEQEQAPVDDLVLLLVLLLLLLPQPRHRAYEYDQCVLQHHGDQQLVSQLSSVVSRHQYAYEDEQWADAPVRLLVVLVSCQVSVRAHYEQAPDAHHDPDHTDLLAGRLQSLLLNVLCCVVVVRRHAYEYEAELQAFDPLLNVLSLLLVLSNVLSPHQAYEYDDDQALLSLLLSLVLCVLVVNPHAYAYEQELDALVNLVCQCVCRSFLRHFAPVVNVVNVVLCPDPVRNNVVSLLSSLLVQLLCVLSSHSYYHYYHDSDSVSVSSSPVSNVVCNVVNVVSNVVRHRHDPQGDRQPDQHPHDDDDQPDPVLVCLLVVVVPDDCVVVDPPDPVLVVLLVVLVVLVVPVVSFLVLLVVCCVVLCVQAVDQQQLADPCVLQSSHQCCPQSSSHPLDDHSRQHNQAHNVHRVDGDSSSVSCSSCVSVVNNVSSSQDFHRWPNVRRSTRNSSCVSNVNTAGQPRGPPSGDRSDPDPPDVSSRSRGNHHD

Radius of gyration: 26.54 Å; chains: 1; bounding box: 65×72×92 Å

Sequence (532 aa):
MAYCTCRKRLHSQNCEQWFKERRLYARSSEDKVPRNPLRESLEAGRFCHVVEIVASRISREARLLHVAAQLAVTPGVVAGSITSYAGGSAGQDPVRVGTAAKARGLTPNIHVTCVSKDRRELREMLHTISDLDIENVFALTGDYPKGSTPVFDMDSVELVTLMNELRQNEGLQLWIAVAVTPFKYTEPDCVYQYLKLEKKFAAGADYAITQLGFDAKKFAELRRYLDDHGIQKPVLGNVYVLGLKAAEKMSKGEPPGCWVAPELVEKIRAETKAKDSGEAARLERAARMVAILRGMGYAGAYIGGTHKAEHVRWIIERGQQLAPQWEELASELSYSPKSAFYMYEPSTAPRLAPLGWRERAVNAFWHVPSPKRIPEGGVLHKLAKTVFGWIDHRPSLARSLERAEFAVKSPAFGCQSCGNCVIPDMQYVCPQTCPKQLRNGPCGGTNNGQCEVIPERSCIWVKVYERAKAANELESLKVYIPPPDRSLKGTSAWINYFLNRDSRPGRPKLGAPTPTPAPIKEESKIKVAVPQ